Protein AF-M5G1T1-F1 (afdb_monomer)

Organism: Dacryopinax primogenitus (strain DJM 731) (NCBI:txid1858805)

Structure (mmCIF, N/CA/C/O backbone):
data_AF-M5G1T1-F1
#
_entry.id   AF-M5G1T1-F1
#
loop_
_atom_site.group_PDB
_atom_site.id
_atom_site.type_symbol
_atom_site.label_atom_id
_atom_site.label_alt_id
_atom_site.label_comp_id
_atom_site.label_asym_id
_atom_site.label_entity_id
_atom_site.label_seq_id
_atom_site.pdbx_PDB_ins_code
_atom_site.Cartn_x
_atom_site.Cartn_y
_atom_site.Cartn_z
_atom_site.occupancy
_atom_site.B_iso_or_equiv
_atom_site.auth_seq_id
_atom_site.auth_comp_id
_atom_site.auth_asym_id
_atom_site.auth_atom_id
_atom_site.pdbx_PDB_model_num
ATOM 1 N N . MET A 1 1 ? 8.664 -25.573 -25.341 1.00 31.83 1 MET A N 1
ATOM 2 C CA . MET A 1 1 ? 9.716 -26.405 -24.710 1.00 31.83 1 MET A CA 1
ATOM 3 C C . MET A 1 1 ? 9.486 -26.416 -23.204 1.00 31.83 1 MET A C 1
ATOM 5 O O . MET A 1 1 ? 9.071 -25.377 -22.699 1.00 31.83 1 MET A O 1
ATOM 9 N N . PRO A 1 2 ? 9.650 -27.550 -22.498 1.00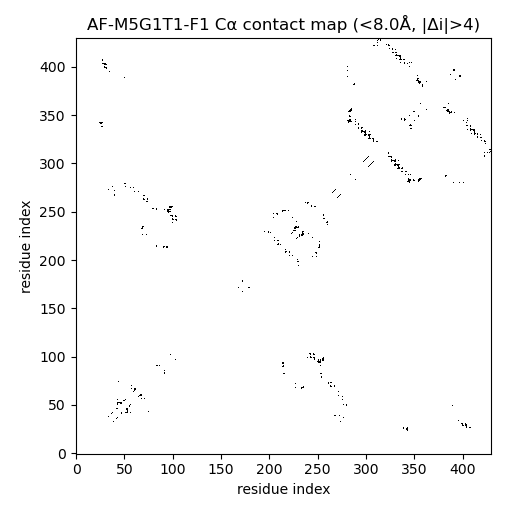 30.45 2 PRO A N 1
ATOM 10 C CA . PRO A 1 2 ? 9.296 -27.647 -21.088 1.00 30.45 2 PRO A CA 1
ATOM 11 C C . PRO A 1 2 ? 10.377 -27.027 -20.194 1.00 30.45 2 PRO A C 1
ATOM 13 O O . PRO A 1 2 ? 11.571 -27.108 -20.472 1.00 30.45 2 PRO A O 1
ATOM 16 N N . PHE A 1 3 ? 9.903 -26.388 -19.127 1.00 35.81 3 PHE A N 1
ATOM 17 C CA . PHE A 1 3 ? 10.653 -25.672 -18.104 1.00 35.81 3 PHE A CA 1
ATOM 18 C C . PHE A 1 3 ? 11.719 -26.549 -17.435 1.00 35.81 3 PHE A C 1
ATOM 20 O O . PHE A 1 3 ? 11.394 -27.501 -16.728 1.00 35.81 3 PHE A O 1
ATOM 27 N N . THR A 1 4 ? 12.992 -26.180 -17.574 1.00 29.00 4 THR A N 1
ATOM 28 C CA . THR A 1 4 ? 14.064 -26.682 -16.710 1.00 29.00 4 THR A CA 1
ATOM 29 C C . THR A 1 4 ? 14.366 -25.656 -15.627 1.00 29.00 4 THR A C 1
ATOM 31 O O . THR A 1 4 ? 14.846 -24.560 -15.901 1.00 29.00 4 THR A O 1
ATOM 34 N N . SER A 1 5 ? 14.056 -26.058 -14.396 1.00 34.31 5 SER A N 1
ATOM 35 C CA . SER A 1 5 ? 14.383 -25.440 -13.111 1.00 34.31 5 SER A CA 1
ATOM 36 C C . SER A 1 5 ? 15.788 -24.815 -13.075 1.00 34.31 5 SER A C 1
ATOM 38 O O . SER A 1 5 ? 16.770 -25.499 -12.776 1.00 34.31 5 SER A O 1
ATOM 40 N N . SER A 1 6 ? 15.890 -23.505 -13.313 1.00 29.16 6 SER A N 1
ATOM 41 C CA . SER A 1 6 ? 17.060 -22.718 -12.927 1.00 29.16 6 SER A CA 1
ATOM 42 C C . SER A 1 6 ? 16.851 -22.186 -11.509 1.00 29.16 6 SER A C 1
ATOM 44 O O . SER A 1 6 ? 15.766 -21.751 -11.123 1.00 29.16 6 SER A O 1
ATOM 46 N N . LYS A 1 7 ? 17.898 -22.320 -10.693 1.00 30.02 7 LYS A N 1
ATOM 47 C CA . LYS A 1 7 ? 17.956 -21.924 -9.285 1.00 30.02 7 LYS A CA 1
ATOM 48 C C . LYS A 1 7 ? 17.360 -20.528 -9.091 1.00 30.02 7 LYS A C 1
ATOM 50 O O . LYS A 1 7 ? 17.976 -19.538 -9.474 1.00 30.02 7 LYS A O 1
ATOM 55 N N . VAL A 1 8 ? 16.211 -20.464 -8.419 1.00 31.55 8 VAL A N 1
ATOM 56 C CA . VAL A 1 8 ? 15.689 -19.237 -7.814 1.00 31.55 8 VAL A CA 1
ATOM 57 C C . VAL A 1 8 ? 16.758 -18.741 -6.840 1.00 31.55 8 VAL A C 1
ATOM 59 O O . VAL A 1 8 ? 16.869 -19.234 -5.715 1.00 31.55 8 VAL A O 1
ATOM 62 N N . ARG A 1 9 ? 17.606 -17.799 -7.276 1.00 28.80 9 ARG A N 1
ATOM 63 C CA . ARG A 1 9 ? 18.356 -16.955 -6.343 1.00 28.80 9 ARG A CA 1
ATOM 64 C C . ARG A 1 9 ? 17.288 -16.328 -5.459 1.00 28.80 9 ARG A C 1
ATOM 66 O O . ARG A 1 9 ? 16.408 -15.640 -5.970 1.00 28.80 9 ARG A O 1
ATOM 73 N N . ARG A 1 10 ? 17.322 -16.626 -4.156 1.00 27.66 10 ARG A N 1
ATOM 74 C CA . ARG A 1 10 ? 16.487 -15.922 -3.183 1.00 27.66 10 ARG A CA 1
ATOM 75 C C . ARG A 1 10 ? 16.799 -14.446 -3.371 1.00 27.66 10 ARG A C 1
ATOM 77 O O . ARG A 1 10 ? 17.904 -14.016 -3.047 1.00 27.66 10 ARG A O 1
ATOM 84 N N . VAL A 1 11 ? 15.855 -13.713 -3.955 1.00 35.66 11 VAL A N 1
ATOM 85 C CA . VAL A 1 11 ? 15.841 -12.256 -3.887 1.00 35.66 11 VAL A CA 1
ATOM 86 C C . VAL A 1 11 ? 16.004 -11.949 -2.399 1.00 35.66 11 VAL A C 1
ATOM 88 O O . VAL A 1 11 ? 15.260 -12.533 -1.601 1.00 35.66 11 VAL A O 1
ATOM 91 N N . PRO A 1 12 ? 17.013 -11.162 -1.986 1.00 29.52 12 PRO A N 1
ATOM 92 C CA . PRO A 1 12 ? 17.106 -10.746 -0.601 1.00 29.52 12 PRO A CA 1
ATOM 93 C C . PRO A 1 12 ? 15.759 -10.113 -0.277 1.00 29.52 12 PRO A C 1
ATOM 95 O O . PRO A 1 12 ? 15.382 -9.127 -0.908 1.00 29.52 12 PRO A O 1
ATOM 98 N N . HIS A 1 13 ? 14.991 -10.726 0.627 1.00 35.62 13 HIS A N 1
ATOM 99 C CA . HIS A 1 13 ? 13.795 -10.084 1.146 1.00 35.62 13 HIS A CA 1
ATOM 100 C C . HIS A 1 13 ? 14.229 -8.684 1.587 1.00 35.62 13 HIS A C 1
ATOM 102 O O . HIS A 1 13 ? 15.136 -8.602 2.424 1.00 35.62 13 HIS A O 1
ATOM 108 N N . PRO A 1 14 ? 13.656 -7.592 1.049 1.00 39.03 14 PRO A N 1
ATOM 109 C CA . PRO A 1 14 ? 13.874 -6.295 1.653 1.00 39.03 14 PRO A CA 1
ATOM 110 C C . PRO A 1 14 ? 13.436 -6.438 3.108 1.00 39.03 14 PRO A C 1
ATOM 112 O O . PRO A 1 14 ? 12.311 -6.861 3.386 1.00 39.03 14 PRO A O 1
ATOM 115 N N . ASN A 1 15 ? 14.409 -6.225 3.993 1.00 32.91 15 ASN A N 1
ATOM 116 C CA . ASN A 1 15 ? 14.370 -6.483 5.423 1.00 32.91 15 ASN A CA 1
ATOM 117 C C . ASN A 1 15 ? 12.955 -6.252 5.996 1.00 32.91 15 ASN A C 1
ATOM 119 O O . ASN A 1 15 ? 12.460 -5.124 5.910 1.00 32.91 15 ASN A O 1
ATOM 123 N N . PRO A 1 16 ? 12.293 -7.265 6.590 1.00 41.59 16 PRO A N 1
ATOM 124 C CA . PRO A 1 16 ? 10.974 -7.088 7.200 1.00 41.59 16 PRO A CA 1
ATOM 125 C C . PRO A 1 16 ? 10.979 -6.068 8.355 1.00 41.59 16 PRO A C 1
ATOM 127 O O . PRO A 1 16 ? 9.912 -5.664 8.807 1.00 41.59 16 PRO A O 1
ATOM 130 N N . ALA A 1 17 ? 12.161 -5.637 8.813 1.00 34.34 17 ALA A N 1
ATOM 131 C CA . ALA A 1 17 ? 12.355 -4.600 9.818 1.00 34.34 17 ALA A CA 1
ATOM 132 C C . ALA A 1 17 ? 12.601 -3.183 9.248 1.00 34.34 17 ALA A C 1
ATOM 134 O O . ALA A 1 17 ? 12.974 -2.301 10.019 1.00 34.34 17 ALA A O 1
ATOM 135 N N . SER A 1 18 ? 12.428 -2.922 7.939 1.00 31.66 18 SER A N 1
ATOM 136 C CA . SER A 1 18 ? 12.607 -1.555 7.422 1.00 31.66 18 SER A CA 1
ATOM 137 C C . SER A 1 18 ? 11.489 -0.617 7.937 1.00 31.66 18 SER A C 1
ATOM 139 O O . SER A 1 18 ? 10.300 -0.904 7.759 1.00 31.66 18 SER A O 1
ATOM 141 N N . PRO A 1 19 ? 11.831 0.513 8.590 1.00 35.25 19 PRO A N 1
ATOM 142 C CA . PRO A 1 19 ? 10.848 1.414 9.204 1.00 35.25 19 PRO A CA 1
ATOM 143 C C . PRO A 1 19 ? 9.950 2.125 8.176 1.00 35.25 19 PRO A C 1
ATOM 145 O O . PRO A 1 19 ? 8.867 2.588 8.521 1.00 35.25 19 PRO A O 1
ATOM 148 N N . ALA A 1 20 ? 10.342 2.142 6.897 1.00 35.72 20 ALA A N 1
ATOM 149 C CA . ALA A 1 20 ? 9.590 2.761 5.803 1.00 35.72 20 ALA A CA 1
ATOM 150 C C . ALA A 1 20 ? 8.307 1.999 5.398 1.00 35.72 20 ALA A C 1
ATOM 152 O O . ALA A 1 20 ? 7.484 2.539 4.665 1.00 35.72 20 ALA A O 1
ATOM 153 N N . ARG A 1 21 ? 8.101 0.765 5.886 1.00 42.53 21 ARG A N 1
ATOM 154 C CA . ARG A 1 21 ? 6.866 -0.021 5.671 1.00 42.53 21 ARG A CA 1
ATOM 155 C C . ARG A 1 21 ? 5.841 0.093 6.803 1.00 42.53 21 ARG A C 1
ATOM 157 O O . ARG A 1 21 ? 4.801 -0.564 6.766 1.00 42.53 21 ARG A O 1
ATOM 164 N N . GLN A 1 22 ? 6.103 0.918 7.813 1.00 40.38 22 GLN A N 1
ATOM 165 C CA . GLN A 1 22 ? 5.152 1.173 8.889 1.00 40.38 22 GLN A CA 1
ATOM 166 C C . GLN A 1 22 ? 4.323 2.418 8.571 1.00 40.38 22 GLN A C 1
ATOM 168 O O . GLN A 1 22 ? 4.719 3.534 8.889 1.00 40.38 22 GLN A O 1
ATOM 173 N N . LEU A 1 23 ? 3.127 2.232 8.011 1.00 43.84 23 LEU A N 1
ATOM 174 C CA . LEU A 1 23 ? 2.069 3.222 8.193 1.00 43.84 23 LEU A CA 1
ATOM 175 C C . LEU A 1 23 ? 1.075 2.733 9.252 1.00 43.84 23 LEU A C 1
ATOM 177 O O . LEU A 1 23 ? 0.345 1.759 9.080 1.00 43.84 23 LEU A O 1
ATOM 181 N N . THR A 1 24 ? 1.174 3.427 10.388 1.00 40.56 24 THR A N 1
ATOM 182 C CA . THR A 1 24 ? 0.111 3.835 11.313 1.00 40.56 24 THR A CA 1
ATOM 183 C C . THR A 1 24 ? -0.939 2.787 11.707 1.00 40.56 24 THR A C 1
ATOM 185 O O . THR A 1 24 ? -2.069 2.757 11.237 1.00 40.56 24 THR A O 1
ATOM 188 N N . LEU A 1 25 ? -0.586 2.039 12.758 1.00 41.81 25 LEU A N 1
ATOM 189 C CA . LEU A 1 25 ? -1.475 1.766 13.894 1.00 41.81 25 LEU A CA 1
ATOM 190 C C . LEU A 1 25 ? -2.764 0.956 13.626 1.00 41.81 25 LEU A C 1
ATOM 192 O O . LEU A 1 25 ? -3.755 1.179 14.309 1.00 41.81 25 LEU A O 1
ATOM 196 N N . THR A 1 26 ? -2.786 -0.065 12.767 1.00 49.97 26 THR A N 1
ATOM 197 C CA . THR A 1 26 ? -3.779 -1.151 12.957 1.00 49.97 26 THR A CA 1
ATOM 198 C C . THR A 1 26 ? -3.255 -2.134 13.998 1.00 49.97 26 THR A C 1
ATOM 200 O O . THR A 1 26 ? -2.537 -3.073 13.660 1.00 49.97 26 THR A O 1
ATOM 203 N N . PHE A 1 27 ? -3.587 -1.900 15.273 1.00 50.81 27 PHE A N 1
ATOM 204 C CA . PHE A 1 27 ? -3.224 -2.792 16.386 1.00 50.81 27 PHE A CA 1
ATOM 205 C C . PHE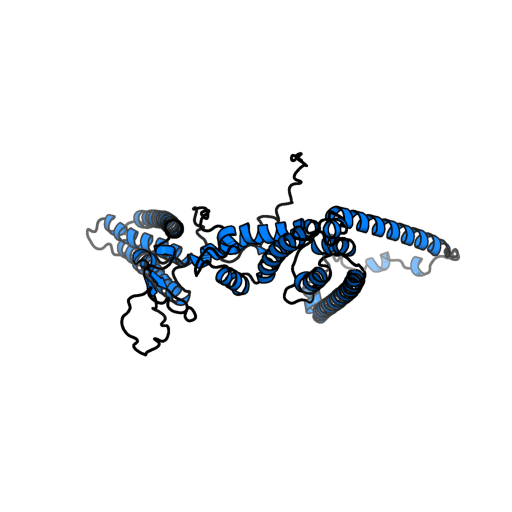 A 1 27 ? -3.789 -4.211 16.189 1.00 50.81 27 PHE A C 1
ATOM 207 O O . PHE A 1 27 ? -3.186 -5.185 16.629 1.00 50.81 27 PHE A O 1
ATOM 214 N N . LEU A 1 28 ? -4.922 -4.343 15.483 1.00 58.72 28 LEU A N 1
ATOM 215 C CA . LEU A 1 28 ? -5.540 -5.630 15.168 1.00 58.72 28 LEU A CA 1
ATOM 216 C C . LEU A 1 28 ? -5.565 -5.833 13.655 1.00 58.72 28 LEU A C 1
ATOM 218 O O . LEU A 1 28 ? -6.407 -5.293 12.941 1.00 58.72 28 LEU A O 1
ATOM 222 N N . ARG A 1 29 ? -4.641 -6.655 13.157 1.00 61.25 29 ARG A N 1
ATOM 223 C CA . ARG A 1 29 ? -4.730 -7.186 11.796 1.00 61.25 29 ARG A CA 1
ATOM 224 C C . ARG A 1 29 ? -5.861 -8.218 11.773 1.00 61.25 29 ARG A C 1
ATOM 226 O O . ARG A 1 29 ? -5.899 -9.087 12.643 1.00 61.25 29 ARG A O 1
ATOM 233 N N . SER A 1 30 ? -6.765 -8.145 10.791 1.00 59.00 30 SER A N 1
ATOM 234 C CA . SER A 1 30 ? -7.669 -9.272 10.534 1.00 59.00 30 SER A CA 1
ATOM 235 C C . SER A 1 30 ? -6.815 -10.518 10.294 1.00 59.00 30 SER A C 1
ATOM 237 O O . SER A 1 30 ? -5.906 -10.490 9.462 1.00 59.00 30 SER A O 1
ATOM 239 N N . SER A 1 31 ? -7.055 -11.580 11.065 1.00 61.53 31 SER A N 1
ATOM 240 C CA . SER A 1 31 ? -6.379 -12.871 10.890 1.00 61.53 31 SER A CA 1
ATOM 241 C C . SER A 1 31 ? -6.872 -13.618 9.651 1.00 61.53 31 SER A C 1
ATOM 243 O O . SER A 1 31 ? -6.304 -14.647 9.296 1.00 61.53 31 SER A O 1
ATOM 245 N N . VAL A 1 32 ? -7.943 -13.124 9.025 1.00 74.88 32 VAL A N 1
ATOM 246 C CA . VAL A 1 32 ? -8.531 -13.697 7.819 1.00 74.88 32 VAL A CA 1
ATOM 247 C C . VAL A 1 32 ? -7.690 -13.248 6.619 1.00 74.88 32 VAL A C 1
ATOM 249 O O . VAL A 1 32 ? -7.477 -12.041 6.447 1.00 74.88 32 VAL A O 1
ATOM 252 N N . PRO A 1 33 ? -7.161 -14.186 5.810 1.00 81.00 33 PRO A N 1
ATOM 253 C CA . PRO A 1 33 ? -6.472 -13.838 4.576 1.00 81.00 33 PRO A CA 1
ATOM 254 C C . PRO A 1 33 ? -7.446 -13.159 3.611 1.00 81.00 33 PRO A C 1
ATOM 256 O O . PRO A 1 33 ? -8.648 -13.407 3.649 1.00 81.00 33 PRO A O 1
ATOM 259 N N . ILE A 1 34 ? -6.926 -12.301 2.736 1.00 84.56 34 ILE A N 1
ATOM 260 C CA . ILE A 1 34 ? -7.762 -11.671 1.712 1.00 8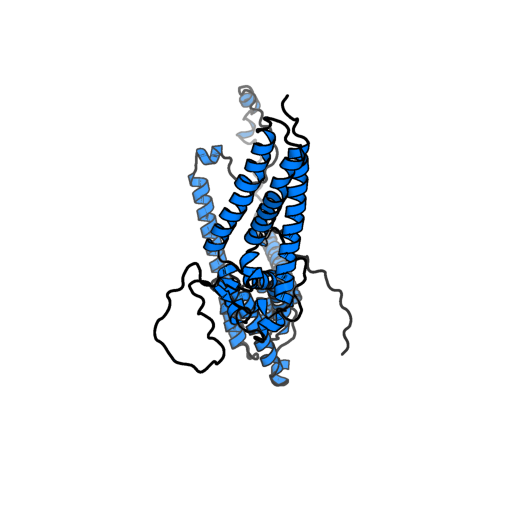4.56 34 ILE A CA 1
ATOM 261 C C . ILE A 1 34 ? -8.240 -12.776 0.758 1.00 84.56 34 ILE A C 1
ATOM 263 O O . ILE A 1 34 ? -7.402 -13.539 0.267 1.00 84.56 34 ILE A O 1
ATOM 267 N N . PRO A 1 35 ? -9.554 -12.899 0.522 1.00 85.19 35 PRO A N 1
ATOM 268 C CA . PRO A 1 35 ? -10.102 -13.932 -0.345 1.00 85.19 35 PRO A CA 1
ATOM 269 C C . PRO A 1 35 ? -9.730 -13.690 -1.811 1.00 85.19 35 PRO A C 1
ATOM 271 O O . PRO A 1 35 ? -9.421 -12.571 -2.222 1.00 85.19 35 PRO A O 1
ATOM 274 N N . LEU A 1 36 ? -9.803 -14.745 -2.626 1.00 85.75 36 LEU A N 1
ATOM 275 C CA . LEU A 1 36 ? -9.467 -14.677 -4.053 1.00 85.75 36 LEU A CA 1
ATOM 276 C C . LEU A 1 36 ? -10.407 -13.762 -4.853 1.00 85.75 36 LEU A C 1
ATOM 278 O O . LEU A 1 36 ? -9.973 -13.192 -5.849 1.00 85.75 36 LEU A O 1
ATOM 282 N N . SER A 1 37 ? -11.656 -13.600 -4.414 1.00 85.38 37 SER A N 1
ATOM 283 C CA . SER A 1 37 ? -12.646 -12.681 -5.003 1.00 85.38 37 SER A CA 1
ATOM 284 C C . SER A 1 37 ? -12.226 -11.205 -4.892 1.00 85.38 37 SER A C 1
ATOM 286 O O . SER A 1 37 ? -12.553 -10.395 -5.751 1.00 85.38 37 SER A O 1
ATOM 288 N N . LEU A 1 38 ? -11.463 -10.870 -3.846 1.00 85.88 38 LEU A N 1
ATOM 289 C CA . LEU A 1 38 ? -10.923 -9.546 -3.555 1.00 85.88 38 LEU A CA 1
ATOM 290 C C . LEU A 1 38 ? -9.424 -9.511 -3.865 1.00 85.88 38 LEU A C 1
ATOM 292 O O . LEU A 1 38 ? -8.669 -8.845 -3.166 1.00 85.88 38 LEU A O 1
ATOM 296 N N . SER A 1 39 ? -8.960 -10.298 -4.839 1.00 90.44 39 SER A N 1
ATOM 297 C CA . SER A 1 39 ? -7.553 -10.306 -5.229 1.00 90.44 39 SER A CA 1
ATOM 298 C C . SER A 1 39 ? -7.197 -9.070 -6.056 1.00 90.44 39 SER A C 1
ATOM 300 O O . SER A 1 39 ? -8.037 -8.490 -6.747 1.00 90.44 39 SER A O 1
ATOM 302 N N . LEU A 1 40 ? -5.905 -8.722 -6.072 1.00 91.56 40 LEU A N 1
ATOM 303 C CA . LEU A 1 40 ? -5.411 -7.631 -6.913 1.00 91.56 40 LEU A CA 1
ATOM 304 C C . LEU A 1 40 ? -5.734 -7.869 -8.396 1.00 91.56 40 LEU A C 1
ATOM 306 O O . LEU A 1 40 ? -5.944 -6.918 -9.136 1.00 91.56 40 LEU A O 1
ATOM 310 N N . GLU A 1 41 ? -5.795 -9.120 -8.850 1.00 92.12 41 GLU A N 1
ATOM 311 C CA . GLU A 1 41 ? -6.130 -9.435 -10.240 1.00 92.12 41 GLU A CA 1
ATOM 312 C C . GLU A 1 41 ? -7.545 -8.976 -10.619 1.00 92.12 41 GLU A C 1
ATOM 314 O O . GLU A 1 41 ? -7.734 -8.412 -11.698 1.00 92.12 41 GLU A O 1
ATOM 319 N N . HIS A 1 42 ? -8.515 -9.137 -9.717 1.00 90.12 42 HIS A N 1
ATOM 320 C CA . HIS A 1 42 ? -9.882 -8.658 -9.921 1.00 90.12 42 HIS A CA 1
ATOM 321 C C . HIS A 1 42 ? -9.957 -7.125 -9.945 1.00 90.12 42 HIS A C 1
ATOM 323 O O . HIS A 1 42 ? -10.692 -6.565 -10.760 1.00 90.12 42 HIS A O 1
ATOM 329 N N . VAL A 1 43 ? -9.146 -6.449 -9.121 1.00 92.19 43 VAL A N 1
ATOM 330 C CA . VAL A 1 43 ? -9.003 -4.981 -9.131 1.00 92.19 43 VAL A CA 1
ATOM 331 C C . VAL A 1 43 ? -8.361 -4.503 -10.440 1.00 92.19 43 VAL A C 1
ATOM 333 O O . VAL A 1 43 ? -8.868 -3.592 -11.082 1.00 92.19 43 VAL A O 1
ATOM 336 N N . LEU A 1 44 ? -7.265 -5.134 -10.878 1.00 93.00 44 LEU A N 1
ATOM 337 C CA . LEU A 1 44 ? -6.540 -4.760 -12.102 1.00 93.00 44 LEU A CA 1
ATOM 338 C C . LEU A 1 44 ? -7.320 -5.053 -13.389 1.00 93.00 44 LEU A C 1
ATOM 340 O O . LEU A 1 44 ? -7.051 -4.426 -14.408 1.00 93.00 44 LEU A O 1
ATOM 344 N N . SER A 1 45 ? -8.239 -6.018 -13.358 1.00 89.81 45 SER A N 1
ATOM 345 C CA . SER A 1 45 ? -9.156 -6.315 -14.467 1.00 89.81 45 SER A CA 1
ATOM 346 C C . SER A 1 45 ? -10.425 -5.458 -14.449 1.00 89.81 45 SER A C 1
ATOM 348 O O . SER A 1 45 ? -11.276 -5.641 -15.314 1.00 89.81 45 SER A O 1
ATOM 350 N N . ASP A 1 46 ? -10.553 -4.544 -13.479 1.00 88.88 46 ASP A N 1
ATOM 351 C CA . ASP A 1 46 ? -11.727 -3.687 -13.266 1.00 88.88 46 ASP A CA 1
ATOM 352 C C . ASP A 1 46 ? -13.049 -4.478 -13.175 1.00 88.88 46 ASP A C 1
ATOM 354 O O . ASP A 1 46 ? -14.119 -4.023 -13.567 1.00 88.88 46 ASP A O 1
ATOM 358 N N . SER A 1 47 ? -12.970 -5.710 -12.659 1.00 87.38 47 SER A N 1
ATOM 359 C CA . SER A 1 47 ? -14.129 -6.601 -12.487 1.00 87.38 47 SER A CA 1
ATOM 360 C C . SER A 1 47 ? -14.964 -6.270 -11.245 1.00 87.38 47 SER A C 1
ATOM 362 O O . SER A 1 47 ? -16.113 -6.699 -11.127 1.00 87.38 47 SER A O 1
ATOM 364 N N . LEU A 1 48 ? -14.386 -5.511 -10.311 1.00 86.50 48 LEU A N 1
ATOM 365 C CA . LEU A 1 48 ? -15.017 -5.099 -9.063 1.00 86.50 48 LEU A CA 1
ATOM 366 C C . LEU A 1 48 ? -15.646 -3.713 -9.216 1.00 86.50 48 LEU A C 1
ATOM 368 O O . LEU A 1 48 ? -15.075 -2.811 -9.824 1.00 86.50 48 LEU A O 1
ATOM 372 N N . CYS A 1 49 ? -16.824 -3.526 -8.627 1.00 81.44 49 CYS A N 1
ATOM 373 C CA . CYS A 1 49 ? -17.485 -2.228 -8.592 1.00 81.44 49 CYS A CA 1
ATOM 374 C C . CYS A 1 49 ? -16.972 -1.357 -7.433 1.00 81.44 49 CYS A C 1
ATOM 376 O O . CYS A 1 49 ? -16.302 -1.829 -6.509 1.00 81.44 49 CYS A O 1
ATOM 378 N N . HIS A 1 50 ? -17.306 -0.064 -7.474 1.00 79.06 50 HIS A N 1
ATOM 379 C CA . HIS A 1 50 ? -16.985 0.873 -6.398 1.00 79.06 50 HIS A CA 1
ATOM 380 C C . HIS A 1 50 ? -17.440 0.329 -5.030 1.00 79.06 50 HIS A C 1
ATOM 382 O O . HIS A 1 50 ? -18.585 -0.121 -4.915 1.00 79.06 50 HIS A O 1
ATOM 388 N N . PRO A 1 51 ? -16.603 0.399 -3.974 1.00 81.31 51 PRO A N 1
ATOM 389 C CA . PRO A 1 51 ? -15.351 1.163 -3.831 1.00 81.31 51 PRO A CA 1
ATOM 390 C C . PRO A 1 51 ? -14.065 0.356 -4.095 1.00 81.31 51 PRO A C 1
ATOM 392 O O . PRO A 1 51 ? -13.000 0.709 -3.591 1.00 81.31 51 PRO A O 1
ATOM 395 N N . LEU A 1 52 ? -14.161 -0.772 -4.800 1.00 86.69 52 LEU A N 1
ATOM 396 C CA . LEU A 1 52 ? -13.040 -1.678 -5.067 1.00 86.69 52 LEU A CA 1
ATOM 397 C C . LEU A 1 52 ? -12.605 -1.680 -6.540 1.00 86.69 52 LEU A C 1
ATOM 399 O O . LEU A 1 52 ? -11.887 -2.584 -6.965 1.00 86.69 52 LEU A O 1
ATOM 403 N N . SER A 1 53 ? -13.040 -0.684 -7.316 1.00 89.19 53 SER A N 1
ATOM 404 C CA . SER A 1 53 ? -12.701 -0.576 -8.737 1.00 89.19 53 SER A CA 1
ATOM 405 C C . SER A 1 53 ? -11.227 -0.223 -8.954 1.00 89.19 53 SER A C 1
ATOM 407 O O . SER A 1 53 ? -10.529 0.231 -8.037 1.00 89.19 53 SER A O 1
ATOM 409 N N . LEU A 1 54 ? -10.750 -0.351 -10.195 1.00 91.19 54 LEU A N 1
ATOM 410 C CA . LEU A 1 54 ? -9.408 0.101 -10.567 1.00 91.19 54 LEU A CA 1
ATOM 411 C C . LEU A 1 54 ? -9.232 1.607 -10.324 1.00 91.19 54 LEU A C 1
ATOM 413 O O . LEU A 1 54 ? -8.168 2.060 -9.893 1.00 91.19 54 LEU A O 1
ATOM 417 N N . SER A 1 55 ? -10.290 2.385 -10.576 1.00 90.38 55 SER A N 1
ATOM 418 C CA . SER A 1 55 ? -10.304 3.830 -10.340 1.00 90.38 55 SER A CA 1
ATOM 419 C C . SER A 1 55 ? -10.131 4.161 -8.857 1.00 90.38 55 SER A C 1
ATOM 421 O O . SER A 1 55 ? -9.335 5.037 -8.510 1.00 90.38 55 SER A O 1
ATOM 423 N N . ASP A 1 56 ? -10.805 3.412 -7.982 1.00 88.69 56 ASP A N 1
ATOM 424 C CA . ASP A 1 56 ? -10.698 3.583 -6.532 1.00 88.69 56 ASP A CA 1
ATOM 425 C C . ASP A 1 56 ? -9.310 3.200 -6.024 1.00 88.69 56 ASP A C 1
ATOM 427 O O . ASP A 1 56 ? -8.738 3.906 -5.192 1.00 88.69 56 ASP A O 1
ATOM 431 N N . PHE A 1 57 ? -8.729 2.126 -6.565 1.00 91.75 57 PHE A N 1
ATOM 432 C CA . PHE A 1 57 ? -7.371 1.722 -6.217 1.00 91.75 57 PHE A CA 1
ATOM 433 C C . PHE A 1 57 ? -6.337 2.769 -6.644 1.00 91.75 57 PHE A C 1
ATOM 435 O O . PHE A 1 57 ? -5.463 3.132 -5.857 1.00 91.75 57 PHE A O 1
ATOM 442 N N . ASN A 1 58 ? -6.472 3.332 -7.847 1.00 91.62 58 ASN A N 1
ATOM 443 C CA . ASN A 1 58 ? -5.622 4.435 -8.291 1.00 91.62 58 ASN A CA 1
ATOM 444 C C . ASN A 1 58 ? -5.784 5.679 -7.398 1.00 91.62 58 ASN A C 1
ATOM 446 O O . ASN A 1 58 ? -4.799 6.294 -6.989 1.00 91.62 58 ASN A O 1
ATOM 450 N N . ALA A 1 59 ? -7.021 6.032 -7.036 1.00 87.38 59 ALA A N 1
ATOM 451 C CA . ALA A 1 59 ? -7.290 7.152 -6.137 1.00 87.38 59 ALA A CA 1
ATOM 452 C C . ALA A 1 59 ? -6.700 6.932 -4.732 1.00 87.38 59 ALA A C 1
ATOM 454 O O . ALA A 1 59 ? -6.192 7.878 -4.124 1.00 87.38 59 ALA A O 1
ATOM 455 N N . PHE A 1 60 ? -6.739 5.696 -4.229 1.00 87.62 60 PHE A N 1
ATOM 456 C CA . PHE A 1 60 ? -6.098 5.299 -2.977 1.00 87.62 60 PHE A CA 1
ATOM 457 C C . PHE A 1 60 ? -4.577 5.474 -3.047 1.00 87.62 60 PHE A C 1
ATOM 459 O O . PHE A 1 60 ? -4.001 6.149 -2.191 1.00 87.62 60 PHE A O 1
ATOM 466 N N . LEU A 1 61 ? -3.931 4.958 -4.097 1.00 87.69 61 LEU A N 1
ATOM 467 C CA . LEU A 1 61 ? -2.487 5.106 -4.296 1.00 87.69 61 LEU A CA 1
ATOM 468 C C . LEU A 1 61 ? -2.067 6.572 -4.406 1.00 87.69 61 LEU A C 1
ATOM 470 O O . LEU A 1 61 ? -1.058 6.959 -3.826 1.00 87.69 61 LEU A O 1
ATOM 474 N N . ALA A 1 62 ? -2.847 7.405 -5.096 1.00 84.44 62 ALA A N 1
ATOM 475 C CA . ALA A 1 62 ? -2.546 8.825 -5.247 1.00 84.44 62 ALA A CA 1
ATOM 476 C C . ALA A 1 62 ? -2.637 9.604 -3.921 1.00 84.44 62 ALA A C 1
ATOM 478 O O . ALA A 1 62 ? -1.852 10.522 -3.685 1.00 84.44 62 ALA A O 1
ATOM 479 N N . ARG A 1 63 ? -3.596 9.261 -3.049 1.00 78.69 63 ARG A N 1
ATOM 480 C CA . ARG A 1 63 ? -3.875 10.019 -1.815 1.00 78.69 63 ARG A CA 1
ATOM 481 C C . ARG A 1 63 ? -3.120 9.506 -0.594 1.00 78.69 63 ARG A C 1
ATOM 483 O O . ARG A 1 63 ? -2.639 10.319 0.191 1.00 78.69 63 ARG A O 1
ATOM 490 N N . GLU A 1 64 ? -3.062 8.190 -0.408 1.00 74.69 64 GLU A N 1
ATOM 491 C CA . GLU A 1 64 ? -2.565 7.579 0.829 1.00 74.69 64 GLU A CA 1
ATOM 492 C C . GLU A 1 64 ? -1.124 7.080 0.715 1.00 74.69 64 GLU A C 1
ATOM 494 O O . GLU A 1 64 ? -0.348 7.257 1.653 1.00 74.69 64 GLU A O 1
ATOM 499 N N . GLU A 1 65 ? -0.749 6.475 -0.415 1.00 73.31 65 GLU A N 1
ATOM 500 C CA . GLU A 1 65 ? 0.573 5.846 -0.572 1.00 73.31 65 GLU A CA 1
ATOM 501 C C . GLU A 1 65 ? 1.558 6.657 -1.416 1.00 73.31 65 GLU A C 1
ATOM 503 O O . GLU A 1 65 ? 2.759 6.433 -1.308 1.00 73.31 65 GLU A O 1
ATOM 508 N N . ARG A 1 66 ? 1.064 7.623 -2.201 1.00 79.00 66 ARG A N 1
ATOM 509 C CA . ARG A 1 66 ? 1.839 8.416 -3.171 1.00 79.00 66 ARG A CA 1
ATOM 510 C C . ARG A 1 66 ? 2.663 7.537 -4.124 1.00 79.00 66 ARG A C 1
ATOM 512 O O . ARG A 1 66 ? 3.819 7.842 -4.370 1.00 79.00 66 ARG A O 1
ATOM 519 N N . ALA A 1 67 ? 2.053 6.457 -4.618 1.00 84.81 67 ALA A N 1
ATOM 520 C CA . ALA A 1 67 ? 2.697 5.441 -5.461 1.00 84.81 67 ALA A CA 1
ATOM 521 C C . ALA A 1 67 ? 1.867 5.106 -6.721 1.00 84.81 67 ALA A C 1
ATOM 523 O O . ALA A 1 67 ? 1.776 3.954 -7.153 1.00 84.81 67 ALA A O 1
ATOM 524 N N . GLN A 1 68 ? 1.186 6.108 -7.286 1.00 88.69 68 GLN A N 1
ATOM 525 C CA . GLN A 1 68 ? 0.300 5.951 -8.453 1.00 88.69 68 GLN A CA 1
ATOM 526 C C . GLN A 1 68 ? 1.069 5.545 -9.723 1.00 88.69 68 GLN A C 1
ATOM 528 O O . GLN A 1 68 ? 0.556 4.817 -10.573 1.00 88.69 68 GLN A O 1
ATOM 533 N N . GLU A 1 69 ? 2.325 5.969 -9.823 1.00 89.25 69 GLU A N 1
ATOM 534 C CA . GLU A 1 69 ? 3.258 5.656 -10.896 1.00 89.25 69 GLU A CA 1
ATOM 535 C C . GLU A 1 69 ? 3.535 4.150 -11.001 1.00 89.25 69 GLU A C 1
ATOM 537 O O . GLU A 1 69 ? 3.609 3.620 -12.109 1.00 89.25 69 GLU A O 1
ATOM 542 N N . ASN A 1 70 ? 3.567 3.432 -9.870 1.00 92.25 70 ASN A N 1
ATOM 543 C CA . ASN A 1 70 ? 3.762 1.981 -9.844 1.00 92.25 70 ASN A CA 1
ATOM 544 C C . ASN A 1 70 ? 2.602 1.255 -10.537 1.00 92.25 70 ASN A C 1
ATOM 546 O O . ASN A 1 70 ? 2.820 0.340 -11.333 1.00 92.25 70 ASN A O 1
ATOM 550 N N . LEU A 1 71 ? 1.361 1.676 -10.261 1.00 94.06 71 LEU A N 1
ATOM 551 C CA . LEU A 1 71 ? 0.171 1.124 -10.911 1.00 94.06 71 LEU A CA 1
ATOM 552 C C . LEU A 1 71 ? 0.135 1.488 -12.395 1.00 94.06 71 LEU A C 1
ATOM 554 O O . LEU A 1 71 ? -0.096 0.612 -13.229 1.00 94.06 71 LEU A O 1
ATOM 558 N N . ALA A 1 72 ? 0.395 2.753 -12.728 1.00 94.00 72 ALA A N 1
ATOM 559 C CA . ALA A 1 72 ? 0.404 3.218 -14.109 1.00 94.00 72 ALA A CA 1
ATOM 560 C C . ALA A 1 72 ? 1.420 2.440 -14.962 1.00 94.00 72 ALA A C 1
ATOM 562 O O . ALA A 1 72 ? 1.080 1.984 -16.055 1.00 94.00 72 ALA A O 1
ATOM 563 N N . PHE A 1 73 ? 2.626 2.203 -14.437 1.00 95.06 73 PHE A N 1
ATOM 564 C CA . PHE A 1 73 ? 3.645 1.401 -15.109 1.00 95.06 73 PHE A CA 1
ATOM 565 C C . PHE A 1 73 ? 3.221 -0.064 -15.278 1.00 95.06 73 PHE A C 1
ATOM 567 O O . PHE A 1 73 ? 3.392 -0.630 -16.355 1.00 95.06 73 PHE A O 1
ATOM 574 N N . VAL A 1 74 ? 2.643 -0.689 -14.246 1.00 95.44 74 VAL A N 1
ATOM 575 C CA . VAL A 1 74 ? 2.159 -2.080 -14.313 1.00 95.44 74 VAL A CA 1
ATOM 576 C C . VAL A 1 74 ? 1.068 -2.241 -15.373 1.00 95.44 74 VAL A C 1
ATOM 578 O O . VAL A 1 74 ? 1.118 -3.189 -16.157 1.00 95.44 74 VAL A O 1
ATOM 581 N N . LEU A 1 75 ? 0.105 -1.317 -15.434 1.00 95.25 75 LEU A N 1
ATOM 582 C CA . LEU A 1 75 ? -0.953 -1.329 -16.448 1.00 95.25 75 LEU A CA 1
ATOM 583 C C . LEU A 1 75 ? -0.386 -1.113 -17.853 1.00 95.25 75 LEU A C 1
ATOM 585 O O . LEU A 1 75 ? -0.717 -1.862 -18.772 1.00 95.25 75 LEU A O 1
ATOM 589 N N . TRP A 1 76 ? 0.508 -0.133 -18.001 1.00 95.56 76 TRP A N 1
ATOM 590 C CA . TRP A 1 76 ? 1.204 0.125 -19.255 1.00 95.56 76 TRP A CA 1
ATOM 591 C C . TRP A 1 76 ? 1.974 -1.110 -19.739 1.00 95.56 76 TRP A C 1
ATOM 593 O O . TRP A 1 76 ? 1.816 -1.508 -20.890 1.00 95.56 76 TRP A O 1
ATOM 603 N N . PHE A 1 77 ? 2.753 -1.756 -18.866 1.00 96.06 77 PHE A N 1
ATOM 604 C CA . PHE A 1 77 ? 3.590 -2.893 -19.242 1.00 96.06 77 PHE A CA 1
ATOM 605 C C . PHE A 1 77 ? 2.767 -4.095 -19.720 1.00 96.06 77 PHE A C 1
ATOM 607 O O . PHE A 1 77 ? 3.139 -4.729 -20.705 1.00 96.06 77 PHE A O 1
ATOM 614 N N . ARG A 1 78 ? 1.626 -4.390 -19.079 1.00 94.81 78 ARG A N 1
ATOM 615 C CA . ARG A 1 78 ? 0.726 -5.475 -19.521 1.00 94.81 78 ARG A CA 1
ATOM 616 C C . ARG A 1 78 ? 0.223 -5.238 -20.945 1.00 94.81 78 ARG A C 1
ATOM 618 O O . ARG A 1 78 ? 0.204 -6.155 -21.762 1.00 94.81 78 ARG A O 1
ATOM 625 N N . GLU A 1 79 ? -0.145 -4.000 -21.253 1.00 95.00 79 GLU A N 1
ATOM 626 C CA . GLU A 1 79 ? -0.619 -3.619 -22.583 1.00 95.00 79 GLU A CA 1
ATOM 627 C C . GLU A 1 79 ? 0.523 -3.516 -23.608 1.00 95.00 79 GLU A C 1
ATOM 629 O O . GLU A 1 79 ? 0.337 -3.811 -24.789 1.00 95.00 79 GLU A O 1
ATOM 634 N N . TYR A 1 80 ? 1.717 -3.121 -23.169 1.00 95.62 80 TYR A N 1
ATOM 635 C CA . TYR A 1 80 ? 2.933 -3.131 -23.977 1.00 95.62 80 TYR A CA 1
ATOM 636 C C . TYR A 1 80 ? 3.319 -4.554 -24.394 1.00 95.62 80 TYR A C 1
ATOM 638 O O . TYR A 1 80 ? 3.540 -4.810 -25.575 1.00 95.62 80 TYR A O 1
ATOM 646 N N . GLU A 1 81 ? 3.347 -5.495 -23.447 1.00 95.31 81 GLU A N 1
ATOM 647 C CA . GLU A 1 81 ? 3.642 -6.904 -23.715 1.00 95.31 81 GLU A CA 1
ATOM 648 C C . GLU A 1 81 ? 2.627 -7.498 -24.697 1.00 95.31 81 GLU A C 1
ATOM 650 O O . GLU A 1 81 ? 3.022 -8.134 -25.674 1.00 95.31 81 GLU A O 1
ATOM 655 N N . ARG A 1 82 ? 1.333 -7.213 -24.503 1.00 95.31 82 ARG A N 1
ATOM 656 C CA . ARG A 1 82 ? 0.268 -7.623 -25.427 1.00 95.31 82 ARG A CA 1
ATOM 657 C C . ARG A 1 82 ? 0.515 -7.095 -26.843 1.00 95.31 82 ARG A C 1
ATOM 659 O O . ARG A 1 82 ? 0.562 -7.876 -27.788 1.00 95.31 82 ARG A O 1
ATOM 666 N N . ARG A 1 83 ? 0.745 -5.786 -26.991 1.00 95.62 83 ARG A N 1
ATOM 667 C CA . ARG A 1 83 ? 1.003 -5.163 -28.300 1.00 95.62 83 ARG A CA 1
ATOM 668 C C . ARG A 1 83 ? 2.291 -5.649 -28.949 1.00 95.62 83 ARG A C 1
ATOM 670 O O . ARG A 1 83 ? 2.323 -5.791 -30.164 1.00 95.62 83 ARG A O 1
ATOM 677 N N . PHE A 1 84 ? 3.333 -5.930 -28.170 1.00 94.56 84 PHE A N 1
ATOM 678 C CA . PHE A 1 84 ? 4.570 -6.509 -28.686 1.00 94.56 84 PHE A CA 1
ATOM 679 C C . PHE A 1 84 ? 4.350 -7.939 -29.198 1.00 94.56 84 PHE A C 1
ATOM 681 O O . PHE A 1 84 ? 4.878 -8.308 -30.246 1.00 94.56 84 PHE A O 1
ATOM 688 N N . LEU A 1 85 ? 3.564 -8.750 -28.482 1.00 93.94 85 LEU A N 1
ATOM 689 C CA . LEU A 1 85 ? 3.233 -10.113 -28.899 1.00 93.94 85 LEU A CA 1
ATOM 690 C C . LEU A 1 85 ? 2.353 -10.146 -30.153 1.00 93.94 85 LEU A C 1
ATOM 692 O O . LEU A 1 85 ? 2.534 -11.056 -30.960 1.00 93.94 85 LEU A O 1
ATOM 696 N N . ASP A 1 86 ? 1.483 -9.151 -30.338 1.00 95.69 86 ASP A N 1
ATOM 697 C CA . ASP A 1 86 ? 0.635 -8.989 -31.527 1.00 95.69 86 ASP A CA 1
ATOM 698 C C . ASP A 1 86 ? 1.421 -8.582 -32.794 1.00 95.69 86 ASP A C 1
ATOM 700 O O . ASP A 1 86 ? 0.881 -8.636 -33.902 1.00 95.69 86 ASP A O 1
ATOM 704 N N . LEU A 1 87 ? 2.691 -8.173 -32.672 1.00 94.31 87 LEU A N 1
ATOM 705 C CA . LEU A 1 87 ? 3.517 -7.810 -33.827 1.00 94.31 87 LEU A CA 1
ATOM 706 C C . LEU A 1 87 ? 3.856 -9.027 -34.709 1.00 94.31 87 LEU A C 1
ATOM 708 O O . LEU A 1 87 ? 4.037 -10.138 -34.198 1.00 94.31 87 LEU A O 1
ATOM 712 N N . PRO A 1 88 ? 4.062 -8.820 -36.026 1.00 94.38 88 PRO A N 1
ATOM 713 C CA . PRO A 1 88 ? 4.553 -9.874 -36.909 1.00 94.38 88 PRO A CA 1
ATOM 714 C C . PRO A 1 88 ? 5.909 -10.427 -36.445 1.00 94.38 88 PRO A C 1
ATOM 716 O O . PRO A 1 88 ? 6.749 -9.693 -35.917 1.00 94.38 88 PRO A O 1
ATOM 719 N N . GLU A 1 89 ? 6.157 -11.717 -36.690 1.00 91.25 89 GLU A N 1
ATOM 720 C CA . GLU A 1 89 ? 7.393 -12.406 -36.282 1.00 91.25 89 GLU A CA 1
ATOM 721 C C . GLU A 1 89 ? 8.670 -11.731 -36.780 1.00 91.25 89 GLU A C 1
ATOM 723 O O . GLU A 1 89 ? 9.642 -11.653 -36.032 1.00 91.25 89 GLU A O 1
ATOM 728 N N . GLU A 1 90 ? 8.645 -11.166 -37.986 1.00 90.19 90 GLU A N 1
ATOM 729 C CA . GLU A 1 90 ? 9.766 -10.418 -38.564 1.00 90.19 90 GLU A CA 1
ATOM 730 C C . GLU A 1 90 ? 10.179 -9.224 -37.697 1.00 90.19 90 GLU A C 1
ATOM 732 O O . GLU A 1 90 ? 11.365 -8.965 -37.499 1.00 90.19 90 GLU A O 1
ATOM 737 N N . TRP A 1 91 ? 9.199 -8.504 -37.146 1.00 87.81 91 TRP A N 1
ATOM 738 C CA . TRP A 1 91 ? 9.447 -7.358 -36.277 1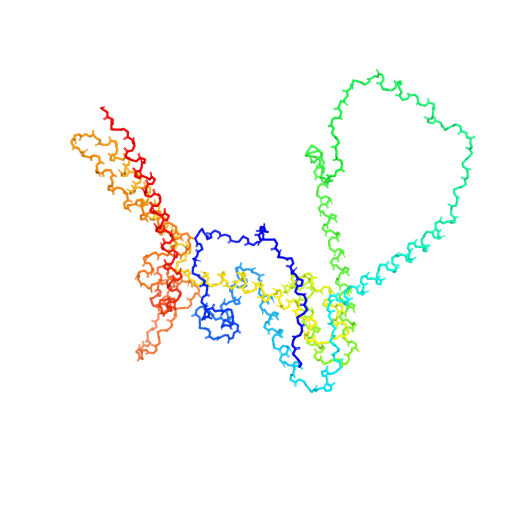.00 87.81 91 TRP A CA 1
ATOM 739 C C . TRP A 1 91 ? 9.880 -7.802 -34.885 1.00 87.81 91 TRP A C 1
ATOM 741 O O . TRP A 1 91 ? 10.816 -7.226 -34.335 1.00 87.81 91 TRP A O 1
ATOM 751 N N . ARG A 1 92 ? 9.271 -8.864 -34.342 1.00 88.94 92 ARG A N 1
ATOM 752 C CA . ARG A 1 92 ? 9.673 -9.434 -33.045 1.00 88.94 92 ARG A CA 1
ATOM 753 C C . ARG A 1 92 ? 11.109 -9.959 -33.077 1.00 88.94 92 ARG A C 1
ATOM 755 O O . ARG A 1 92 ? 11.848 -9.734 -32.127 1.00 88.94 92 ARG A O 1
ATOM 762 N N . GLY A 1 93 ? 11.525 -10.579 -34.183 1.00 87.44 93 GLY A N 1
ATOM 763 C CA . GLY A 1 93 ? 12.877 -11.111 -34.368 1.00 87.44 93 GLY A CA 1
ATOM 764 C C . GLY A 1 93 ? 13.983 -10.050 -34.373 1.00 87.44 93 GLY A C 1
ATOM 765 O O . GLY A 1 93 ? 15.127 -10.375 -34.067 1.00 87.44 93 GLY A O 1
ATOM 766 N N . LYS A 1 94 ? 13.658 -8.780 -34.660 1.00 88.19 94 LYS A N 1
ATOM 767 C CA . LYS A 1 94 ? 14.618 -7.664 -34.556 1.00 88.19 94 LYS A CA 1
ATOM 768 C C . LYS A 1 94 ? 14.962 -7.315 -33.107 1.00 88.19 94 LYS A C 1
ATOM 770 O O . LYS A 1 94 ? 16.038 -6.786 -32.847 1.00 88.19 94 LYS A O 1
ATOM 775 N N . ALA A 1 95 ? 14.053 -7.574 -32.169 1.00 89.69 95 ALA A N 1
ATOM 776 C CA . ALA A 1 95 ? 14.259 -7.286 -30.759 1.00 89.69 95 ALA A CA 1
ATOM 777 C C . ALA A 1 95 ? 14.883 -8.504 -30.063 1.00 89.69 95 ALA A C 1
ATOM 779 O O . ALA A 1 95 ? 14.193 -9.454 -29.696 1.00 89.69 95 ALA A O 1
ATOM 780 N N . GLU A 1 96 ? 16.202 -8.463 -29.871 1.00 88.81 96 GLU A N 1
ATOM 781 C CA . GLU A 1 96 ? 16.935 -9.508 -29.152 1.00 88.81 96 GLU A CA 1
ATOM 782 C C . GLU A 1 96 ? 16.449 -9.621 -27.695 1.00 88.81 96 GLU A C 1
ATOM 784 O O . GLU A 1 96 ? 16.148 -8.625 -27.031 1.00 88.81 96 GLU A O 1
ATOM 789 N N . MET A 1 97 ? 16.373 -10.846 -27.175 1.00 91.25 97 MET A N 1
ATOM 790 C CA . MET A 1 97 ? 16.093 -11.078 -25.761 1.00 91.25 97 MET A CA 1
ATOM 791 C C . MET A 1 97 ? 17.394 -10.940 -24.965 1.00 91.25 97 MET A C 1
ATOM 793 O O . MET A 1 97 ? 18.240 -11.829 -24.999 1.00 91.25 97 MET A O 1
ATOM 797 N N . ILE A 1 98 ? 17.538 -9.835 -24.231 1.00 89.25 98 ILE A N 1
ATOM 798 C CA . ILE A 1 98 ? 18.701 -9.562 -23.376 1.00 89.25 98 ILE A CA 1
ATOM 799 C C . ILE A 1 98 ? 18.253 -9.441 -21.918 1.00 89.25 98 ILE A C 1
ATOM 801 O O . ILE A 1 98 ? 17.280 -8.745 -21.616 1.00 89.25 98 ILE A O 1
ATOM 805 N N . GLU A 1 99 ? 18.983 -10.088 -21.008 1.00 90.38 99 GLU A N 1
ATOM 806 C CA . GLU A 1 99 ? 18.749 -9.963 -19.570 1.00 90.38 99 GLU A CA 1
ATOM 807 C C . GLU A 1 99 ? 19.446 -8.703 -19.000 1.00 90.38 99 GLU A C 1
ATOM 809 O O . GLU A 1 99 ? 20.657 -8.539 -19.185 1.00 90.38 99 GLU A O 1
ATOM 814 N N . PRO A 1 100 ? 18.730 -7.812 -18.279 1.00 89.44 100 PRO A N 1
ATOM 815 C CA . PRO A 1 100 ? 19.311 -6.571 -17.749 1.00 89.44 100 PRO A CA 1
ATOM 816 C C . PRO A 1 100 ? 20.459 -6.736 -16.765 1.00 89.44 100 PRO A C 1
ATOM 818 O O . PRO A 1 100 ? 21.420 -5.969 -16.804 1.00 89.44 100 PRO A O 1
ATOM 821 N N . SER A 1 101 ? 20.381 -7.742 -15.901 1.00 86.19 101 SER A N 1
ATOM 822 C CA . SER A 1 101 ? 21.433 -8.080 -14.938 1.00 86.19 101 SER A CA 1
ATOM 823 C C . SER A 1 101 ? 22.755 -8.393 -15.643 1.00 86.19 101 SER A C 1
ATOM 825 O O . SER A 1 101 ? 23.796 -7.854 -15.272 1.00 86.19 101 SER A O 1
ATOM 827 N N . GLU A 1 102 ? 22.719 -9.210 -16.696 1.00 88.44 102 GLU A N 1
ATOM 828 C CA . GLU A 1 102 ? 23.916 -9.578 -17.451 1.00 88.44 102 GLU A CA 1
ATOM 829 C C . GLU A 1 102 ? 24.520 -8.394 -18.210 1.00 88.44 102 GLU A C 1
ATOM 831 O O . GLU A 1 102 ? 25.744 -8.247 -18.259 1.00 88.44 102 GLU A O 1
ATOM 836 N N . GLU A 1 103 ? 23.679 -7.554 -18.820 1.00 87.25 103 GLU A N 1
ATOM 837 C CA . GLU A 1 103 ? 24.128 -6.354 -19.536 1.00 87.25 103 GLU A CA 1
ATOM 838 C C . GLU A 1 103 ? 24.816 -5.386 -18.568 1.00 87.25 103 GLU A C 1
ATOM 840 O O . GLU A 1 103 ? 25.945 -4.954 -18.811 1.00 87.25 103 GLU A O 1
ATOM 845 N N . TRP A 1 104 ? 24.212 -5.173 -17.396 1.00 84.31 104 TRP A N 1
ATOM 846 C CA . TRP A 1 104 ? 24.802 -4.380 -16.325 1.00 84.31 104 TRP A CA 1
ATOM 847 C C . TRP A 1 104 ? 26.157 -4.930 -15.864 1.00 84.31 104 TRP A C 1
ATOM 849 O O . TRP A 1 104 ? 27.127 -4.180 -15.749 1.00 84.31 104 TRP A O 1
ATOM 859 N N . GLU A 1 105 ? 26.280 -6.243 -15.662 1.00 88.75 105 GLU A N 1
ATOM 860 C CA . GLU A 1 105 ? 27.557 -6.872 -15.303 1.00 88.75 105 GLU A CA 1
ATOM 861 C C . GLU A 1 105 ? 28.622 -6.717 -16.400 1.00 88.75 105 GLU A C 1
ATOM 863 O O . GLU A 1 105 ? 29.808 -6.537 -16.104 1.00 88.75 105 GLU A O 1
ATOM 868 N N . ARG A 1 106 ? 28.240 -6.788 -17.682 1.00 88.06 106 ARG A N 1
ATOM 869 C CA . ARG A 1 106 ? 29.158 -6.520 -18.805 1.00 88.06 106 ARG A CA 1
ATOM 870 C C . ARG A 1 106 ? 29.600 -5.059 -18.815 1.00 88.06 106 ARG A C 1
ATOM 872 O O . ARG A 1 106 ? 30.792 -4.798 -18.970 1.00 88.06 106 ARG A O 1
ATOM 879 N N . HIS A 1 107 ? 28.678 -4.122 -18.605 1.00 84.69 107 HIS A N 1
ATOM 880 C CA . HIS A 1 107 ? 28.990 -2.698 -18.513 1.00 84.69 107 HIS A CA 1
ATOM 881 C C . HIS A 1 107 ? 29.947 -2.397 -17.353 1.00 84.69 107 HIS A C 1
ATOM 883 O O . HIS A 1 107 ? 30.966 -1.731 -17.540 1.00 84.69 107 HIS A O 1
ATOM 889 N N . MET A 1 108 ? 29.668 -2.941 -16.168 1.00 84.62 108 MET A N 1
ATOM 890 C CA . MET A 1 108 ? 30.502 -2.745 -14.983 1.00 84.62 108 MET A CA 1
ATOM 891 C C . MET A 1 108 ? 31.904 -3.337 -15.149 1.00 84.62 108 MET A C 1
ATOM 893 O O . MET A 1 108 ? 32.868 -2.717 -14.701 1.00 84.62 108 MET A O 1
ATOM 897 N N . ARG A 1 109 ? 32.038 -4.489 -15.824 1.00 89.62 109 ARG A N 1
ATOM 898 C CA . ARG A 1 109 ? 33.347 -5.068 -16.172 1.00 89.62 109 ARG A CA 1
ATOM 899 C C . ARG A 1 109 ? 34.155 -4.149 -17.084 1.00 89.62 109 ARG A C 1
ATOM 901 O O . ARG A 1 109 ? 35.271 -3.803 -16.716 1.00 89.62 109 ARG A O 1
ATOM 908 N N . ARG A 1 110 ? 33.562 -3.671 -18.184 1.00 88.88 110 ARG A N 1
ATOM 909 C CA . ARG A 1 110 ? 34.219 -2.720 -19.103 1.00 88.88 110 ARG A CA 1
ATOM 910 C C . ARG A 1 110 ? 34.686 -1.460 -18.372 1.00 88.88 110 ARG A C 1
ATOM 912 O O . ARG A 1 110 ? 35.848 -1.096 -18.431 1.00 88.88 110 ARG A O 1
ATOM 919 N N . LYS A 1 111 ? 33.815 -0.864 -17.553 1.00 86.06 111 LYS A N 1
ATOM 920 C CA . LYS A 1 111 ? 34.150 0.333 -16.762 1.00 86.06 111 LYS A CA 1
ATOM 921 C C . LYS A 1 111 ? 35.245 0.087 -15.710 1.00 86.06 111 LYS A C 1
ATOM 923 O O . LYS A 1 111 ? 35.906 1.030 -15.271 1.00 86.06 111 LYS A O 1
ATOM 928 N N . ALA A 1 112 ? 35.391 -1.143 -15.220 1.00 87.69 112 ALA A N 1
ATOM 929 C CA . ALA A 1 112 ? 36.467 -1.514 -14.304 1.00 87.69 112 ALA A CA 1
ATOM 930 C C . ALA A 1 112 ? 37.801 -1.691 -15.044 1.00 87.69 112 ALA A C 1
ATOM 932 O O . ALA A 1 112 ? 38.827 -1.251 -14.531 1.00 87.69 112 ALA A O 1
ATOM 933 N N . GLU A 1 113 ? 37.780 -2.282 -16.239 1.00 92.06 113 GLU A N 1
ATOM 934 C CA . GLU A 1 113 ? 38.941 -2.393 -17.129 1.00 92.06 113 GLU A CA 1
ATOM 935 C C . GLU A 1 113 ? 39.448 -1.006 -17.543 1.00 92.06 113 GLU A C 1
ATOM 937 O O . GLU A 1 113 ? 40.607 -0.699 -17.276 1.00 92.06 113 GLU A O 1
ATOM 942 N N . ASP A 1 114 ? 38.565 -0.118 -18.015 1.00 89.31 114 ASP A N 1
ATOM 943 C CA . ASP A 1 114 ? 38.916 1.264 -18.380 1.00 89.31 114 ASP A CA 1
ATOM 944 C C . ASP A 1 114 ? 39.541 2.039 -17.206 1.00 89.31 114 ASP A C 1
ATOM 946 O O . ASP A 1 114 ? 40.412 2.891 -17.385 1.00 89.31 114 ASP A O 1
ATOM 950 N N . ARG A 1 115 ? 39.080 1.780 -15.972 1.00 88.25 115 ARG A N 1
ATOM 951 C CA . ARG A 1 115 ? 39.658 2.395 -14.766 1.00 88.25 115 ARG A CA 1
ATOM 952 C C . ARG A 1 115 ? 41.069 1.891 -14.499 1.00 88.25 115 ARG A C 1
ATOM 954 O O . ARG A 1 115 ? 41.938 2.704 -14.208 1.00 88.25 115 ARG A O 1
ATOM 961 N N . ARG A 1 116 ? 41.292 0.582 -14.626 1.00 87.31 116 ARG A N 1
ATOM 962 C CA . ARG A 1 116 ? 42.619 -0.026 -14.464 1.00 87.31 116 ARG A CA 1
ATOM 963 C C . ARG A 1 116 ? 43.591 0.475 -15.525 1.00 87.31 116 ARG A C 1
ATOM 965 O O . ARG A 1 116 ? 44.733 0.766 -15.194 1.00 87.31 116 ARG A O 1
ATOM 972 N N . GLU A 1 117 ? 43.135 0.617 -16.767 1.00 87.56 117 GLU A N 1
ATOM 973 C CA . GLU A 1 117 ? 43.947 1.158 -17.858 1.00 87.56 117 GLU A CA 1
ATOM 974 C C . GLU A 1 117 ? 44.340 2.612 -17.567 1.00 87.56 117 GLU A C 1
ATOM 976 O O . GLU A 1 117 ? 45.528 2.921 -17.518 1.00 87.56 117 GLU A O 1
ATOM 981 N N . LYS A 1 118 ? 43.386 3.472 -17.191 1.00 87.06 118 LYS A N 1
ATOM 982 C CA . LYS A 1 118 ? 43.672 4.863 -16.788 1.00 87.06 118 LYS A CA 1
ATOM 983 C C . LYS A 1 118 ? 44.589 4.974 -15.569 1.00 87.06 118 LYS A C 1
ATOM 985 O O . LYS A 1 118 ? 45.413 5.881 -15.499 1.00 87.06 118 LYS A O 1
ATOM 990 N N . GLU A 1 119 ? 44.460 4.085 -14.586 1.00 84.25 119 GLU A N 1
ATOM 991 C CA . GLU A 1 119 ? 45.367 4.019 -13.430 1.00 84.25 119 GLU A CA 1
ATOM 992 C C . GLU A 1 119 ? 46.775 3.565 -13.838 1.00 84.25 119 GLU A C 1
ATOM 994 O O . GLU A 1 119 ? 47.766 4.108 -13.342 1.00 84.25 119 GLU A O 1
ATOM 999 N N . SER A 1 120 ? 46.883 2.625 -14.781 1.00 79.69 120 SER A N 1
ATOM 1000 C CA . SER A 1 120 ? 48.164 2.211 -15.358 1.00 79.69 120 SER A CA 1
ATOM 1001 C C . SER A 1 120 ? 48.820 3.346 -16.158 1.00 79.69 120 SER A C 1
ATOM 1003 O O . SER A 1 120 ? 49.994 3.638 -15.957 1.00 79.69 120 SER A O 1
ATOM 1005 N N . GLU A 1 121 ? 48.054 4.092 -16.958 1.00 80.19 121 GLU A N 1
ATOM 1006 C CA . GLU A 1 121 ? 48.533 5.269 -17.693 1.00 80.19 121 GLU A CA 1
ATOM 1007 C C . GLU A 1 121 ? 48.950 6.396 -16.741 1.00 80.19 121 GLU A C 1
ATOM 1009 O O . GLU A 1 121 ? 49.993 7.027 -16.919 1.00 80.19 121 GLU A O 1
ATOM 1014 N N . ARG A 1 122 ? 48.173 6.628 -15.675 1.00 75.81 122 ARG A N 1
ATOM 1015 C CA . ARG A 1 122 ? 48.489 7.637 -14.661 1.00 75.81 122 ARG A CA 1
ATOM 1016 C C . ARG A 1 122 ? 49.740 7.262 -13.869 1.00 75.81 122 ARG A C 1
ATOM 1018 O O . ARG A 1 122 ? 50.575 8.133 -13.642 1.00 75.81 122 ARG A O 1
ATOM 1025 N N . SER A 1 123 ? 49.912 5.996 -13.491 1.00 67.00 123 SER A N 1
ATOM 1026 C CA . SER A 1 123 ? 51.131 5.526 -12.812 1.00 67.00 123 SER A CA 1
ATOM 1027 C C . SER A 1 123 ? 52.361 5.583 -13.726 1.00 67.00 123 SER A C 1
ATOM 1029 O O . SER A 1 123 ? 53.423 6.007 -13.273 1.00 67.00 123 SER A O 1
ATOM 1031 N N . LEU A 1 124 ? 52.207 5.302 -15.024 1.00 65.69 124 LEU A N 1
ATOM 1032 C CA . LEU A 1 124 ? 53.242 5.531 -16.040 1.00 65.69 124 LEU A CA 1
ATOM 1033 C C . LEU A 1 124 ? 53.582 7.027 -16.206 1.00 65.69 124 LEU A C 1
ATOM 1035 O O . LEU A 1 124 ? 54.754 7.367 -16.345 1.00 65.69 124 LEU A O 1
ATOM 1039 N N . SER A 1 125 ? 52.600 7.934 -16.122 1.00 60.47 125 SER A N 1
ATOM 1040 C CA . SER A 1 125 ? 52.838 9.389 -16.204 1.00 60.47 125 SER A CA 1
ATOM 1041 C C . SER A 1 125 ? 53.469 9.999 -14.941 1.00 60.47 125 SER A C 1
ATOM 1043 O O . SER A 1 125 ? 54.217 10.970 -15.034 1.00 60.47 125 SER A O 1
ATOM 1045 N N . VAL A 1 126 ? 53.217 9.423 -13.758 1.00 55.38 126 VAL A N 1
ATOM 1046 C CA . VAL A 1 126 ? 53.787 9.888 -12.477 1.00 55.38 126 VAL A CA 1
ATOM 1047 C C . VAL A 1 126 ? 55.264 9.489 -12.339 1.00 55.38 126 VAL A C 1
ATOM 1049 O O . VAL A 1 126 ? 56.007 10.136 -11.606 1.00 55.38 126 VAL A O 1
ATOM 1052 N N . SER A 1 127 ? 55.743 8.516 -13.123 1.00 50.66 127 SER A N 1
ATOM 1053 C CA . SER A 1 127 ? 57.159 8.118 -13.167 1.00 50.66 127 SER A CA 1
ATOM 1054 C C . SER A 1 127 ? 58.113 9.188 -13.742 1.00 50.66 127 SER A C 1
ATOM 1056 O O . SER A 1 127 ? 59.323 8.964 -13.759 1.00 50.66 127 SER A O 1
ATOM 1058 N N . VAL A 1 128 ? 57.613 10.336 -14.221 1.00 51.81 128 VAL A N 1
ATOM 1059 C CA . VAL A 1 128 ? 58.424 11.402 -14.852 1.00 51.81 128 VAL A CA 1
ATOM 1060 C C . VAL A 1 128 ? 58.944 12.449 -13.849 1.00 51.81 128 VAL A C 1
ATOM 1062 O O . VAL A 1 128 ? 59.844 13.214 -14.179 1.00 51.81 128 VAL A O 1
ATOM 1065 N N . TYR A 1 129 ? 58.479 12.441 -12.597 1.00 51.84 129 TYR A N 1
ATOM 1066 C CA . TYR A 1 129 ? 59.093 13.209 -11.505 1.00 51.84 129 TYR A CA 1
ATOM 1067 C C . TYR A 1 129 ? 59.696 12.248 -10.476 1.00 51.84 129 TYR A C 1
ATOM 1069 O O . TYR A 1 129 ? 59.120 11.983 -9.423 1.00 51.84 129 TYR A O 1
ATOM 1077 N N . ALA A 1 130 ? 60.885 11.723 -10.777 1.00 50.03 130 ALA A N 1
ATOM 1078 C CA . ALA A 1 130 ? 61.767 11.275 -9.707 1.00 50.03 130 ALA A CA 1
ATOM 1079 C C . ALA A 1 130 ? 62.108 12.519 -8.862 1.00 50.03 130 ALA A C 1
ATOM 1081 O O . ALA A 1 130 ? 62.563 13.512 -9.440 1.00 50.03 130 ALA A O 1
ATOM 1082 N N . PRO A 1 131 ? 61.866 12.529 -7.538 1.00 53.12 131 PRO A N 1
ATOM 1083 C CA . PRO A 1 131 ? 62.277 13.647 -6.701 1.00 53.12 131 PRO A CA 1
ATOM 1084 C C . PRO A 1 131 ? 63.785 13.833 -6.867 1.00 53.12 131 PRO A C 1
ATOM 1086 O O . PRO A 1 131 ? 64.547 12.886 -6.670 1.00 53.12 131 PRO A O 1
ATOM 1089 N N . THR A 1 132 ? 64.227 15.031 -7.254 1.00 56.41 132 THR A N 1
ATOM 1090 C CA . THR A 1 132 ? 65.638 15.409 -7.118 1.00 56.41 132 THR A CA 1
ATOM 1091 C C . THR A 1 132 ? 66.054 15.114 -5.677 1.00 56.41 132 THR A C 1
ATOM 1093 O O . THR A 1 132 ? 65.347 15.575 -4.776 1.00 56.41 132 THR A O 1
ATOM 1096 N N . PRO A 1 133 ? 67.140 14.354 -5.432 1.00 60.34 133 PRO A N 1
ATOM 1097 C CA . PRO A 1 133 ? 67.633 14.141 -4.079 1.00 60.34 133 PRO A CA 1
ATOM 1098 C C . PRO A 1 133 ? 67.838 15.508 -3.426 1.00 60.34 133 PRO A C 1
ATOM 1100 O O . PRO A 1 133 ? 68.556 16.353 -3.967 1.00 60.34 133 PRO A O 1
ATOM 1103 N N . LEU A 1 134 ? 67.133 15.757 -2.323 1.00 63.28 134 LEU A N 1
ATOM 1104 C CA . LEU A 1 134 ? 67.320 16.970 -1.536 1.00 63.28 134 LEU A CA 1
ATOM 1105 C C . LEU A 1 134 ? 68.759 16.965 -0.993 1.00 63.28 134 LEU A C 1
ATOM 1107 O O . LEU A 1 134 ? 69.249 15.897 -0.624 1.00 63.28 134 LEU A O 1
ATOM 1111 N N . PRO A 1 135 ? 69.455 18.114 -0.972 1.00 64.12 135 PRO A N 1
ATOM 1112 C CA . PRO A 1 135 ? 70.798 18.181 -0.412 1.00 64.12 135 PRO A CA 1
ATOM 1113 C C . PRO A 1 135 ? 70.760 17.763 1.062 1.00 64.12 135 PRO A C 1
ATOM 1115 O O . PRO A 1 135 ? 69.961 18.290 1.833 1.00 64.12 135 PRO A O 1
ATOM 1118 N N . GLU A 1 136 ? 71.612 16.805 1.429 1.00 61.97 136 GLU A N 1
ATOM 1119 C CA . GLU A 1 136 ? 71.784 16.330 2.803 1.00 61.97 136 GLU A CA 1
ATOM 1120 C C . GLU A 1 136 ? 72.384 17.457 3.656 1.00 61.97 136 GLU A C 1
ATOM 1122 O O . GLU A 1 136 ? 73.591 17.697 3.664 1.00 61.97 136 GLU A O 1
ATOM 1127 N N . GLY A 1 137 ? 71.511 18.187 4.340 1.00 66.12 137 GLY A N 1
ATOM 1128 C CA . GLY A 1 137 ? 71.835 19.072 5.449 1.00 66.12 137 GLY A CA 1
ATOM 1129 C C . GLY A 1 137 ? 70.781 18.876 6.530 1.00 66.12 137 GLY A C 1
ATOM 1130 O O . GLY A 1 137 ? 69.617 18.638 6.201 1.00 66.12 137 GLY A O 1
ATOM 1131 N N . GLU A 1 138 ? 71.195 18.935 7.796 1.00 61.41 138 GLU A N 1
ATOM 1132 C CA . GLU A 1 138 ? 70.288 18.838 8.946 1.00 61.41 138 GLU A CA 1
ATOM 1133 C C . GLU A 1 138 ? 69.173 19.871 8.797 1.00 61.41 138 GLU A C 1
ATOM 1135 O O . GLU A 1 138 ? 69.408 21.050 8.494 1.00 61.41 138 GLU A O 1
ATOM 1140 N N . ALA A 1 139 ? 67.935 19.402 8.909 1.00 61.81 139 ALA A N 1
ATOM 1141 C CA . ALA A 1 139 ? 66.802 20.258 8.652 1.00 61.81 139 ALA A CA 1
ATOM 1142 C C . ALA A 1 139 ? 66.616 21.216 9.841 1.00 61.81 139 ALA A C 1
ATOM 1144 O O . ALA A 1 139 ? 66.668 20.769 10.983 1.00 61.81 139 ALA A O 1
ATOM 1145 N N . PRO A 1 140 ? 66.330 22.515 9.632 1.00 58.66 140 PRO A N 1
ATOM 1146 C CA . PRO A 1 140 ? 66.301 23.505 10.720 1.00 58.66 140 PRO A CA 1
ATOM 1147 C C . PRO A 1 140 ? 65.312 23.204 11.860 1.00 58.66 140 PRO A C 1
ATOM 1149 O O . PRO A 1 140 ? 65.387 23.805 12.926 1.00 58.66 140 PRO A O 1
ATOM 1152 N N . TRP A 1 141 ? 64.346 22.309 11.635 1.00 61.62 141 TRP A N 1
ATOM 1153 C CA . TRP A 1 141 ? 63.378 21.863 12.637 1.00 61.62 141 TRP A CA 1
ATOM 1154 C C . TRP A 1 141 ? 63.877 20.710 13.522 1.00 61.62 141 TRP A C 1
ATOM 1156 O O . TRP A 1 141 ? 63.221 20.405 14.512 1.00 61.62 141 TRP A O 1
ATOM 1166 N N . GLU A 1 142 ? 65.018 20.087 13.209 1.00 60.56 142 GLU A N 1
ATOM 1167 C CA . GLU A 1 142 ? 65.663 19.069 14.057 1.00 60.56 142 GLU A CA 1
ATOM 1168 C C . GLU A 1 142 ? 66.343 19.685 15.297 1.00 60.56 142 GLU A C 1
ATOM 1170 O O . GLU A 1 142 ? 66.523 18.992 16.294 1.00 60.56 142 GLU A O 1
ATOM 1175 N N . GLU A 1 143 ? 66.634 20.995 15.292 1.00 59.72 143 GLU A N 1
ATOM 1176 C CA . GLU A 1 143 ? 67.109 21.749 16.471 1.00 59.72 143 GLU A CA 1
ATOM 1177 C C . GLU A 1 143 ? 65.988 22.110 17.468 1.00 59.72 143 GLU A C 1
ATOM 1179 O O . GLU A 1 143 ? 66.259 22.604 18.566 1.00 59.72 143 GLU A O 1
ATOM 1184 N N . ILE A 1 144 ? 64.718 21.892 17.113 1.00 65.94 144 ILE A N 1
ATOM 1185 C CA . ILE A 1 144 ? 63.585 22.231 17.979 1.00 65.94 144 ILE A CA 1
ATOM 1186 C C . ILE A 1 144 ? 63.388 21.103 19.000 1.00 65.94 144 ILE A C 1
ATOM 1188 O O . ILE A 1 144 ? 62.764 20.085 18.706 1.00 65.94 144 ILE A O 1
ATOM 1192 N N . ASP A 1 145 ? 63.889 21.297 20.224 1.00 65.38 145 ASP A N 1
ATOM 1193 C CA . ASP A 1 145 ? 63.650 20.378 21.343 1.00 65.38 145 ASP A CA 1
ATOM 1194 C C . ASP A 1 145 ? 62.191 20.468 21.825 1.00 65.38 145 ASP A C 1
ATOM 1196 O O . ASP A 1 145 ? 61.804 21.337 22.615 1.00 65.38 145 ASP A O 1
ATOM 1200 N N . LEU A 1 146 ? 61.365 19.548 21.328 1.00 59.94 146 LEU A N 1
ATOM 1201 C CA . LEU A 1 146 ? 59.959 19.408 21.709 1.00 59.94 146 LEU A CA 1
ATOM 1202 C C . LEU A 1 146 ? 59.789 19.080 23.206 1.00 59.94 146 LEU A C 1
ATOM 1204 O O . LEU A 1 146 ? 58.779 19.462 23.795 1.00 59.94 146 LEU A O 1
ATOM 1208 N N . GLY A 1 147 ? 60.787 18.462 23.850 1.00 60.53 147 GLY A N 1
ATOM 1209 C CA . GLY A 1 147 ? 60.743 18.118 25.274 1.00 60.53 147 GLY A CA 1
ATOM 1210 C C . GLY A 1 147 ? 60.806 19.344 26.189 1.00 60.53 147 GLY A C 1
ATOM 1211 O O . GLY A 1 147 ? 60.154 19.381 27.235 1.00 60.53 147 GLY A O 1
ATOM 1212 N N . ALA A 1 148 ? 61.513 20.398 25.769 1.00 59.22 148 ALA A N 1
ATOM 1213 C CA . ALA A 1 148 ? 61.545 21.676 26.482 1.00 59.22 148 ALA A CA 1
ATOM 1214 C C . ALA A 1 148 ? 60.195 22.422 26.426 1.00 59.22 148 ALA A C 1
ATOM 1216 O O . ALA A 1 148 ? 59.864 23.179 27.340 1.00 59.22 148 ALA A O 1
ATOM 1217 N N . LEU A 1 149 ? 59.399 22.192 25.375 1.00 54.34 149 LEU A N 1
ATOM 1218 C CA . LEU A 1 149 ? 58.049 22.745 25.206 1.00 54.34 149 LEU A CA 1
ATOM 1219 C C . LEU A 1 149 ? 56.982 21.963 25.994 1.00 54.34 149 LEU A C 1
ATOM 1221 O O . LEU A 1 149 ? 55.975 22.547 26.400 1.00 54.34 149 LEU A O 1
ATOM 1225 N N . GLU A 1 150 ? 57.203 20.671 26.242 1.00 53.09 150 GLU A N 1
ATOM 1226 C CA . GLU A 1 150 ? 56.293 19.802 27.003 1.00 53.09 150 GLU A CA 1
ATOM 1227 C C . GLU A 1 150 ? 56.437 19.952 28.527 1.00 53.09 150 GLU A C 1
ATOM 1229 O O . GLU A 1 150 ? 55.445 19.833 29.244 1.00 53.09 150 GLU A O 1
ATOM 1234 N N . ALA A 1 151 ? 57.618 20.323 29.037 1.00 52.56 151 ALA A N 1
ATOM 1235 C CA . ALA A 1 151 ? 57.873 20.484 30.477 1.00 52.56 151 ALA A CA 1
ATOM 1236 C C . ALA A 1 151 ? 57.042 21.593 31.169 1.00 52.56 151 ALA A C 1
ATOM 1238 O O . ALA A 1 151 ? 57.015 21.673 32.397 1.00 52.56 151 ALA A O 1
ATOM 1239 N N . GLY A 1 152 ? 56.371 22.456 30.396 1.00 54.12 152 GLY A N 1
ATOM 1240 C CA . GLY A 1 152 ? 55.508 23.528 30.898 1.00 54.12 152 GLY A CA 1
ATOM 1241 C C . GLY A 1 152 ? 54.002 23.271 30.779 1.00 54.12 152 GLY A C 1
ATOM 1242 O O . GLY A 1 152 ? 53.226 24.160 31.130 1.00 54.12 152 GLY A O 1
ATOM 1243 N N . ARG A 1 153 ? 53.559 22.116 30.264 1.00 45.25 153 ARG A N 1
ATOM 1244 C CA . ARG A 1 153 ? 52.127 21.820 30.097 1.00 45.25 153 ARG A CA 1
ATOM 1245 C C . ARG A 1 153 ? 51.654 20.804 31.127 1.00 45.25 153 ARG A C 1
ATOM 1247 O O . ARG A 1 153 ? 52.070 19.652 31.105 1.00 45.25 153 ARG A O 1
ATOM 1254 N N . GLU A 1 154 ? 50.742 21.237 31.998 1.00 46.44 154 GLU A N 1
ATOM 1255 C CA . GLU A 1 154 ? 49.893 20.313 32.750 1.00 46.44 154 GLU A CA 1
ATOM 1256 C C . GLU A 1 154 ? 49.183 19.359 31.779 1.00 46.44 154 GLU A C 1
ATOM 1258 O O . GLU A 1 154 ? 48.718 19.746 30.703 1.00 46.44 154 GLU A O 1
ATOM 1263 N N . GLU A 1 155 ? 49.162 18.092 32.171 1.00 40.25 155 GLU A N 1
ATOM 1264 C CA . GLU A 1 155 ? 48.764 16.933 31.386 1.00 40.25 155 GLU A CA 1
ATOM 1265 C C . GLU A 1 155 ? 47.270 17.005 31.021 1.00 40.25 155 GLU A C 1
ATOM 1267 O O . GLU A 1 155 ? 46.390 16.643 31.803 1.00 40.25 155 GLU A O 1
ATOM 1272 N N . VAL A 1 156 ? 46.952 17.489 29.816 1.00 44.50 156 VAL A N 1
ATOM 1273 C CA . VAL A 1 156 ? 45.597 17.363 29.263 1.00 44.50 156 VAL A CA 1
ATOM 1274 C C . VAL A 1 156 ? 45.456 15.947 28.719 1.00 44.50 156 VAL A C 1
ATOM 1276 O O . VAL A 1 156 ? 45.843 15.648 27.590 1.00 44.50 156 VAL A O 1
ATOM 1279 N N . VAL A 1 157 ? 44.914 15.059 29.548 1.00 39.03 157 VAL A N 1
ATOM 1280 C CA . VAL A 1 157 ? 44.588 13.682 29.171 1.00 39.03 157 VAL A CA 1
ATOM 1281 C C . VAL A 1 157 ? 43.467 13.699 28.126 1.00 39.03 157 VAL A C 1
ATOM 1283 O O . VAL A 1 157 ? 42.287 13.796 28.461 1.00 39.03 157 VAL A O 1
ATOM 1286 N N . PHE A 1 158 ? 43.826 13.583 26.847 1.00 34.66 158 PHE A N 1
ATOM 1287 C CA . PHE A 1 158 ? 42.872 13.262 25.786 1.00 34.66 158 PHE A CA 1
ATOM 1288 C C . PHE A 1 158 ? 42.646 11.747 25.757 1.00 34.66 158 PHE A C 1
ATOM 1290 O O . PHE A 1 158 ? 43.400 10.984 25.156 1.00 34.66 158 PHE A O 1
ATOM 1297 N N . LEU A 1 159 ? 41.591 11.306 26.440 1.00 37.16 159 LEU A N 1
ATOM 1298 C CA . LEU A 1 159 ? 41.035 9.965 26.287 1.00 37.16 159 LEU A CA 1
ATOM 1299 C C . LEU A 1 159 ? 40.089 9.948 25.083 1.00 37.16 159 LEU A C 1
ATOM 1301 O O . LEU A 1 159 ? 39.026 10.560 25.140 1.00 37.16 159 LEU A O 1
ATOM 1305 N N . GLY A 1 160 ? 40.424 9.181 24.043 1.00 34.09 160 GLY A N 1
ATOM 1306 C CA . GLY A 1 160 ? 39.403 8.686 23.118 1.00 34.09 160 GLY A CA 1
ATOM 1307 C C . GLY A 1 160 ? 39.840 8.486 21.674 1.00 34.09 160 GLY A C 1
ATOM 1308 O O . GLY A 1 160 ? 39.673 9.362 20.834 1.00 34.09 160 GLY A O 1
ATOM 1309 N N . GLU A 1 161 ? 40.295 7.273 21.366 1.00 38.91 161 GLU A N 1
ATOM 1310 C CA . GLU A 1 161 ? 40.250 6.691 20.024 1.00 38.91 161 GLU A CA 1
ATOM 1311 C C . GLU A 1 161 ? 38.812 6.639 19.473 1.00 38.91 161 GLU A C 1
ATOM 1313 O O . GLU A 1 161 ? 37.949 5.989 20.062 1.00 38.91 161 GLU A O 1
ATOM 1318 N N . ARG A 1 162 ? 38.590 7.236 18.294 1.00 33.41 162 ARG A N 1
ATOM 1319 C CA . ARG A 1 162 ? 37.971 6.637 17.085 1.00 33.41 162 ARG A CA 1
ATOM 1320 C C . ARG A 1 162 ? 37.517 7.745 16.136 1.00 33.41 162 ARG A C 1
ATOM 1322 O O . ARG A 1 162 ? 36.396 8.233 16.206 1.00 33.41 162 ARG A O 1
ATOM 1329 N N . ALA A 1 163 ? 38.380 8.086 15.186 1.00 35.78 163 ALA A N 1
ATOM 1330 C CA . ALA A 1 163 ? 37.998 8.875 14.025 1.00 35.78 163 ALA A CA 1
ATOM 1331 C C . ALA A 1 163 ? 37.241 7.990 13.020 1.00 35.78 163 ALA A C 1
ATOM 1333 O O . ALA A 1 163 ? 37.835 7.425 12.107 1.00 35.78 163 ALA A O 1
ATOM 1334 N N . MET A 1 164 ? 35.932 7.854 13.217 1.00 38.59 164 MET A N 1
ATOM 1335 C CA . MET A 1 164 ? 34.944 7.626 12.160 1.00 38.59 164 MET A CA 1
ATOM 1336 C C . MET A 1 164 ? 33.614 8.197 12.653 1.00 38.59 164 MET A C 1
ATOM 1338 O O . MET A 1 164 ? 32.863 7.498 13.320 1.00 38.59 164 MET A O 1
ATOM 1342 N N . ASP A 1 165 ? 33.409 9.489 12.397 1.00 36.19 165 ASP A N 1
ATOM 1343 C CA . ASP A 1 165 ? 32.145 10.118 11.987 1.00 36.19 165 ASP A CA 1
ATOM 1344 C C . ASP A 1 165 ? 32.378 11.635 11.971 1.00 36.19 165 ASP A C 1
ATOM 1346 O O . ASP A 1 165 ? 32.512 12.276 13.008 1.00 36.19 165 ASP A O 1
ATOM 1350 N N . ASN A 1 166 ? 32.493 12.217 10.774 1.00 48.81 166 ASN A N 1
ATOM 1351 C CA . ASN A 1 166 ? 32.647 13.662 10.587 1.00 48.81 166 ASN A CA 1
ATOM 1352 C C . ASN A 1 166 ? 31.305 14.370 10.836 1.00 48.81 166 ASN A C 1
ATOM 1354 O O . ASN A 1 166 ? 30.679 14.866 9.901 1.00 48.81 166 ASN A O 1
ATOM 1358 N N . MET A 1 167 ? 30.864 14.412 12.089 1.00 46.09 167 MET A N 1
ATOM 1359 C CA . MET A 1 167 ? 29.909 15.404 12.568 1.00 46.09 167 MET A CA 1
ATOM 1360 C C . MET A 1 167 ? 30.663 16.268 13.586 1.00 46.09 167 MET A C 1
ATOM 1362 O O . MET A 1 167 ? 31.151 15.709 14.565 1.00 46.09 167 MET A O 1
ATOM 1366 N N . PRO A 1 168 ? 30.819 17.585 13.368 1.00 57.78 168 PRO A N 1
ATOM 1367 C CA . PRO A 1 168 ? 31.478 18.443 14.346 1.00 57.78 168 PRO A CA 1
ATOM 1368 C C . PRO A 1 168 ? 30.719 18.417 15.677 1.00 57.78 168 PRO A C 1
ATOM 1370 O O . PRO A 1 168 ? 29.487 18.464 15.707 1.00 57.78 168 PRO A O 1
ATOM 1373 N N . ASP A 1 169 ? 31.472 18.327 16.769 1.00 64.12 169 ASP A N 1
ATOM 1374 C CA . ASP A 1 169 ? 30.964 18.201 18.131 1.00 64.12 169 ASP A CA 1
ATOM 1375 C C . ASP A 1 169 ? 30.015 19.366 18.478 1.00 64.12 169 ASP A C 1
ATOM 1377 O O . ASP A 1 169 ? 30.164 20.488 17.984 1.00 64.12 169 ASP A O 1
ATOM 1381 N N . ALA A 1 170 ? 29.032 19.132 19.356 1.00 58.94 170 ALA A N 1
ATOM 1382 C CA . ALA A 1 170 ? 27.999 20.124 19.688 1.00 58.94 170 ALA A CA 1
ATOM 1383 C C . ALA A 1 170 ? 28.570 21.460 20.217 1.00 58.94 170 ALA A C 1
ATOM 1385 O O . ALA A 1 170 ? 27.976 22.515 19.997 1.00 58.94 170 ALA A O 1
ATOM 1386 N N . GLU A 1 171 ? 29.738 21.434 20.863 1.00 56.25 171 GLU A N 1
ATOM 1387 C CA . GLU A 1 171 ? 30.454 22.637 21.303 1.00 56.25 171 GLU A CA 1
ATOM 1388 C C . GLU A 1 171 ? 31.088 23.403 20.128 1.00 56.25 171 GLU A C 1
ATOM 1390 O O . GLU A 1 171 ? 31.046 24.631 20.097 1.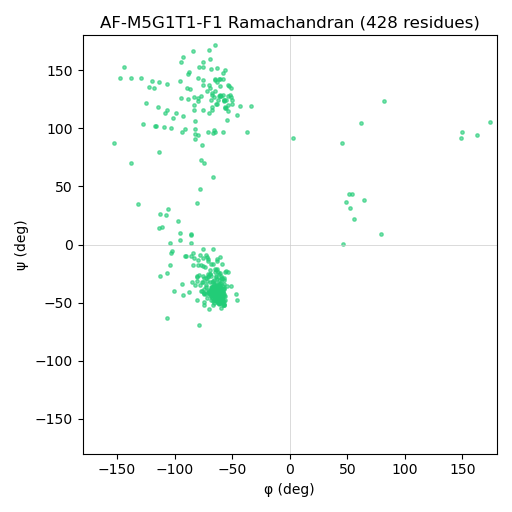00 56.25 171 GLU A O 1
ATOM 1395 N N . THR A 1 172 ? 31.597 22.704 19.107 1.00 57.84 172 THR A N 1
ATOM 1396 C CA . THR A 1 172 ? 32.124 23.312 17.872 1.00 57.84 172 THR A CA 1
ATOM 1397 C C . THR A 1 172 ? 31.009 23.970 17.054 1.00 57.84 172 THR A C 1
ATOM 1399 O O . THR A 1 172 ? 31.185 25.072 16.534 1.00 57.84 172 THR A O 1
ATOM 1402 N N . LEU A 1 173 ? 29.832 23.340 17.003 1.00 55.34 173 LEU A N 1
ATOM 1403 C CA . LEU A 1 173 ? 28.638 23.889 16.353 1.00 55.34 173 LEU A CA 1
ATOM 1404 C C . LEU A 1 173 ? 28.023 25.076 17.111 1.00 55.34 173 LEU A C 1
ATOM 1406 O O . LEU A 1 173 ? 27.419 25.946 16.487 1.00 55.34 173 LEU A O 1
ATOM 1410 N N . ALA A 1 174 ? 28.205 25.156 18.432 1.00 63.25 174 ALA A N 1
ATOM 1411 C CA . ALA A 1 174 ? 27.784 26.311 19.227 1.00 63.25 174 ALA A CA 1
ATOM 1412 C C . ALA A 1 174 ? 28.671 27.548 18.990 1.00 63.25 174 ALA A C 1
ATOM 1414 O O . ALA A 1 174 ? 28.189 28.678 19.065 1.00 63.25 174 ALA A O 1
ATOM 1415 N N . ILE A 1 175 ? 29.957 27.338 18.691 1.00 64.31 175 ILE A N 1
ATOM 1416 C 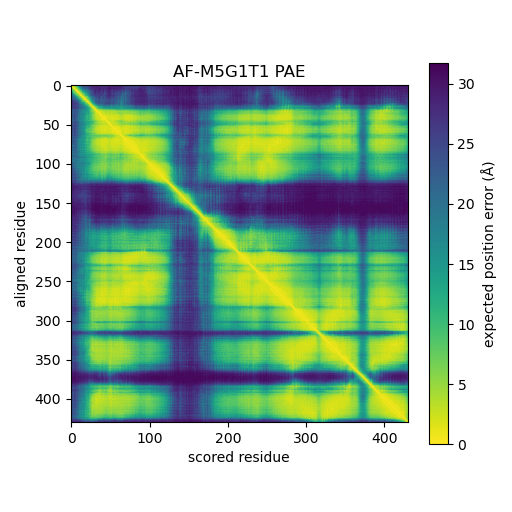CA . ILE A 1 175 ? 30.931 28.403 18.404 1.00 64.31 175 ILE A CA 1
ATOM 1417 C C . ILE A 1 175 ? 30.825 28.878 16.946 1.00 64.31 175 ILE A C 1
ATOM 1419 O O . ILE A 1 175 ? 30.999 30.067 16.677 1.00 64.31 175 ILE A O 1
ATOM 1423 N N . ALA A 1 176 ? 30.525 27.968 16.012 1.00 48.91 176 ALA A N 1
ATOM 1424 C CA . ALA A 1 176 ? 30.486 28.243 14.576 1.00 48.91 176 ALA A CA 1
ATOM 1425 C C . ALA A 1 176 ? 29.275 27.590 13.872 1.00 48.91 176 ALA A C 1
ATOM 1427 O O . ALA A 1 176 ? 29.441 26.660 13.077 1.00 48.91 176 ALA A O 1
ATOM 1428 N N . PRO A 1 177 ? 28.046 28.081 14.119 1.00 56.66 177 PRO A N 1
ATOM 1429 C CA . PRO A 1 177 ? 26.822 27.510 13.544 1.00 56.66 177 PRO A CA 1
ATOM 1430 C C . PRO A 1 177 ? 26.760 27.571 12.005 1.00 56.66 177 PRO A C 1
ATOM 1432 O O . PRO A 1 177 ? 26.118 26.726 11.385 1.00 56.66 177 PRO A O 1
ATOM 1435 N N . TRP A 1 178 ? 27.488 28.497 11.369 1.00 53.81 178 TRP A N 1
ATOM 1436 C CA . TRP A 1 178 ? 27.576 28.616 9.904 1.00 53.81 178 TRP A CA 1
ATOM 1437 C C . TRP A 1 178 ? 28.252 27.415 9.223 1.00 53.81 178 TRP A C 1
ATOM 1439 O O . TRP A 1 178 ? 28.019 27.187 8.043 1.00 53.81 178 TRP A O 1
ATOM 1449 N N . ILE A 1 179 ? 29.053 26.613 9.937 1.00 54.31 179 ILE A N 1
ATOM 1450 C CA . ILE A 1 179 ? 29.714 25.422 9.370 1.00 54.31 179 ILE A CA 1
ATOM 1451 C C . ILE A 1 179 ? 28.689 24.330 9.033 1.00 54.31 179 ILE A C 1
ATOM 1453 O O . ILE A 1 179 ? 28.832 23.642 8.021 1.00 54.31 179 ILE A O 1
ATOM 1457 N N . ALA A 1 180 ? 27.640 24.185 9.850 1.00 59.62 180 ALA A N 1
ATOM 1458 C CA . ALA A 1 180 ? 26.535 23.277 9.552 1.00 59.62 180 ALA A CA 1
ATOM 1459 C C . ALA A 1 180 ? 25.732 23.768 8.339 1.00 59.62 180 ALA A C 1
ATOM 1461 O O . ALA A 1 180 ? 25.465 22.991 7.426 1.00 59.62 180 ALA A O 1
ATOM 1462 N N . GLU A 1 181 ? 25.422 25.066 8.285 1.00 61.62 181 GLU A N 1
ATOM 1463 C CA . GLU A 1 181 ? 24.676 25.672 7.174 1.00 61.62 181 GLU A CA 1
ATOM 1464 C C . GLU A 1 181 ? 25.455 25.621 5.843 1.00 61.62 181 GLU A C 1
ATOM 1466 O O . GLU A 1 181 ? 24.881 25.303 4.801 1.00 61.62 181 GLU A O 1
ATOM 1471 N N . GLU A 1 182 ? 26.770 25.867 5.861 1.00 61.19 182 GLU A N 1
ATOM 1472 C CA . GLU A 1 182 ? 27.647 25.740 4.688 1.00 61.19 182 GLU A CA 1
ATOM 1473 C C . GLU A 1 182 ? 27.809 24.285 4.237 1.00 61.19 182 GLU A C 1
ATOM 1475 O O . GLU A 1 182 ? 27.848 24.016 3.034 1.00 61.19 182 GLU A O 1
ATOM 1480 N N . GLY A 1 183 ? 27.888 23.341 5.181 1.00 61.69 183 GLY A N 1
ATOM 1481 C CA . GLY A 1 183 ? 27.904 21.908 4.891 1.00 61.69 183 GLY A CA 1
ATOM 1482 C C . GLY A 1 183 ? 26.626 21.468 4.179 1.00 61.69 183 GLY A C 1
ATOM 1483 O O . GLY A 1 183 ? 26.691 20.885 3.096 1.00 61.69 183 GLY A O 1
ATOM 1484 N N . GLU A 1 184 ? 25.469 21.841 4.729 1.00 67.06 184 GLU A N 1
ATOM 1485 C CA . GLU A 1 184 ? 24.163 21.567 4.128 1.00 67.06 184 GLU A CA 1
ATOM 1486 C C . GLU A 1 184 ? 24.009 22.216 2.745 1.00 67.06 184 GLU A C 1
ATOM 1488 O O . GLU A 1 184 ? 23.521 21.573 1.813 1.00 67.06 184 GLU A O 1
ATOM 1493 N N . GLU A 1 185 ? 24.440 23.468 2.560 1.00 73.56 185 GLU A N 1
ATOM 1494 C CA . GLU A 1 185 ? 24.340 24.146 1.264 1.00 73.56 185 GLU A CA 1
ATOM 1495 C C . GLU A 1 185 ? 25.265 23.528 0.213 1.00 73.56 185 GLU A C 1
ATOM 1497 O O . GLU A 1 185 ? 24.846 23.296 -0.925 1.00 73.56 185 GLU A O 1
ATOM 1502 N N . LYS A 1 186 ? 26.497 23.187 0.599 1.00 74.19 186 LYS A N 1
ATOM 1503 C CA . LYS A 1 186 ? 27.461 22.510 -0.271 1.00 74.19 186 LYS A CA 1
ATOM 1504 C C . LYS A 1 186 ? 26.976 21.122 -0.673 1.00 74.19 186 LYS A C 1
ATOM 1506 O O . LYS A 1 186 ? 27.140 20.733 -1.830 1.00 74.19 186 LYS A O 1
ATOM 1511 N N . ASP A 1 187 ? 26.339 20.394 0.236 1.00 68.50 187 ASP A N 1
ATOM 1512 C CA . ASP A 1 187 ? 25.744 19.093 -0.061 1.00 68.50 187 ASP A CA 1
ATOM 1513 C C . ASP A 1 187 ? 24.501 19.229 -0.952 1.00 68.50 187 ASP A C 1
ATOM 1515 O O . ASP A 1 187 ? 24.361 18.482 -1.925 1.00 68.50 187 ASP A O 1
ATOM 1519 N N . ARG A 1 188 ? 23.653 20.245 -0.730 1.00 75.50 188 ARG A N 1
ATOM 1520 C CA . ARG A 1 188 ? 22.548 20.593 -1.645 1.00 75.50 188 ARG A CA 1
ATOM 1521 C C . ARG A 1 188 ? 23.047 20.973 -3.036 1.00 75.50 188 ARG A C 1
ATOM 1523 O O . ARG A 1 188 ? 22.385 20.664 -4.027 1.00 75.50 188 ARG A O 1
ATOM 1530 N N . GLN A 1 189 ? 24.169 21.678 -3.136 1.00 80.88 189 GLN A N 1
ATOM 1531 C CA . GLN A 1 189 ? 24.760 22.069 -4.414 1.00 80.88 189 GLN A CA 1
ATOM 1532 C C . GLN A 1 189 ? 25.369 20.865 -5.141 1.00 80.88 189 GLN A C 1
ATOM 1534 O O . GLN A 1 189 ? 25.051 20.640 -6.306 1.00 80.88 189 GLN A O 1
ATOM 1539 N N . ARG A 1 190 ? 26.137 20.023 -4.442 1.00 74.62 190 ARG A N 1
ATOM 1540 C CA . ARG A 1 190 ? 26.654 18.757 -4.988 1.00 74.62 190 ARG A CA 1
ATOM 1541 C C . ARG A 1 190 ? 25.537 17.845 -5.476 1.00 74.62 190 ARG A C 1
ATOM 1543 O O . ARG A 1 190 ? 25.649 17.256 -6.545 1.00 74.62 190 ARG A O 1
ATOM 1550 N N . MET A 1 191 ? 24.448 17.741 -4.717 1.00 66.56 191 MET A N 1
ATOM 1551 C CA . MET A 1 191 ? 23.288 16.950 -5.123 1.00 66.56 191 MET A CA 1
ATOM 1552 C C . MET A 1 191 ? 22.665 17.495 -6.414 1.00 66.56 191 MET A C 1
ATOM 1554 O O . MET A 1 191 ? 22.356 16.718 -7.313 1.00 66.56 191 MET A O 1
ATOM 1558 N N . ARG A 1 192 ? 22.536 18.824 -6.547 1.00 77.19 192 ARG A N 1
ATOM 1559 C CA . ARG A 1 192 ? 22.060 19.471 -7.782 1.00 77.19 192 ARG A CA 1
ATOM 1560 C C . ARG A 1 192 ? 22.963 19.165 -8.977 1.00 77.19 192 ARG A C 1
ATOM 1562 O O . ARG A 1 192 ? 22.450 18.803 -10.029 1.00 77.19 192 ARG A O 1
ATOM 1569 N N . GLU A 1 193 ? 24.280 19.247 -8.808 1.00 79.31 193 GLU A N 1
ATOM 1570 C CA . GLU A 1 193 ? 25.255 18.921 -9.860 1.00 79.31 193 GLU A CA 1
ATOM 1571 C C . GLU A 1 193 ? 25.183 17.443 -10.276 1.00 79.31 193 GLU A C 1
ATOM 1573 O O . GLU A 1 193 ? 25.229 17.129 -11.464 1.00 79.31 193 GLU A O 1
ATOM 1578 N N . ILE A 1 194 ? 25.006 16.524 -9.319 1.00 73.06 194 ILE A N 1
ATOM 1579 C CA . ILE A 1 194 ? 24.822 15.091 -9.599 1.00 73.06 194 ILE A CA 1
ATOM 1580 C C . ILE A 1 194 ? 23.536 14.850 -10.394 1.00 73.06 194 ILE A C 1
ATOM 1582 O O . ILE A 1 194 ? 23.553 14.078 -11.351 1.00 73.06 194 ILE A O 1
ATOM 1586 N N . ILE A 1 195 ? 22.433 15.501 -10.012 1.00 68.94 195 ILE A N 1
ATOM 1587 C CA . ILE A 1 195 ? 21.149 15.386 -10.715 1.00 68.94 195 ILE A CA 1
ATOM 1588 C C . ILE A 1 195 ? 21.286 15.912 -12.146 1.00 68.94 195 ILE A C 1
ATOM 1590 O O . ILE A 1 195 ? 20.936 15.195 -13.078 1.00 68.94 195 ILE A O 1
ATOM 1594 N N . GLN A 1 196 ? 21.876 17.096 -12.332 1.00 74.88 196 GLN A N 1
ATOM 1595 C CA . GLN A 1 196 ? 22.116 17.674 -13.658 1.00 74.88 196 GLN A CA 1
ATOM 1596 C C . GLN A 1 196 ? 23.003 16.774 -14.527 1.00 74.88 196 GLN A C 1
ATOM 1598 O O . GLN A 1 196 ? 22.661 16.481 -15.669 1.00 74.88 196 GLN A O 1
ATOM 1603 N N . GLY A 1 197 ? 24.105 16.255 -13.979 1.00 75.19 197 GLY A N 1
ATOM 1604 C CA . GLY A 1 197 ? 24.972 15.328 -14.709 1.00 75.19 197 GLY A CA 1
ATOM 1605 C C . GLY A 1 197 ? 24.271 14.014 -15.077 1.00 75.19 197 GLY A C 1
ATOM 1606 O O . GLY A 1 197 ? 24.484 13.475 -16.164 1.00 75.19 197 GLY A O 1
ATOM 1607 N N . ALA A 1 198 ? 23.405 13.498 -14.200 1.00 69.12 198 ALA A N 1
ATOM 1608 C CA . ALA A 1 198 ? 22.596 12.317 -14.487 1.00 69.12 198 ALA A CA 1
ATOM 1609 C C . ALA A 1 198 ? 21.543 12.585 -15.577 1.00 69.12 198 ALA A C 1
ATOM 1611 O O . ALA A 1 198 ? 21.306 11.715 -16.416 1.00 69.12 198 ALA A O 1
ATOM 1612 N N . GLU A 1 199 ? 20.943 13.776 -15.591 1.00 68.12 199 GLU A N 1
ATOM 1613 C CA . GLU A 1 199 ? 20.003 14.217 -16.626 1.00 68.12 199 GLU A CA 1
ATOM 1614 C C . GLU A 1 199 ? 20.677 14.349 -17.992 1.00 68.12 199 GLU A C 1
ATOM 1616 O O . GLU A 1 199 ? 20.160 13.817 -18.970 1.00 68.12 199 GLU A O 1
ATOM 1621 N N . GLU A 1 200 ? 21.865 14.950 -18.072 1.00 75.50 200 GLU A N 1
ATOM 1622 C CA . GLU A 1 200 ? 22.619 15.037 -19.330 1.00 75.50 200 GLU A CA 1
ATOM 1623 C C . GLU A 1 200 ? 22.979 13.649 -19.888 1.00 75.50 200 GLU A C 1
ATOM 1625 O O . GLU A 1 200 ? 22.866 13.389 -21.088 1.00 75.50 200 GLU A O 1
ATOM 1630 N N . GLU A 1 201 ? 23.403 12.717 -19.030 1.00 74.38 201 GLU A N 1
ATOM 1631 C CA . GLU A 1 201 ? 23.686 11.332 -19.431 1.00 74.38 201 GLU A CA 1
ATOM 1632 C C . GLU A 1 201 ? 22.424 10.587 -19.888 1.00 74.38 201 GLU A C 1
ATOM 1634 O O . GLU A 1 201 ? 22.454 9.767 -20.817 1.00 74.38 201 GLU A O 1
ATOM 1639 N N . LEU A 1 202 ? 21.288 10.884 -19.265 1.00 71.69 202 LEU A N 1
ATOM 1640 C CA . LEU A 1 202 ? 19.993 10.350 -19.647 1.00 71.69 202 LEU A CA 1
ATOM 1641 C C . LEU A 1 202 ? 19.512 10.931 -20.980 1.00 71.69 202 LEU A C 1
ATOM 1643 O O . LEU A 1 202 ? 19.055 10.168 -21.826 1.00 71.69 202 LEU A O 1
ATOM 1647 N N . GLU A 1 203 ? 19.677 12.228 -21.228 1.00 73.94 203 GLU A N 1
ATOM 1648 C CA . GLU A 1 203 ? 19.378 12.846 -22.523 1.00 73.94 203 GLU A CA 1
ATOM 1649 C C . GLU A 1 203 ? 20.220 12.233 -23.640 1.00 73.94 203 GLU A C 1
ATOM 1651 O O . GLU A 1 203 ? 19.679 11.836 -24.674 1.00 73.94 203 GLU A O 1
ATOM 1656 N N . LYS A 1 204 ? 21.528 12.046 -23.416 1.00 78.06 204 LYS A N 1
ATOM 1657 C CA . LYS A 1 204 ? 22.395 11.307 -24.350 1.00 78.06 204 LYS A CA 1
ATOM 1658 C C . LYS A 1 204 ? 21.872 9.890 -24.576 1.00 78.06 204 LYS A C 1
ATOM 1660 O O . LYS A 1 204 ? 21.852 9.408 -25.707 1.00 78.06 204 LYS A O 1
ATOM 1665 N N . THR A 1 205 ? 21.408 9.220 -23.520 1.00 74.75 205 THR A N 1
ATOM 1666 C CA . THR A 1 205 ? 20.798 7.887 -23.622 1.00 74.75 205 THR A CA 1
ATOM 1667 C C . THR A 1 205 ? 19.538 7.911 -24.480 1.00 74.75 205 THR A C 1
ATOM 1669 O O . THR A 1 205 ? 19.391 7.064 -25.353 1.00 74.75 205 THR A O 1
ATOM 1672 N N . VAL A 1 206 ? 18.654 8.887 -24.285 1.00 76.25 206 VAL A N 1
ATOM 1673 C CA . VAL A 1 206 ? 17.416 9.047 -25.058 1.00 76.25 206 VAL A CA 1
ATOM 1674 C C . VAL A 1 206 ? 17.708 9.376 -26.522 1.00 76.25 206 VAL A C 1
ATOM 1676 O O . VAL A 1 206 ? 17.081 8.810 -27.416 1.00 76.25 206 VAL A O 1
ATOM 1679 N N . GLN A 1 207 ? 18.707 10.211 -26.798 1.00 78.38 207 GLN A N 1
ATOM 1680 C CA . GLN A 1 207 ? 19.156 10.481 -28.166 1.00 78.38 207 GLN A CA 1
ATOM 1681 C C . GLN A 1 207 ? 19.704 9.223 -28.848 1.00 78.38 207 GLN A C 1
ATOM 1683 O O . GLN A 1 207 ? 19.414 8.983 -30.018 1.00 78.38 207 GLN A O 1
ATOM 1688 N N . LEU A 1 208 ? 20.458 8.391 -28.120 1.00 77.44 208 LEU A N 1
ATOM 1689 C CA . LEU A 1 208 ? 20.891 7.082 -28.616 1.00 77.44 208 LEU A CA 1
ATOM 1690 C C . LEU A 1 208 ? 19.701 6.143 -28.829 1.00 77.44 208 LEU A C 1
ATOM 1692 O O . LEU A 1 208 ? 19.688 5.396 -29.804 1.00 77.44 208 LEU A O 1
ATOM 1696 N N . LEU A 1 209 ? 18.675 6.218 -27.974 1.00 79.31 209 LEU A N 1
ATOM 1697 C CA . LEU A 1 209 ? 17.459 5.434 -28.148 1.00 79.31 209 LEU A CA 1
ATOM 1698 C C . LEU A 1 209 ? 16.743 5.783 -29.466 1.00 79.31 209 LEU A C 1
ATOM 1700 O O . LEU A 1 209 ? 16.209 4.899 -30.123 1.00 79.31 209 LEU A O 1
ATOM 1704 N N . LEU A 1 210 ? 16.757 7.032 -29.913 1.00 76.38 210 LEU A N 1
ATOM 1705 C CA . LEU A 1 210 ? 16.041 7.444 -31.126 1.00 76.38 210 LEU A CA 1
ATOM 1706 C C . LEU A 1 210 ? 16.710 7.021 -32.450 1.00 76.38 210 LEU A C 1
ATOM 1708 O O . LEU A 1 210 ? 16.138 7.267 -33.507 1.00 76.38 210 LEU A O 1
ATOM 1712 N N . ARG A 1 211 ? 17.899 6.398 -32.426 1.00 71.88 211 ARG A N 1
ATOM 1713 C CA . ARG A 1 211 ? 18.659 6.057 -33.646 1.00 71.88 211 ARG A CA 1
ATOM 1714 C C . ARG A 1 211 ? 18.273 4.741 -34.333 1.00 71.88 211 ARG A C 1
ATOM 1716 O O . ARG A 1 211 ? 18.645 4.572 -35.489 1.00 71.88 211 ARG A O 1
ATOM 1723 N N . ASP A 1 212 ? 17.571 3.832 -33.656 1.00 77.19 212 ASP A N 1
ATOM 1724 C CA . ASP A 1 212 ? 17.363 2.459 -34.147 1.00 77.19 212 ASP A CA 1
ATOM 1725 C C . ASP A 1 212 ? 15.930 2.209 -34.653 1.00 77.19 212 ASP A C 1
ATOM 1727 O O . ASP A 1 212 ? 14.961 2.541 -33.967 1.00 77.19 212 ASP A O 1
ATOM 1731 N N . ASP A 1 213 ? 15.793 1.498 -35.781 1.00 82.25 213 ASP A N 1
ATOM 1732 C CA . ASP A 1 213 ? 14.512 1.076 -36.387 1.00 82.25 213 ASP A CA 1
ATOM 1733 C C . ASP A 1 213 ? 13.881 -0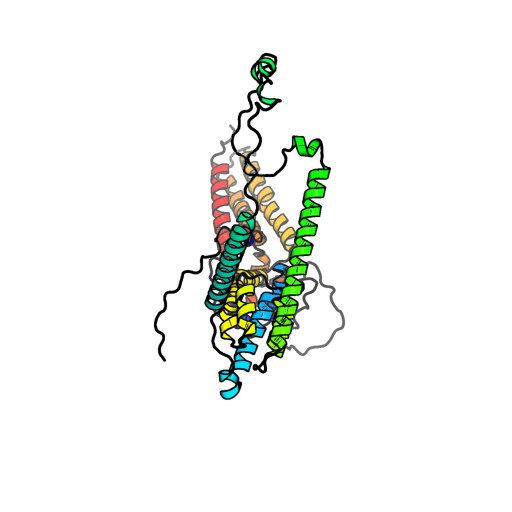.150 -35.680 1.00 82.25 213 ASP A C 1
ATOM 1735 O O . ASP A 1 213 ? 13.490 -1.148 -36.305 1.00 82.25 213 ASP A O 1
ATOM 1739 N N . LEU A 1 214 ? 13.820 -0.113 -34.347 1.00 88.81 214 LEU A N 1
ATOM 1740 C CA . LEU A 1 214 ? 13.258 -1.182 -33.516 1.00 88.81 214 LEU A CA 1
ATOM 1741 C C . LEU A 1 214 ? 11.738 -1.015 -33.318 1.00 88.81 214 LEU A C 1
ATOM 1743 O O . LEU A 1 214 ? 11.231 0.108 -33.254 1.00 88.81 214 LEU A O 1
ATOM 1747 N N . PRO A 1 215 ? 10.973 -2.118 -33.184 1.00 90.44 215 PRO A N 1
ATOM 1748 C CA . PRO A 1 215 ? 9.528 -2.034 -32.997 1.00 90.44 215 PRO A CA 1
ATOM 1749 C C . PRO A 1 215 ? 9.169 -1.353 -31.671 1.00 90.44 215 PRO A C 1
ATOM 1751 O O . PRO A 1 215 ? 9.829 -1.582 -30.655 1.00 90.44 215 PRO A O 1
ATOM 1754 N N . LEU A 1 216 ? 8.099 -0.545 -31.688 1.00 90.31 216 LEU A N 1
ATOM 1755 C CA . LEU A 1 216 ? 7.548 0.181 -30.529 1.00 90.31 216 LEU A CA 1
ATOM 1756 C C . LEU A 1 216 ? 8.563 1.092 -29.803 1.00 90.31 216 LEU A C 1
ATOM 1758 O O . LEU A 1 216 ? 8.369 1.461 -28.644 1.00 90.31 216 LEU A O 1
ATOM 1762 N N . ARG A 1 217 ? 9.641 1.500 -30.486 1.00 90.94 217 ARG A N 1
ATOM 1763 C CA . ARG A 1 217 ? 10.720 2.299 -29.890 1.00 90.94 217 ARG A CA 1
ATOM 1764 C C . ARG A 1 217 ? 10.254 3.668 -29.401 1.00 90.94 217 ARG A C 1
ATOM 1766 O O . ARG A 1 217 ? 10.651 4.083 -28.315 1.00 90.94 217 ARG A O 1
ATOM 1773 N N . GLU A 1 218 ? 9.383 4.341 -30.151 1.00 89.50 218 GLU A N 1
ATOM 1774 C CA . GLU A 1 218 ? 8.817 5.634 -29.740 1.00 89.50 218 GLU A CA 1
ATOM 1775 C C . GLU A 1 218 ? 8.099 5.554 -28.394 1.00 89.50 218 GLU A C 1
ATOM 1777 O O . GLU A 1 218 ? 8.175 6.468 -27.576 1.00 89.50 218 GLU A O 1
ATOM 1782 N N . GLU A 1 219 ? 7.390 4.455 -28.157 1.00 92.12 219 GLU A N 1
ATOM 1783 C CA . GLU A 1 219 ? 6.669 4.251 -26.915 1.00 92.12 219 GLU A CA 1
ATOM 1784 C C . GLU A 1 219 ? 7.625 4.034 -25.742 1.00 92.12 219 GLU A C 1
ATOM 1786 O O . GLU A 1 219 ? 7.449 4.654 -24.694 1.00 92.12 219 GLU A O 1
ATOM 1791 N N . ILE A 1 220 ? 8.675 3.228 -25.936 1.00 91.88 220 ILE A N 1
ATOM 1792 C CA . ILE A 1 220 ? 9.732 3.053 -24.934 1.00 91.88 220 ILE A CA 1
ATOM 1793 C C . ILE A 1 220 ? 10.374 4.392 -24.593 1.00 91.88 220 ILE A C 1
ATOM 1795 O O . ILE A 1 220 ? 10.574 4.675 -23.417 1.00 91.88 220 ILE A O 1
ATOM 1799 N N . VAL A 1 221 ? 10.665 5.233 -25.588 1.00 90.81 221 VAL A N 1
ATOM 1800 C CA . VAL A 1 221 ? 11.230 6.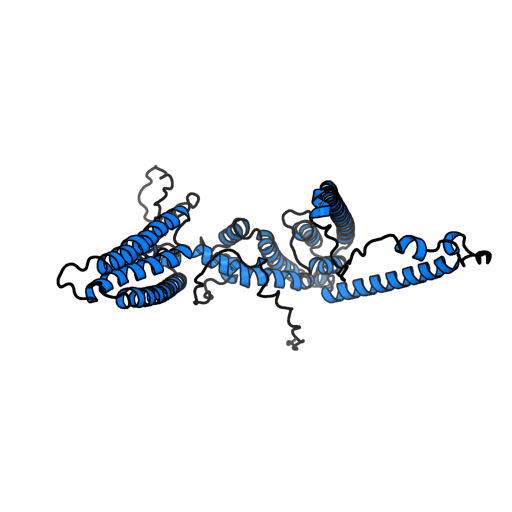567 -25.345 1.00 90.81 221 VAL A CA 1
ATOM 1801 C C . VAL A 1 221 ? 10.295 7.403 -24.468 1.00 90.81 221 VAL A C 1
ATOM 1803 O O . VAL A 1 221 ? 10.752 7.991 -23.491 1.00 90.81 221 VAL A O 1
ATOM 1806 N N . ARG A 1 222 ? 8.982 7.410 -24.742 1.00 90.81 222 ARG A N 1
ATOM 1807 C CA . ARG A 1 222 ? 8.000 8.127 -23.905 1.00 90.81 222 ARG A CA 1
ATOM 1808 C C . ARG A 1 222 ? 7.957 7.589 -22.476 1.00 90.81 222 ARG A C 1
ATOM 1810 O O . ARG A 1 222 ? 7.882 8.370 -21.535 1.00 90.81 222 ARG A O 1
ATOM 1817 N N . VAL A 1 223 ? 8.026 6.274 -22.305 1.00 92.12 223 VAL A N 1
ATOM 1818 C CA . VAL A 1 223 ? 7.985 5.610 -20.992 1.00 92.12 223 VAL A CA 1
ATOM 1819 C C . VAL A 1 223 ? 9.259 5.867 -20.206 1.00 92.12 223 VAL A C 1
ATOM 1821 O O . VAL A 1 223 ? 9.184 6.160 -19.017 1.00 92.12 223 VAL A O 1
ATOM 1824 N N . VAL A 1 224 ? 10.419 5.817 -20.864 1.00 89.69 224 VAL A N 1
ATOM 1825 C CA . VAL A 1 224 ? 11.699 6.200 -20.265 1.00 89.69 224 VAL A CA 1
ATOM 1826 C C . VAL A 1 224 ? 11.602 7.632 -19.762 1.00 89.69 224 VAL A C 1
ATOM 1828 O O . VAL A 1 224 ? 11.857 7.851 -18.585 1.00 89.69 224 VAL A O 1
ATOM 1831 N N . LEU A 1 225 ? 11.146 8.561 -20.612 1.00 88.12 225 LEU A N 1
ATOM 1832 C CA . LEU A 1 225 ? 10.971 9.973 -20.270 1.00 88.12 225 LEU A CA 1
ATOM 1833 C C . LEU A 1 225 ? 9.977 10.208 -19.123 1.00 88.12 225 LEU A C 1
ATOM 1835 O O . LEU A 1 225 ? 10.187 11.114 -18.324 1.00 88.12 225 LEU A O 1
ATOM 1839 N N . HIS A 1 226 ? 8.914 9.409 -19.032 1.00 89.19 226 HIS A N 1
ATOM 1840 C CA . HIS A 1 226 ? 7.854 9.603 -18.044 1.00 89.19 226 HIS A CA 1
ATOM 1841 C C . HIS A 1 226 ? 8.121 8.917 -16.698 1.00 89.19 226 HIS A C 1
ATOM 1843 O O . HIS A 1 226 ? 7.829 9.503 -15.662 1.00 89.19 226 HIS A O 1
ATOM 1849 N N . PHE A 1 227 ? 8.657 7.695 -16.696 1.00 88.94 227 PHE A N 1
ATOM 1850 C CA . PHE A 1 227 ? 8.783 6.865 -15.492 1.00 88.94 227 PHE A CA 1
ATOM 1851 C C . PHE A 1 227 ? 10.224 6.636 -15.037 1.00 88.94 227 PHE A C 1
ATOM 1853 O O . PHE A 1 227 ? 10.445 6.363 -13.863 1.00 88.94 227 PHE A O 1
ATOM 1860 N N . LEU A 1 228 ? 11.210 6.684 -15.936 1.00 83.69 228 LEU A N 1
ATOM 1861 C CA . LEU A 1 228 ? 12.600 6.332 -15.605 1.00 83.69 228 LEU A CA 1
ATOM 1862 C C . LEU A 1 228 ? 13.503 7.558 -15.419 1.00 83.69 228 LEU A C 1
ATOM 1864 O O . LEU A 1 228 ? 14.657 7.408 -15.020 1.00 83.69 228 LEU A O 1
ATOM 1868 N N . THR A 1 229 ? 13.002 8.760 -15.708 1.00 80.69 229 THR A N 1
ATOM 1869 C CA . THR A 1 229 ? 13.729 10.014 -15.491 1.00 80.69 229 THR A CA 1
ATOM 1870 C C . THR A 1 229 ? 13.516 10.521 -14.076 1.00 80.69 229 THR A C 1
ATOM 1872 O O . THR A 1 229 ? 12.392 10.556 -13.587 1.00 80.69 229 THR A O 1
ATOM 1875 N N . LEU A 1 230 ? 14.599 10.933 -13.412 1.00 70.62 230 LEU A N 1
ATOM 1876 C CA . LEU A 1 230 ? 14.540 11.392 -12.022 1.00 70.62 230 LEU A CA 1
ATOM 1877 C C . LEU A 1 230 ? 13.811 12.737 -11.868 1.00 70.62 230 LEU A C 1
ATOM 1879 O O . LEU A 1 230 ? 13.273 13.014 -10.801 1.00 70.62 230 LEU A O 1
ATOM 1883 N N . SER A 1 231 ? 13.780 13.560 -12.918 1.00 70.25 231 SER A N 1
ATOM 1884 C CA . SER A 1 231 ? 13.072 14.845 -12.939 1.00 70.25 231 SER A CA 1
ATOM 1885 C C . SER A 1 231 ? 11.572 14.724 -13.175 1.00 70.25 231 SER A C 1
ATOM 1887 O O . SER A 1 231 ? 10.841 15.697 -12.968 1.00 70.25 231 SER A O 1
ATOM 1889 N N . SER A 1 232 ? 11.086 13.557 -13.606 1.00 79.56 232 SER A N 1
ATOM 1890 C CA . SER A 1 232 ? 9.656 13.368 -13.802 1.00 79.56 232 SER A CA 1
ATOM 1891 C C . SER A 1 232 ? 8.927 13.341 -12.454 1.00 79.56 232 SER A C 1
ATOM 1893 O O . SER A 1 232 ? 9.352 12.643 -11.532 1.00 79.56 232 SER A O 1
ATOM 1895 N N . PRO A 1 233 ? 7.764 14.008 -12.329 1.00 80.44 233 PRO A N 1
ATOM 1896 C CA . PRO A 1 233 ? 6.919 13.883 -11.140 1.00 80.44 233 PRO A CA 1
ATOM 1897 C C . PRO A 1 233 ? 6.382 12.456 -10.928 1.00 80.44 233 PRO A C 1
ATOM 1899 O O . PRO A 1 233 ? 5.866 12.154 -9.856 1.00 80.44 233 PRO A O 1
ATOM 1902 N N . HIS A 1 234 ? 6.487 11.593 -11.942 1.00 82.31 234 HIS A N 1
ATOM 1903 C CA . HIS A 1 234 ? 6.073 10.189 -11.915 1.00 82.31 234 HIS A CA 1
ATOM 1904 C C . HIS A 1 234 ? 7.269 9.228 -12.003 1.00 82.31 234 HIS A C 1
ATOM 1906 O O . HIS A 1 234 ? 7.133 8.105 -12.490 1.00 82.31 234 HIS A O 1
ATOM 1912 N N . ALA A 1 235 ? 8.446 9.677 -11.557 1.00 82.19 235 ALA A N 1
ATOM 1913 C CA . ALA A 1 235 ? 9.654 8.868 -11.517 1.00 82.19 235 ALA A CA 1
ATOM 1914 C C . ALA A 1 235 ? 9.484 7.643 -10.607 1.00 82.19 235 ALA A C 1
ATOM 1916 O O . ALA A 1 235 ? 9.139 7.759 -9.431 1.00 82.19 235 ALA A O 1
ATOM 1917 N N . LEU A 1 236 ? 9.787 6.463 -11.143 1.00 84.44 236 LEU A N 1
ATOM 1918 C CA . LEU A 1 236 ? 9.853 5.225 -10.382 1.00 84.44 236 LEU A CA 1
ATOM 1919 C C . LEU A 1 236 ? 11.140 5.187 -9.558 1.00 84.44 236 LEU A C 1
ATOM 1921 O O . LEU A 1 236 ? 12.219 5.545 -10.030 1.00 84.44 236 LEU A O 1
ATOM 1925 N N . SER A 1 237 ? 11.039 4.660 -8.342 1.00 79.56 237 SER A N 1
ATOM 1926 C CA . SER A 1 237 ? 12.194 4.369 -7.496 1.00 79.56 237 SER A CA 1
ATOM 1927 C C . SER A 1 237 ? 12.468 2.868 -7.523 1.00 79.56 237 SER A C 1
ATOM 1929 O O . SER A 1 237 ? 11.772 2.092 -6.873 1.00 79.56 237 SER A O 1
ATOM 1931 N N . SER A 1 238 ? 13.453 2.439 -8.316 1.00 79.81 238 SER A N 1
ATOM 1932 C CA . SER A 1 238 ? 13.904 1.043 -8.352 1.00 79.81 238 SER A CA 1
ATOM 1933 C C . SER A 1 238 ? 15.397 0.950 -8.650 1.00 79.81 238 SER A C 1
ATOM 1935 O O . SER A 1 238 ? 15.947 1.683 -9.476 1.00 79.81 238 SER A O 1
ATOM 1937 N N . ALA A 1 239 ? 16.055 -0.017 -8.010 1.00 79.50 239 ALA A N 1
ATOM 1938 C CA . ALA A 1 239 ? 17.461 -0.328 -8.247 1.00 79.50 239 ALA A CA 1
ATOM 1939 C C . ALA A 1 239 ? 17.718 -0.939 -9.639 1.00 79.50 239 ALA A C 1
ATOM 1941 O O . ALA A 1 239 ? 18.858 -0.949 -10.102 1.00 79.50 239 ALA A O 1
ATOM 1942 N N . HIS A 1 240 ? 16.682 -1.440 -10.321 1.00 82.81 240 HIS A N 1
ATOM 1943 C CA . HIS A 1 240 ? 16.804 -2.078 -11.635 1.00 82.81 240 HIS A CA 1
ATOM 1944 C C . HIS A 1 240 ? 16.838 -1.078 -12.802 1.00 82.81 240 HIS A C 1
ATOM 1946 O O . HIS A 1 240 ? 17.188 -1.460 -13.920 1.00 82.81 240 HIS A O 1
ATOM 1952 N N . ILE A 1 241 ? 16.518 0.199 -12.560 1.00 84.00 241 ILE A N 1
ATOM 1953 C CA . ILE A 1 241 ? 16.408 1.233 -13.601 1.00 84.00 241 ILE A CA 1
ATOM 1954 C C . ILE A 1 241 ? 17.715 1.423 -14.391 1.00 84.00 241 ILE A C 1
ATOM 1956 O O . ILE A 1 241 ? 17.649 1.414 -15.620 1.00 84.00 241 ILE A O 1
ATOM 1960 N N . PRO A 1 242 ? 18.910 1.522 -13.773 1.00 82.69 242 PRO A N 1
ATOM 1961 C CA . PRO A 1 242 ? 20.149 1.714 -14.531 1.00 82.69 242 PRO A CA 1
ATOM 1962 C C . PRO A 1 242 ? 20.455 0.552 -15.486 1.00 82.69 242 PRO A C 1
ATOM 1964 O O . PRO A 1 242 ? 20.818 0.771 -16.641 1.00 82.69 242 PRO A O 1
ATOM 1967 N N . ALA A 1 243 ? 20.253 -0.685 -15.026 1.00 84.88 243 ALA A N 1
ATOM 1968 C CA . ALA A 1 243 ? 20.418 -1.891 -15.835 1.00 84.88 243 ALA A CA 1
ATOM 1969 C C . ALA A 1 243 ? 19.412 -1.940 -16.992 1.00 84.88 243 ALA A C 1
ATOM 1971 O O . ALA A 1 243 ? 19.774 -2.233 -18.133 1.00 84.88 243 ALA A O 1
ATOM 1972 N N . LEU A 1 244 ? 18.159 -1.583 -16.709 1.00 89.75 244 LEU A N 1
ATOM 1973 C CA . LEU A 1 244 ? 17.105 -1.487 -17.707 1.00 89.75 244 LEU A CA 1
ATOM 1974 C C . LEU A 1 244 ? 17.453 -0.453 -18.788 1.00 89.75 244 LEU A C 1
ATOM 1976 O O . LEU A 1 244 ? 17.428 -0.786 -19.971 1.00 89.75 244 LEU A O 1
ATOM 1980 N N . LEU A 1 245 ? 17.849 0.765 -18.411 1.00 87.56 245 LEU A N 1
ATOM 1981 C CA . LEU A 1 245 ? 18.207 1.823 -19.363 1.00 87.56 245 LEU A CA 1
ATOM 1982 C C . LEU A 1 245 ? 19.337 1.401 -20.307 1.00 87.56 245 LEU A C 1
ATOM 1984 O O . LEU A 1 245 ? 19.273 1.705 -21.498 1.00 87.56 245 LEU A O 1
ATOM 1988 N N . LEU A 1 246 ? 20.336 0.663 -19.813 1.00 86.62 246 LEU A N 1
ATOM 1989 C CA . LEU A 1 246 ? 21.389 0.108 -20.665 1.00 86.62 246 LEU A CA 1
ATOM 1990 C C . LEU A 1 246 ? 20.843 -0.919 -21.662 1.00 86.62 246 LEU A C 1
ATOM 1992 O O . LEU A 1 246 ? 21.147 -0.826 -22.850 1.00 86.62 246 LEU A O 1
ATOM 1996 N N . THR A 1 247 ? 19.989 -1.851 -21.225 1.00 89.06 247 THR A N 1
ATOM 1997 C CA . THR A 1 247 ? 19.391 -2.838 -22.145 1.00 89.06 247 THR A CA 1
ATOM 1998 C C . THR A 1 247 ? 18.484 -2.230 -23.200 1.00 89.06 247 THR A C 1
ATOM 2000 O O . THR A 1 247 ? 18.497 -2.674 -24.353 1.00 89.06 247 THR A O 1
ATOM 2003 N N . LEU A 1 248 ? 17.726 -1.193 -22.834 1.00 90.19 248 LEU A N 1
ATOM 2004 C CA . LEU A 1 248 ? 16.798 -0.532 -23.744 1.00 90.19 248 LEU A CA 1
ATOM 2005 C C . LEU A 1 248 ? 17.522 0.163 -24.895 1.00 90.19 248 LEU A C 1
ATOM 2007 O O . LEU A 1 248 ? 16.939 0.302 -25.967 1.00 90.19 248 LEU A O 1
ATOM 2011 N N . ARG A 1 249 ? 18.807 0.523 -24.728 1.00 87.25 249 ARG A N 1
ATOM 2012 C CA . ARG A 1 249 ? 19.640 1.042 -25.828 1.00 87.25 249 ARG A CA 1
ATOM 2013 C C . ARG A 1 249 ? 19.705 0.069 -26.998 1.00 87.25 249 ARG A C 1
ATOM 2015 O O . ARG A 1 249 ? 19.759 0.507 -28.135 1.00 87.25 249 ARG A O 1
ATOM 2022 N N . ARG A 1 250 ? 19.682 -1.238 -26.732 1.00 87.00 250 ARG A N 1
ATOM 2023 C CA . ARG A 1 250 ? 19.918 -2.276 -27.745 1.00 87.00 250 ARG A CA 1
ATOM 2024 C C . ARG A 1 250 ? 18.661 -3.023 -28.161 1.00 87.00 250 ARG A C 1
ATOM 2026 O O . ARG A 1 250 ? 18.635 -3.596 -29.242 1.00 87.00 250 ARG A O 1
ATOM 2033 N N . THR A 1 251 ? 17.645 -3.067 -27.302 1.00 91.25 251 THR A N 1
ATOM 2034 C CA . THR A 1 251 ? 16.483 -3.942 -27.500 1.00 91.25 251 THR A CA 1
ATOM 2035 C C . THR A 1 251 ? 15.197 -3.283 -27.037 1.00 91.25 251 THR A C 1
ATOM 2037 O O . THR A 1 251 ? 15.200 -2.437 -26.147 1.00 91.25 251 THR A O 1
ATOM 2040 N N . THR A 1 252 ? 14.083 -3.688 -27.643 1.00 92.56 252 THR A N 1
ATOM 2041 C CA . THR A 1 252 ? 12.727 -3.303 -27.224 1.00 92.56 252 THR A CA 1
ATOM 2042 C C . THR A 1 252 ? 11.935 -4.503 -26.703 1.00 92.56 252 THR A C 1
ATOM 2044 O O . THR A 1 252 ? 10.719 -4.456 -26.550 1.00 92.56 252 THR A O 1
ATOM 2047 N N . HIS A 1 253 ? 12.605 -5.617 -26.413 1.00 93.69 253 HIS A N 1
ATOM 2048 C CA . HIS A 1 253 ? 11.935 -6.845 -26.015 1.00 93.69 253 HIS A CA 1
ATOM 2049 C C . HIS A 1 253 ? 11.301 -6.702 -24.606 1.00 93.69 253 HIS A C 1
ATOM 2051 O O . HIS A 1 253 ? 11.971 -6.240 -23.680 1.00 93.69 253 HIS A O 1
ATOM 2057 N N . PRO A 1 254 ? 10.042 -7.138 -24.374 1.00 95.12 254 PRO A N 1
ATOM 2058 C CA . PRO A 1 254 ? 9.341 -6.958 -23.092 1.00 95.12 254 PRO A CA 1
ATOM 2059 C C . PRO A 1 254 ? 10.043 -7.638 -21.908 1.00 95.12 254 PRO A C 1
ATOM 2061 O O . PRO A 1 254 ? 9.928 -7.188 -20.770 1.00 95.12 254 PRO A O 1
ATOM 2064 N N . HIS A 1 255 ? 10.837 -8.680 -22.174 1.00 94.00 255 HIS A N 1
ATOM 2065 C CA . HIS A 1 255 ? 11.672 -9.349 -21.168 1.00 94.00 255 HIS A CA 1
ATOM 2066 C C . HIS A 1 255 ? 12.553 -8.381 -20.362 1.00 94.00 255 HIS A C 1
ATOM 2068 O O . HIS A 1 255 ? 12.723 -8.596 -19.163 1.00 94.00 255 HIS A O 1
ATOM 2074 N N . SER A 1 256 ? 13.072 -7.311 -20.973 1.00 92.75 256 SER A N 1
ATOM 2075 C CA . SER A 1 256 ? 13.953 -6.357 -20.288 1.00 92.75 256 SER A CA 1
ATOM 2076 C C . SER A 1 256 ? 13.264 -5.685 -19.095 1.00 92.75 256 SER A C 1
ATOM 2078 O O . SER A 1 256 ? 13.887 -5.457 -18.064 1.00 92.75 256 SER A O 1
ATOM 2080 N N . PHE A 1 257 ? 11.953 -5.454 -19.167 1.00 94.31 257 PHE A N 1
ATOM 2081 C CA . PHE A 1 257 ? 11.181 -4.837 -18.084 1.00 94.31 257 PHE A CA 1
ATOM 2082 C C . PHE A 1 257 ? 10.728 -5.826 -17.003 1.00 94.31 257 PHE A C 1
ATOM 2084 O O . PHE A 1 257 ? 10.198 -5.404 -15.977 1.00 94.31 257 PHE A O 1
ATOM 2091 N N . ARG A 1 258 ? 10.929 -7.138 -17.186 1.00 93.00 258 ARG A N 1
ATOM 2092 C CA . ARG A 1 258 ? 10.337 -8.174 -16.324 1.00 93.00 258 ARG A CA 1
ATOM 2093 C C . ARG A 1 258 ? 10.761 -8.064 -14.859 1.00 93.00 258 ARG A C 1
ATOM 2095 O O . ARG A 1 258 ? 9.942 -8.324 -13.982 1.00 93.00 258 ARG A O 1
ATOM 2102 N N . GLN A 1 259 ? 12.014 -7.690 -14.592 1.00 91.81 259 GLN A N 1
ATOM 2103 C CA . GLN A 1 259 ? 12.519 -7.516 -13.223 1.00 91.81 259 GLN A CA 1
ATOM 2104 C C . GLN A 1 259 ? 11.825 -6.337 -12.527 1.00 91.81 259 GLN A C 1
ATOM 2106 O O . GLN A 1 259 ? 11.282 -6.507 -11.438 1.00 91.81 259 GLN A O 1
ATOM 2111 N N . LEU A 1 260 ? 11.761 -5.184 -13.202 1.00 92.25 260 LEU A N 1
ATOM 2112 C CA . LEU A 1 260 ? 11.070 -3.993 -12.706 1.00 92.25 260 LEU A CA 1
ATOM 2113 C C . LEU A 1 260 ? 9.569 -4.257 -12.518 1.00 92.25 260 LEU A C 1
ATOM 2115 O O . LEU A 1 260 ? 9.010 -3.967 -11.467 1.00 92.25 260 LEU A O 1
ATOM 2119 N N . TYR A 1 261 ? 8.920 -4.880 -13.502 1.00 94.94 261 TYR A N 1
ATOM 2120 C CA . TYR A 1 261 ? 7.511 -5.256 -13.408 1.00 94.94 261 TYR A CA 1
ATOM 2121 C C . TYR A 1 261 ? 7.237 -6.191 -12.224 1.00 94.94 261 TYR A C 1
ATOM 2123 O O . TYR A 1 261 ? 6.273 -5.979 -11.494 1.00 94.94 261 TYR A O 1
ATOM 2131 N N . ALA A 1 262 ? 8.075 -7.209 -12.008 1.00 93.25 262 ALA A N 1
ATOM 2132 C CA . ALA A 1 262 ? 7.909 -8.140 -10.896 1.00 93.25 262 ALA A CA 1
ATOM 2133 C C . ALA A 1 262 ? 8.066 -7.448 -9.534 1.00 93.25 262 ALA A C 1
ATOM 2135 O O . ALA A 1 262 ? 7.289 -7.731 -8.623 1.00 93.25 262 ALA A O 1
ATOM 2136 N N . GLU A 1 263 ? 9.023 -6.526 -9.402 1.00 92.06 263 GLU A N 1
ATOM 2137 C CA . GLU A 1 263 ? 9.194 -5.712 -8.196 1.00 92.06 263 GLU A CA 1
ATOM 2138 C C . GLU A 1 263 ? 7.938 -4.878 -7.917 1.00 92.06 263 GLU A C 1
ATOM 2140 O O . GLU A 1 263 ? 7.334 -5.009 -6.850 1.00 92.06 263 GLU A O 1
ATOM 2145 N N . LEU A 1 264 ? 7.488 -4.092 -8.896 1.00 92.38 264 LEU A N 1
ATOM 2146 C CA . LEU A 1 264 ? 6.331 -3.209 -8.744 1.00 92.38 264 LEU A CA 1
ATOM 2147 C C . LEU A 1 264 ? 5.039 -3.988 -8.502 1.00 92.38 264 LEU A C 1
ATOM 2149 O O . LEU A 1 264 ? 4.252 -3.633 -7.626 1.00 92.38 264 LEU A O 1
ATOM 2153 N N . LEU A 1 265 ? 4.832 -5.092 -9.220 1.00 93.81 265 LEU A N 1
ATOM 2154 C CA . LEU A 1 265 ? 3.683 -5.961 -9.001 1.00 93.81 265 LEU A CA 1
ATOM 2155 C C . LEU A 1 265 ? 3.724 -6.583 -7.601 1.00 93.81 265 LEU A C 1
ATOM 2157 O O . LEU A 1 265 ? 2.691 -6.648 -6.941 1.00 93.81 265 LEU A O 1
ATOM 2161 N N . SER A 1 266 ? 4.898 -7.004 -7.120 1.00 90.38 266 SER A N 1
ATOM 2162 C CA . SER A 1 266 ? 5.037 -7.553 -5.768 1.00 90.38 266 SER A CA 1
ATOM 2163 C C . SER A 1 266 ? 4.735 -6.511 -4.690 1.00 90.38 266 SER A C 1
ATOM 2165 O O . SER A 1 266 ? 4.048 -6.828 -3.720 1.00 90.38 266 SER A O 1
ATOM 2167 N N . TYR A 1 267 ? 5.158 -5.259 -4.889 1.00 89.50 267 TYR A N 1
ATOM 2168 C CA . TYR A 1 267 ? 4.792 -4.139 -4.027 1.00 89.50 267 TYR A CA 1
ATOM 2169 C C . TYR A 1 267 ? 3.274 -3.926 -4.018 1.00 89.50 267 TYR A C 1
ATOM 2171 O O . TYR A 1 267 ? 2.657 -3.903 -2.950 1.00 89.50 267 TYR A O 1
ATOM 2179 N N . LEU A 1 268 ? 2.647 -3.863 -5.198 1.00 90.62 268 LEU A N 1
ATOM 2180 C CA . LEU A 1 268 ? 1.200 -3.691 -5.297 1.00 90.62 268 LEU A CA 1
ATOM 2181 C C . LEU A 1 268 ? 0.443 -4.850 -4.636 1.00 90.62 268 LEU A C 1
ATOM 2183 O O . LEU A 1 268 ? -0.549 -4.610 -3.963 1.00 90.62 268 LEU A O 1
ATOM 2187 N N . GLN A 1 269 ? 0.904 -6.094 -4.786 1.00 89.19 269 GLN A N 1
ATOM 2188 C CA . GLN A 1 269 ? 0.242 -7.285 -4.237 1.00 89.19 269 GLN A CA 1
ATOM 2189 C C . GLN A 1 269 ? 0.408 -7.444 -2.725 1.00 89.19 269 GLN A C 1
ATOM 2191 O O . GLN A 1 269 ? -0.540 -7.848 -2.048 1.00 89.19 269 GLN A O 1
ATOM 2196 N N . LEU A 1 270 ? 1.609 -7.196 -2.202 1.00 85.62 270 LEU A N 1
ATOM 2197 C CA . LEU A 1 270 ? 1.959 -7.512 -0.816 1.00 85.62 270 LEU A CA 1
ATOM 2198 C C . LEU A 1 270 ? 1.750 -6.331 0.131 1.00 85.62 270 LEU A C 1
ATOM 2200 O O . LEU A 1 270 ? 1.366 -6.548 1.283 1.00 85.62 270 LEU A O 1
ATOM 2204 N N . ASP A 1 271 ? 1.971 -5.109 -0.353 1.00 83.69 271 ASP A N 1
ATOM 2205 C CA . ASP A 1 271 ? 1.929 -3.900 0.465 1.00 83.69 271 ASP A CA 1
ATOM 2206 C C . ASP A 1 271 ? 0.664 -3.083 0.169 1.00 83.69 271 ASP A C 1
ATOM 2208 O O . ASP A 1 271 ? -0.204 -2.963 1.040 1.00 83.69 271 ASP A O 1
ATOM 2212 N N . ALA A 1 272 ? 0.514 -2.583 -1.062 1.00 88.12 272 ALA A N 1
ATOM 2213 C CA . ALA A 1 272 ? -0.542 -1.625 -1.398 1.00 88.12 272 ALA A CA 1
ATOM 2214 C C . ALA A 1 272 ? -1.947 -2.236 -1.350 1.00 88.12 272 ALA A C 1
ATOM 2216 O O . ALA A 1 272 ? -2.865 -1.697 -0.733 1.00 88.12 272 ALA A O 1
ATOM 2217 N N . HIS A 1 273 ? -2.128 -3.400 -1.972 1.00 89.44 273 HIS A N 1
ATOM 2218 C CA . HIS A 1 273 ? -3.429 -4.044 -2.100 1.00 89.44 273 HIS A CA 1
ATOM 2219 C C . HIS A 1 273 ? -4.045 -4.422 -0.742 1.00 89.44 273 HIS A C 1
ATOM 2221 O O . HIS A 1 273 ? -5.191 -4.051 -0.485 1.00 89.44 273 HIS A O 1
ATOM 2227 N N . PRO A 1 274 ? -3.327 -5.065 0.201 1.00 88.25 274 PRO A N 1
ATOM 2228 C CA . PRO A 1 274 ? -3.884 -5.323 1.523 1.00 88.25 274 PRO A CA 1
ATOM 2229 C C . PRO A 1 274 ? -4.255 -4.061 2.296 1.00 88.25 274 PRO A C 1
ATOM 2231 O O . PRO A 1 274 ? -5.172 -4.102 3.119 1.00 88.25 274 PRO A O 1
ATOM 2234 N N . ARG A 1 275 ? -3.545 -2.952 2.067 1.00 85.19 275 ARG A N 1
ATOM 2235 C CA . ARG A 1 275 ? -3.862 -1.663 2.686 1.00 85.19 275 ARG A CA 1
ATOM 2236 C C . ARG A 1 275 ? -5.095 -1.035 2.053 1.00 85.19 275 ARG A C 1
ATOM 2238 O O . ARG A 1 275 ? -5.972 -0.611 2.799 1.00 85.19 275 ARG A O 1
ATOM 2245 N N . PHE A 1 276 ? -5.219 -1.099 0.731 1.00 88.38 276 PHE A N 1
ATOM 2246 C CA . PHE A 1 276 ? -6.412 -0.687 -0.003 1.00 88.38 276 PHE A CA 1
ATOM 2247 C C . PHE A 1 276 ? -7.664 -1.433 0.470 1.00 88.38 276 PHE A C 1
ATOM 2249 O O . PHE A 1 276 ? -8.636 -0.801 0.879 1.00 88.38 276 PHE A O 1
ATOM 2256 N N . ILE A 1 277 ? -7.621 -2.770 0.527 1.00 87.81 277 ILE A N 1
ATOM 2257 C CA . ILE A 1 277 ? -8.755 -3.574 1.007 1.00 87.81 277 ILE A CA 1
ATOM 2258 C C . ILE A 1 277 ? -9.121 -3.191 2.445 1.00 87.81 277 ILE A C 1
ATOM 2260 O O . ILE A 1 277 ? -10.296 -3.024 2.764 1.00 87.81 277 ILE A O 1
ATOM 2264 N N . ARG A 1 278 ? -8.139 -2.989 3.333 1.00 84.69 278 ARG A N 1
ATOM 2265 C CA . ARG A 1 278 ? -8.425 -2.546 4.708 1.00 84.69 278 ARG A CA 1
ATOM 2266 C C . ARG A 1 278 ? -9.041 -1.158 4.762 1.00 84.69 278 ARG A C 1
ATOM 2268 O O . ARG A 1 278 ? -9.972 -0.972 5.537 1.00 84.69 278 ARG A O 1
ATOM 2275 N N . ALA A 1 279 ? -8.547 -0.215 3.965 1.00 83.19 279 ALA A N 1
ATOM 2276 C CA . ALA A 1 279 ? -9.113 1.124 3.877 1.00 83.19 279 ALA A CA 1
ATOM 2277 C C . ALA A 1 279 ? -10.570 1.076 3.390 1.00 83.19 279 ALA A C 1
ATOM 2279 O O . ALA A 1 279 ? -11.424 1.753 3.958 1.00 83.19 279 ALA A O 1
ATOM 2280 N N . ALA A 1 280 ? -10.881 0.200 2.430 1.00 84.75 280 ALA A N 1
ATOM 2281 C CA . ALA A 1 280 ? -12.243 -0.021 1.950 1.00 84.75 280 ALA A CA 1
ATOM 2282 C C . ALA A 1 280 ? -13.164 -0.664 3.008 1.00 84.75 280 ALA A C 1
ATOM 2284 O O . ALA A 1 280 ? -14.363 -0.383 3.035 1.00 84.75 280 ALA A O 1
ATOM 2285 N N . LEU A 1 281 ? -12.625 -1.502 3.904 1.00 84.88 281 LEU A N 1
ATOM 2286 C CA . LEU A 1 281 ? -13.380 -2.144 4.991 1.00 84.88 281 LEU A CA 1
ATOM 2287 C C . LEU A 1 281 ? -13.715 -1.201 6.159 1.00 84.88 281 LEU A C 1
ATOM 2289 O O . LEU A 1 281 ? -14.511 -1.574 7.025 1.00 84.88 281 LEU A O 1
ATOM 2293 N N . VAL A 1 282 ? -13.126 -0.006 6.225 1.00 84.69 282 VAL A N 1
ATOM 2294 C CA . VAL A 1 282 ? -13.406 0.968 7.286 1.00 84.69 282 VAL A CA 1
ATOM 2295 C C . VAL A 1 282 ? -14.845 1.473 7.152 1.00 84.69 282 VAL A C 1
ATOM 2297 O O . VAL A 1 282 ? -15.217 2.105 6.165 1.00 84.69 282 VAL A O 1
ATOM 2300 N N . ASN A 1 283 ? -15.670 1.232 8.174 1.00 86.50 283 ASN A N 1
ATOM 2301 C CA . ASN A 1 283 ? -17.082 1.626 8.157 1.00 86.50 283 ASN A CA 1
ATOM 2302 C C . ASN A 1 283 ? -17.333 3.028 8.747 1.00 86.50 283 ASN A C 1
ATOM 2304 O O . ASN A 1 283 ? -18.444 3.548 8.632 1.00 86.50 283 ASN A O 1
ATOM 2308 N N . THR A 1 284 ? -16.324 3.643 9.377 1.00 84.31 284 THR A N 1
ATOM 2309 C CA . THR A 1 284 ? -16.435 4.951 10.045 1.00 84.31 284 THR A CA 1
ATOM 2310 C C . THR A 1 284 ? -15.347 5.930 9.631 1.00 84.31 284 THR A C 1
ATOM 2312 O O . THR A 1 284 ? -14.185 5.569 9.468 1.00 84.31 284 THR A O 1
ATOM 2315 N N . ARG A 1 285 ? -15.698 7.212 9.513 1.00 83.38 285 ARG A N 1
ATOM 2316 C CA . ARG A 1 285 ? -14.750 8.289 9.197 1.00 83.38 285 ARG A CA 1
ATOM 2317 C C . ARG A 1 285 ? -14.197 8.939 10.457 1.00 83.38 285 ARG A C 1
ATOM 2319 O O . ARG A 1 285 ? -14.788 8.855 11.530 1.00 83.38 285 ARG A O 1
ATOM 2326 N N . ALA A 1 286 ? -13.068 9.635 10.308 1.00 82.44 286 ALA A N 1
ATOM 2327 C CA . ALA A 1 286 ? -12.300 10.210 11.412 1.00 82.44 286 ALA A CA 1
ATOM 2328 C C . ALA A 1 286 ? -13.129 10.967 12.470 1.00 82.44 286 ALA A C 1
ATOM 2330 O O . ALA A 1 286 ? -12.947 10.659 13.648 1.00 82.44 286 ALA A O 1
ATOM 2331 N N . PRO A 1 287 ? -14.054 11.884 12.121 1.00 83.69 287 PRO A N 1
ATOM 2332 C CA . PRO A 1 287 ? -14.688 12.700 13.149 1.00 83.69 287 PRO A CA 1
ATOM 2333 C C . PRO A 1 287 ? -15.782 11.919 13.918 1.00 83.69 287 PRO A C 1
ATOM 2335 O O . PRO A 1 287 ? -15.908 12.066 15.130 1.00 83.69 287 PRO A O 1
ATOM 2338 N N . PHE A 1 288 ? -16.525 11.017 13.264 1.00 85.38 288 PHE A N 1
ATOM 2339 C CA . PHE A 1 288 ? -17.508 10.153 13.941 1.00 85.38 288 PHE A CA 1
ATOM 2340 C C . PHE A 1 288 ? -16.823 9.043 14.725 1.00 85.38 288 PHE A C 1
ATOM 2342 O O . PHE A 1 288 ? -17.210 8.743 15.850 1.00 85.38 288 PHE A O 1
ATOM 2349 N N . ARG A 1 289 ? -15.745 8.488 14.168 1.00 89.12 289 ARG A N 1
ATOM 2350 C CA . ARG A 1 289 ? -14.868 7.549 14.860 1.00 89.12 289 ARG A CA 1
ATOM 2351 C C . ARG A 1 289 ? -14.328 8.159 16.149 1.00 89.12 289 ARG A C 1
ATOM 2353 O O . ARG A 1 289 ? -14.385 7.492 17.172 1.00 89.12 289 ARG A O 1
ATOM 2360 N N . ALA A 1 290 ? -13.882 9.417 16.125 1.00 89.81 290 ALA A N 1
ATOM 2361 C CA . ALA A 1 290 ? -13.441 10.130 17.322 1.00 89.81 290 ALA A CA 1
ATOM 2362 C C . ALA A 1 290 ? -14.577 10.293 18.346 1.00 89.81 290 ALA A C 1
ATOM 2364 O O . ALA A 1 290 ? -14.384 9.976 19.515 1.00 89.81 290 ALA A O 1
ATOM 2365 N N . ALA A 1 291 ? -15.777 10.698 17.914 1.00 90.81 291 ALA A N 1
ATOM 2366 C CA . ALA A 1 291 ? -16.935 10.817 18.804 1.00 90.81 291 ALA A CA 1
ATOM 2367 C C . ALA A 1 291 ? -17.304 9.477 19.471 1.00 90.81 291 ALA A C 1
ATOM 2369 O O . ALA A 1 291 ? -17.442 9.401 20.691 1.00 90.81 291 ALA A O 1
ATOM 2370 N N . MET A 1 292 ? -17.392 8.399 18.688 1.00 91.56 292 MET A N 1
ATOM 2371 C CA . MET A 1 292 ? -17.650 7.054 19.208 1.00 91.56 292 MET A CA 1
ATOM 2372 C C . MET A 1 292 ? -16.522 6.562 20.116 1.00 91.56 292 MET A C 1
ATOM 2374 O O . MET A 1 292 ? -16.781 5.838 21.076 1.00 91.56 292 MET A O 1
ATOM 2378 N N . TRP A 1 293 ? -15.280 6.961 19.839 1.00 91.94 293 TRP A N 1
ATOM 2379 C CA . TRP A 1 293 ? -14.127 6.599 20.656 1.00 91.94 293 TRP A CA 1
ATOM 2380 C C . TRP A 1 293 ? -14.164 7.314 22.007 1.00 91.94 293 TRP A C 1
ATOM 2382 O O . TRP A 1 293 ? -13.957 6.669 23.029 1.00 91.94 293 TRP A O 1
ATOM 2392 N N . CYS A 1 294 ? -14.554 8.591 22.048 1.00 93.69 294 CYS A N 1
ATOM 2393 C CA . CYS A 1 294 ? -14.815 9.308 23.299 1.00 93.69 294 CYS A CA 1
ATOM 2394 C C . CYS A 1 294 ? -15.929 8.642 24.123 1.00 93.69 294 CYS A C 1
ATOM 2396 O O . CYS A 1 294 ? -15.795 8.520 25.338 1.00 93.69 294 CYS A O 1
ATOM 2398 N N . ILE A 1 295 ? -17.001 8.164 23.480 1.00 93.25 295 ILE A N 1
ATOM 2399 C CA . ILE A 1 295 ? -18.075 7.419 24.161 1.00 93.25 295 ILE A CA 1
ATOM 2400 C C . ILE A 1 295 ? -17.544 6.092 24.721 1.00 93.25 295 ILE A C 1
ATOM 2402 O O . ILE A 1 295 ? -17.802 5.769 25.879 1.00 93.25 295 ILE A O 1
ATOM 2406 N N . ALA A 1 296 ? -16.775 5.335 23.933 1.00 94.06 296 ALA A N 1
ATOM 2407 C CA . ALA A 1 296 ? -16.170 4.077 24.372 1.00 94.06 296 ALA A CA 1
ATOM 2408 C C . ALA A 1 296 ? -15.189 4.281 25.539 1.00 94.06 296 ALA A C 1
ATOM 2410 O O . ALA A 1 296 ? -15.203 3.517 26.507 1.00 94.06 296 ALA A O 1
ATOM 2411 N N . LEU A 1 297 ? -14.390 5.348 25.487 1.00 93.69 297 LEU A N 1
ATOM 2412 C CA . LEU A 1 297 ? -13.476 5.730 26.556 1.00 93.69 297 LEU A CA 1
ATOM 2413 C C . LEU A 1 297 ? -14.234 6.184 27.810 1.00 93.69 297 LEU A C 1
ATOM 2415 O O . LEU A 1 297 ? -13.853 5.814 28.916 1.00 93.69 297 LEU A O 1
ATOM 2419 N N . GLY A 1 298 ? -15.335 6.923 27.656 1.00 94.25 298 GLY A N 1
ATOM 2420 C CA . GLY A 1 298 ? -16.219 7.303 28.759 1.00 94.25 298 GLY A CA 1
ATOM 2421 C C . GLY A 1 298 ? -16.872 6.093 29.437 1.00 94.25 298 GLY A C 1
ATOM 2422 O O . GLY A 1 298 ? -16.899 6.017 30.665 1.00 94.25 298 GLY A O 1
ATOM 2423 N N . LEU A 1 299 ? -17.321 5.105 28.655 1.00 93.12 299 LEU A N 1
ATOM 2424 C CA . LEU A 1 299 ? -17.818 3.823 29.171 1.00 93.12 299 LEU A CA 1
ATOM 2425 C C . LEU A 1 299 ? -16.739 3.070 29.957 1.00 93.12 299 LEU A C 1
ATOM 2427 O O . LEU A 1 299 ? -17.039 2.509 31.007 1.00 93.12 299 LEU A O 1
ATOM 2431 N N . TYR A 1 300 ? -15.489 3.091 29.490 1.00 93.62 300 TYR A N 1
ATOM 2432 C CA . TYR A 1 300 ? -14.366 2.462 30.184 1.00 93.62 300 TYR A CA 1
ATOM 2433 C C . TYR A 1 300 ? -13.981 3.197 31.479 1.00 93.62 300 TYR A C 1
ATOM 2435 O O . TYR A 1 300 ? -13.971 2.590 32.548 1.00 93.62 300 TYR A O 1
ATOM 2443 N N . LEU A 1 301 ? -13.683 4.498 31.401 1.00 93.75 301 LEU A N 1
ATOM 2444 C CA . LEU A 1 301 ? -13.173 5.290 32.526 1.00 93.75 301 LEU A CA 1
ATOM 2445 C C . LEU A 1 301 ? -14.265 5.614 33.549 1.00 93.75 301 LEU A C 1
ATOM 2447 O O . LEU A 1 301 ? -14.094 5.363 34.740 1.00 93.75 301 LEU A O 1
ATOM 2451 N N . GLY A 1 302 ? -15.387 6.171 33.093 1.00 89.31 302 GLY A N 1
ATOM 2452 C CA . GLY A 1 302 ? -16.492 6.579 33.957 1.00 89.31 302 GLY A CA 1
ATOM 2453 C C . GLY A 1 302 ? -17.389 5.406 34.340 1.00 89.31 302 GLY A C 1
ATOM 2454 O O . GLY A 1 302 ? -17.698 5.219 35.510 1.00 89.31 302 GLY A O 1
ATOM 2455 N N . GLY A 1 303 ? -17.782 4.587 33.363 1.00 86.50 303 GLY A N 1
ATOM 2456 C CA . GLY A 1 303 ? -18.648 3.433 33.612 1.00 86.50 303 GLY A CA 1
ATOM 2457 C C . GLY A 1 303 ? -17.919 2.269 34.285 1.00 86.50 303 GLY A C 1
ATOM 2458 O O . GLY A 1 303 ? -18.391 1.727 35.274 1.00 86.50 303 GLY A O 1
ATOM 2459 N N . GLY A 1 304 ? -16.766 1.868 33.760 1.00 90.56 304 GLY A N 1
ATOM 2460 C CA . GLY A 1 304 ? -16.003 0.730 34.266 1.00 90.56 304 GLY A CA 1
ATOM 2461 C C . GLY A 1 304 ? -15.192 1.066 35.515 1.00 90.56 304 GLY A C 1
ATOM 2462 O O . GLY A 1 304 ? -15.497 0.586 36.609 1.00 90.56 304 GLY A O 1
ATOM 2463 N N . LEU A 1 305 ? -14.153 1.892 35.359 1.00 91.25 305 LEU A N 1
ATOM 2464 C CA . LEU A 1 305 ? -13.214 2.180 36.445 1.00 91.25 305 LEU A CA 1
ATOM 2465 C C . LEU A 1 305 ? -13.862 2.950 37.592 1.00 91.25 305 LEU A C 1
ATOM 2467 O O . LEU A 1 305 ? -13.741 2.520 38.736 1.00 91.25 305 LEU A O 1
ATOM 2471 N N . ALA A 1 306 ? -14.544 4.065 37.320 1.00 91.94 306 ALA A N 1
ATOM 2472 C CA . ALA A 1 306 ? -15.063 4.907 38.394 1.00 91.94 306 ALA A CA 1
ATOM 2473 C C . ALA A 1 306 ? -16.178 4.211 39.189 1.00 91.94 306 ALA A C 1
ATOM 2475 O O . ALA A 1 306 ? -16.132 4.248 40.415 1.00 91.94 306 ALA A O 1
ATOM 2476 N N . ILE A 1 307 ? -17.118 3.505 38.540 1.00 89.75 307 ILE A N 1
ATOM 2477 C CA . ILE A 1 307 ? -18.133 2.706 39.259 1.00 89.75 307 ILE A CA 1
ATOM 2478 C C . ILE A 1 307 ? -17.470 1.550 40.013 1.00 89.75 307 ILE A C 1
ATOM 2480 O O . ILE A 1 307 ? -17.789 1.319 41.176 1.00 89.75 307 ILE A O 1
ATOM 2484 N N . GLY A 1 308 ? -16.519 0.842 39.394 1.00 88.50 308 GLY A N 1
ATOM 2485 C CA . GLY A 1 308 ? -15.805 -0.254 40.051 1.00 88.50 308 GLY A CA 1
ATOM 2486 C C . GLY A 1 308 ? -15.063 0.203 41.311 1.00 88.50 308 GLY A C 1
ATOM 2487 O O . GLY A 1 308 ? -15.195 -0.426 42.357 1.00 88.50 308 GLY A O 1
ATOM 2488 N N . LEU A 1 309 ? -14.353 1.332 41.241 1.00 88.94 309 LEU A N 1
ATOM 2489 C CA . LEU A 1 309 ? -13.674 1.942 42.386 1.00 88.94 309 LEU A CA 1
ATOM 2490 C C . LEU A 1 309 ? -14.664 2.495 43.414 1.00 88.94 309 LEU A C 1
ATOM 2492 O O . LEU A 1 309 ? -14.486 2.262 44.605 1.00 88.94 309 LEU A O 1
ATOM 2496 N N . ALA A 1 310 ? -15.734 3.167 42.988 1.00 88.50 310 ALA A N 1
ATOM 2497 C CA . ALA A 1 310 ? -16.770 3.653 43.896 1.00 88.50 310 ALA A CA 1
ATOM 2498 C C . ALA A 1 310 ? -17.394 2.501 44.696 1.00 88.50 310 ALA A C 1
ATOM 2500 O O . ALA A 1 310 ? -17.552 2.619 45.903 1.00 88.50 310 ALA A O 1
ATOM 2501 N N . LEU A 1 311 ? -17.653 1.346 44.075 1.00 85.56 311 LEU A N 1
ATOM 2502 C CA . LEU A 1 311 ? -18.141 0.146 44.767 1.00 85.56 311 LEU A CA 1
ATOM 2503 C C . LEU A 1 311 ? -17.096 -0.497 45.695 1.00 85.56 311 LEU A C 1
ATOM 2505 O O . LEU A 1 311 ? -17.456 -1.238 46.612 1.00 85.56 311 LEU A O 1
ATOM 2509 N N . VAL A 1 312 ? -15.804 -0.239 45.476 1.00 85.12 312 VAL A N 1
ATOM 2510 C CA . VAL A 1 312 ? -14.746 -0.610 46.426 1.00 85.12 312 VAL A CA 1
ATOM 2511 C C . VAL A 1 312 ? -14.765 0.320 47.641 1.00 85.12 312 VAL A C 1
ATOM 2513 O O . VAL A 1 312 ? -14.634 -0.174 48.759 1.00 85.12 312 VAL A O 1
ATOM 2516 N N . PHE A 1 313 ? -14.963 1.627 47.439 1.00 82.12 313 PHE A N 1
ATOM 2517 C CA . PHE A 1 313 ? -14.911 2.642 48.498 1.00 82.12 313 PHE A CA 1
ATOM 2518 C C . PHE A 1 313 ? -16.227 2.824 49.280 1.00 82.12 313 PHE A C 1
ATOM 2520 O O . PHE A 1 313 ? -16.186 3.103 50.474 1.00 82.12 313 PHE A O 1
ATOM 2527 N N . CYS A 1 314 ? -17.397 2.634 48.663 1.00 76.38 314 CYS A N 1
ATOM 2528 C CA . CYS A 1 314 ? -18.723 2.835 49.270 1.00 76.38 314 CYS A CA 1
ATOM 2529 C C . CYS A 1 314 ? -19.191 1.660 50.149 1.00 76.38 314 CYS A C 1
ATOM 2531 O O . CYS A 1 314 ? -20.379 1.343 50.189 1.00 76.38 314 CYS A O 1
ATOM 2533 N N . GLN A 1 315 ? -18.286 1.000 50.874 1.00 65.69 315 GLN A N 1
ATOM 2534 C CA . GLN A 1 315 ? -18.659 -0.060 51.813 1.00 65.69 315 GLN A CA 1
ATOM 2535 C C . GLN A 1 315 ? -19.235 0.514 53.114 1.00 65.69 315 GLN A C 1
ATOM 2537 O O . GLN A 1 315 ? -18.609 0.470 54.166 1.00 65.69 315 GLN A O 1
ATOM 2542 N N . GLN A 1 316 ? -20.461 1.030 53.045 1.00 56.22 316 GLN A N 1
ATOM 2543 C CA . GLN A 1 316 ? -21.304 1.263 54.214 1.00 56.22 316 GLN A CA 1
ATOM 2544 C C . GLN A 1 316 ? -22.456 0.247 54.196 1.00 56.22 316 GLN A C 1
ATOM 2546 O O . GLN A 1 316 ? -23.414 0.412 53.452 1.00 56.22 316 GLN A O 1
ATOM 2551 N N . GLY A 1 317 ? -22.336 -0.812 55.010 1.00 55.12 317 GLY A N 1
ATOM 2552 C CA . GLY A 1 317 ? -23.401 -1.790 55.292 1.00 55.12 317 GLY A CA 1
ATOM 2553 C C . GLY A 1 317 ? -23.593 -2.902 54.247 1.00 55.12 317 GLY A C 1
ATOM 2554 O O . GLY A 1 317 ? -23.809 -2.627 53.076 1.00 55.12 317 GLY A O 1
ATOM 2555 N N . GLU A 1 318 ? -23.508 -4.163 54.696 1.00 62.53 318 GLU A N 1
ATOM 2556 C CA . GLU A 1 318 ? -24.007 -5.436 54.108 1.00 62.53 318 GLU A CA 1
ATOM 2557 C C . GLU A 1 318 ? -23.794 -5.774 52.609 1.00 62.53 318 GLU A C 1
ATOM 2559 O O . GLU A 1 318 ? -24.176 -6.857 52.161 1.00 62.53 318 GLU A O 1
ATOM 2564 N N . LEU A 1 319 ? -23.150 -4.930 51.803 1.00 65.31 319 LEU A N 1
ATOM 2565 C CA . LEU A 1 319 ? -22.971 -5.196 50.376 1.00 65.31 319 LEU A CA 1
ATOM 2566 C C . LEU A 1 319 ? -21.897 -6.268 50.128 1.00 65.31 319 LEU A C 1
ATOM 2568 O O . LEU A 1 319 ? -20.703 -6.078 50.378 1.00 65.31 319 LEU A O 1
ATOM 2572 N N . ASN A 1 320 ? -22.333 -7.397 49.563 1.00 74.50 320 ASN A N 1
ATOM 2573 C CA . ASN A 1 320 ? -21.463 -8.492 49.136 1.00 74.50 320 ASN A CA 1
ATOM 2574 C C . ASN A 1 320 ? -20.410 -8.025 48.117 1.00 74.50 320 ASN A C 1
ATOM 2576 O O . ASN A 1 320 ? -20.712 -7.283 47.181 1.00 74.50 320 ASN A O 1
ATOM 2580 N N . ARG A 1 321 ? -19.184 -8.564 48.219 1.00 78.38 321 ARG A N 1
ATOM 2581 C CA . ARG A 1 321 ? -18.061 -8.287 47.291 1.00 78.38 321 ARG A CA 1
ATOM 2582 C C . ARG A 1 321 ? -18.413 -8.518 45.814 1.00 78.38 321 ARG A C 1
ATOM 2584 O O . ARG A 1 321 ? -17.796 -7.916 44.943 1.00 78.38 321 ARG A O 1
ATOM 2591 N N . ALA A 1 322 ? -19.417 -9.351 45.539 1.00 83.00 322 ALA A N 1
ATOM 2592 C CA . ALA A 1 322 ? -19.921 -9.639 44.200 1.00 83.00 322 ALA A CA 1
ATOM 2593 C C . ALA A 1 322 ? -20.436 -8.395 43.452 1.00 83.00 322 ALA A C 1
ATOM 2595 O O . ALA A 1 322 ? -20.313 -8.342 42.232 1.00 83.00 322 ALA A O 1
ATOM 2596 N N . TRP A 1 323 ? -20.936 -7.365 44.151 1.00 84.00 323 TRP A N 1
ATOM 2597 C CA . TRP A 1 323 ? -21.406 -6.126 43.513 1.00 84.00 323 TRP A CA 1
ATOM 2598 C C . TRP A 1 323 ? -20.321 -5.428 42.705 1.00 84.00 323 TRP A C 1
ATOM 2600 O O . TRP A 1 323 ? -20.604 -4.829 41.672 1.00 84.00 323 TRP A O 1
ATOM 2610 N N . ARG A 1 324 ? -19.062 -5.586 43.109 1.00 85.50 324 ARG A N 1
ATOM 2611 C CA . ARG A 1 324 ? -17.913 -5.044 42.393 1.00 85.50 324 ARG A CA 1
ATOM 2612 C C . ARG A 1 324 ? -17.782 -5.565 40.948 1.00 85.50 324 ARG A C 1
ATOM 2614 O O . ARG A 1 324 ? -17.272 -4.859 40.076 1.00 85.50 324 ARG A O 1
ATOM 2621 N N . LEU A 1 325 ? -18.297 -6.769 40.676 1.00 88.88 325 LEU A N 1
ATOM 2622 C CA . LEU A 1 325 ? -18.278 -7.403 39.352 1.00 88.88 325 LEU A CA 1
ATOM 2623 C C . LEU A 1 325 ? -19.229 -6.734 38.348 1.00 88.88 325 LEU A C 1
ATOM 2625 O O . LEU A 1 325 ? -19.086 -6.944 37.147 1.00 88.88 325 LEU A O 1
ATOM 2629 N N . THR A 1 326 ? -20.160 -5.888 38.803 1.00 89.69 326 THR A N 1
ATOM 2630 C CA . THR A 1 326 ? -21.075 -5.144 37.916 1.00 89.69 326 THR A CA 1
ATOM 2631 C C . THR A 1 326 ? -20.353 -4.171 36.979 1.00 89.69 326 THR A C 1
ATOM 2633 O O . THR A 1 326 ? -20.884 -3.837 35.924 1.00 89.69 326 THR A O 1
ATOM 2636 N N . SER A 1 327 ? -19.120 -3.771 37.311 1.00 91.56 327 SER A N 1
ATOM 2637 C CA . SER A 1 327 ? -18.278 -2.923 36.455 1.00 91.56 327 SER A CA 1
ATOM 2638 C C . SER A 1 327 ? -17.620 -3.674 35.285 1.00 91.56 327 SER A C 1
ATOM 2640 O O . SER A 1 327 ? -17.191 -3.049 34.312 1.00 91.56 327 SER A O 1
ATOM 2642 N N . LEU A 1 328 ? -17.559 -5.012 35.332 1.00 93.88 328 LEU A N 1
ATOM 2643 C CA . LEU A 1 328 ? -16.838 -5.825 34.345 1.00 93.88 328 LEU A CA 1
ATOM 2644 C C . LEU A 1 328 ? -17.389 -5.715 32.916 1.00 93.88 328 LEU A C 1
ATOM 2646 O O . LEU A 1 328 ? -16.580 -5.522 32.004 1.00 93.88 328 LEU A O 1
ATOM 2650 N N . PRO A 1 329 ? -18.716 -5.769 32.675 1.00 94.81 329 PRO A N 1
ATOM 2651 C CA . PRO A 1 329 ? -19.255 -5.614 31.327 1.00 94.81 329 PRO A CA 1
ATOM 2652 C C . PRO A 1 329 ? -18.935 -4.245 30.717 1.00 94.81 329 PRO A C 1
ATOM 2654 O O . PRO A 1 329 ? -18.691 -4.158 29.516 1.00 94.81 329 PRO A O 1
ATOM 2657 N N . LEU A 1 330 ? -18.890 -3.185 31.534 1.00 94.00 330 LEU A N 1
ATOM 2658 C CA . LEU A 1 330 ? -18.563 -1.828 31.083 1.00 94.00 330 LEU A CA 1
ATOM 2659 C C . LEU A 1 330 ? -17.085 -1.704 30.705 1.00 94.00 330 LEU A C 1
ATOM 2661 O O . LEU A 1 330 ? -16.767 -1.130 29.664 1.00 94.00 330 LEU A O 1
ATOM 2665 N N . VAL A 1 331 ? -16.191 -2.312 31.491 1.00 94.88 331 VAL A N 1
ATOM 2666 C CA . VAL A 1 331 ? -14.764 -2.400 31.148 1.00 94.88 331 VAL A CA 1
ATOM 2667 C C . VAL A 1 331 ? -14.557 -3.183 29.854 1.00 94.88 331 VAL A C 1
ATOM 2669 O O . VAL A 1 331 ? -13.879 -2.699 28.946 1.00 94.88 331 VAL A O 1
ATOM 2672 N N . TRP A 1 332 ? -15.183 -4.356 29.732 1.00 96.19 332 TRP A N 1
ATOM 2673 C CA . TRP A 1 332 ? -15.107 -5.170 28.522 1.00 96.19 332 TRP A CA 1
ATOM 2674 C C . TRP A 1 332 ? -15.617 -4.412 27.292 1.00 96.19 332 TRP A C 1
ATOM 2676 O O . TRP A 1 332 ? -14.925 -4.355 26.271 1.00 96.19 332 TRP A O 1
ATOM 2686 N N . ALA A 1 333 ? -16.799 -3.798 27.389 1.00 94.94 333 ALA A N 1
ATOM 2687 C CA . ALA A 1 333 ? -17.415 -3.060 26.293 1.00 94.94 333 ALA A CA 1
ATOM 2688 C C . ALA A 1 333 ? -16.587 -1.828 25.903 1.00 94.94 333 ALA A C 1
ATOM 2690 O O . ALA A 1 333 ? -16.407 -1.573 24.711 1.00 94.94 333 ALA A O 1
ATOM 2691 N N . GLY A 1 334 ? -16.048 -1.096 26.882 1.00 94.75 334 GLY A N 1
ATOM 2692 C CA . GLY A 1 334 ? -15.214 0.081 26.660 1.00 94.75 334 GLY A CA 1
ATOM 2693 C C . GLY A 1 334 ? -13.895 -0.250 25.958 1.00 94.75 334 GLY A C 1
ATOM 2694 O O . GLY A 1 334 ? -13.576 0.366 24.940 1.00 94.75 334 GLY A O 1
ATOM 2695 N N . ILE A 1 335 ? -13.168 -1.275 26.423 1.00 94.06 335 ILE A N 1
ATOM 2696 C CA . ILE A 1 335 ? -11.910 -1.717 25.794 1.00 94.06 335 ILE A CA 1
ATOM 2697 C C . ILE A 1 335 ? -12.177 -2.270 24.391 1.00 94.06 335 ILE A C 1
ATOM 2699 O O . ILE A 1 335 ? -11.548 -1.832 23.427 1.00 94.06 335 ILE A O 1
ATOM 2703 N N . SER A 1 336 ? -13.139 -3.190 24.258 1.00 94.81 336 SER A N 1
ATOM 2704 C CA . SER A 1 336 ? -13.452 -3.828 22.972 1.00 94.81 336 SER A CA 1
ATOM 2705 C C . SER A 1 336 ? -13.878 -2.791 21.933 1.00 94.81 336 SER A C 1
ATOM 2707 O O . SER A 1 336 ? -13.353 -2.777 20.823 1.00 94.81 336 SER A O 1
ATOM 2709 N N . SER A 1 337 ? -14.776 -1.871 22.299 1.00 94.12 337 SER A N 1
ATOM 2710 C CA . SER A 1 337 ? -15.245 -0.819 21.389 1.00 94.12 337 SER A CA 1
ATOM 2711 C C . SER A 1 337 ? -14.132 0.154 21.013 1.00 94.12 337 SER A C 1
ATOM 2713 O O . SER A 1 337 ? -14.026 0.518 19.844 1.00 94.12 337 SER A O 1
ATOM 2715 N N . SER A 1 338 ? -13.268 0.532 21.960 1.00 93.00 338 SER A N 1
ATOM 2716 C CA . SER A 1 338 ? -12.125 1.411 21.681 1.00 93.00 338 SER A CA 1
ATOM 2717 C C . SER A 1 338 ? -11.156 0.774 20.685 1.00 93.00 338 SER A C 1
ATOM 2719 O O . SER A 1 338 ? -10.719 1.441 19.749 1.00 93.00 338 SER A O 1
ATOM 2721 N N . LEU A 1 339 ? -10.869 -0.525 20.833 1.00 92.25 339 LEU A N 1
ATOM 2722 C CA . LEU A 1 339 ? -10.009 -1.276 19.915 1.00 92.25 339 LEU A CA 1
ATOM 2723 C C . LEU A 1 339 ? -10.647 -1.465 18.532 1.00 92.25 339 LEU A C 1
ATOM 2725 O O . LEU A 1 339 ? -9.962 -1.308 17.520 1.00 92.25 339 LEU A O 1
ATOM 2729 N N . CYS A 1 340 ? -11.948 -1.757 18.456 1.00 92.12 340 CYS A N 1
ATOM 2730 C CA . CYS A 1 340 ? -12.671 -1.815 17.182 1.00 92.12 340 CYS A CA 1
ATOM 2731 C C . CYS A 1 340 ? -12.587 -0.469 16.442 1.00 92.12 340 CYS A C 1
ATOM 2733 O O . CYS A 1 340 ? -12.196 -0.414 15.273 1.00 92.12 340 CYS A O 1
ATOM 2735 N N . LEU A 1 341 ? -12.879 0.626 17.152 1.00 91.12 341 LEU A N 1
ATOM 2736 C CA . LEU A 1 341 ? -12.868 1.980 16.603 1.00 91.12 341 LEU A CA 1
ATOM 2737 C C . LEU A 1 341 ? -11.470 2.423 16.189 1.00 91.12 341 LEU A C 1
ATOM 2739 O O . LEU A 1 341 ? -11.331 3.062 15.153 1.00 91.12 341 LEU A O 1
ATOM 2743 N N . TRP A 1 342 ? -10.432 2.036 16.929 1.00 87.75 342 TRP A N 1
ATOM 2744 C CA . TRP A 1 342 ? -9.044 2.283 16.543 1.00 87.75 342 TRP A CA 1
ATOM 2745 C C . TRP A 1 342 ? -8.718 1.691 15.161 1.00 87.75 342 TRP A C 1
ATOM 2747 O O . TRP A 1 342 ? -8.051 2.329 14.351 1.00 87.75 342 TRP A O 1
ATOM 2757 N N . ASN A 1 343 ? -9.277 0.519 14.840 1.00 86.00 343 ASN A N 1
ATOM 2758 C CA . ASN A 1 343 ? -9.140 -0.126 13.529 1.00 86.00 343 ASN A CA 1
ATOM 2759 C C . ASN A 1 343 ? -10.185 0.353 12.494 1.00 86.00 343 ASN A C 1
ATOM 2761 O O . ASN A 1 343 ? -10.295 -0.224 11.417 1.00 86.00 343 ASN A O 1
ATOM 2765 N N . GLY A 1 344 ? -10.959 1.402 12.798 1.00 87.88 344 GLY A N 1
ATOM 2766 C CA . GLY A 1 344 ? -11.938 1.994 11.878 1.00 87.88 344 GLY A CA 1
ATOM 2767 C C . GLY A 1 344 ? -13.264 1.238 11.758 1.00 87.88 344 GLY A C 1
ATOM 2768 O O . GLY A 1 344 ? -14.082 1.586 10.905 1.00 87.88 344 GLY A O 1
ATOM 2769 N N . ILE A 1 345 ? -13.502 0.236 12.612 1.00 90.44 345 ILE A N 1
ATOM 2770 C CA . ILE A 1 345 ? -14.730 -0.562 12.614 1.00 90.44 345 ILE A CA 1
ATOM 2771 C C . ILE A 1 345 ? -15.560 -0.195 13.843 1.00 90.44 345 ILE A C 1
ATOM 2773 O O . ILE A 1 345 ? -15.191 -0.476 14.977 1.00 90.44 345 ILE A O 1
ATOM 2777 N N . CYS A 1 346 ? -16.718 0.421 13.642 1.00 91.50 346 CYS A N 1
ATOM 2778 C CA . CYS A 1 346 ? -17.693 0.645 14.701 1.00 91.50 346 CYS A CA 1
ATOM 2779 C C . CYS A 1 346 ? -18.643 -0.560 14.818 1.00 91.50 346 CYS A C 1
ATOM 2781 O O . CYS A 1 346 ? -19.303 -0.887 13.826 1.00 91.50 346 CYS A O 1
ATOM 2783 N N . PRO A 1 347 ? -18.785 -1.180 16.008 1.00 91.12 347 PRO A N 1
ATOM 2784 C CA . PRO A 1 347 ? -19.716 -2.291 16.222 1.00 91.12 347 PRO A CA 1
ATOM 2785 C C . PRO A 1 347 ? -21.185 -1.936 15.949 1.00 91.12 347 PRO A C 1
ATOM 2787 O O . PRO A 1 347 ? -21.940 -2.774 15.463 1.00 91.12 347 PRO A O 1
ATOM 2790 N N . LEU A 1 348 ? -21.591 -0.689 16.223 1.00 88.50 348 LEU A N 1
ATOM 2791 C CA . LEU A 1 348 ? -22.961 -0.213 15.991 1.00 88.50 348 LEU A CA 1
ATOM 2792 C C . LEU A 1 348 ? -23.259 -0.027 14.496 1.00 88.50 348 LEU A C 1
ATOM 2794 O O . LEU A 1 348 ? -24.317 -0.415 14.006 1.00 88.50 348 LEU A O 1
ATOM 2798 N N . ALA A 1 349 ? -22.308 0.542 13.754 1.00 86.44 349 ALA A N 1
ATOM 2799 C CA . ALA A 1 349 ? -22.423 0.665 12.303 1.00 86.44 349 ALA A CA 1
ATOM 2800 C C . ALA A 1 349 ? -22.396 -0.726 11.642 1.00 86.44 349 ALA A C 1
ATOM 2802 O O . ALA A 1 349 ? -23.199 -1.018 10.759 1.00 86.44 349 ALA A O 1
ATOM 2803 N N . PHE A 1 350 ? -21.557 -1.636 12.151 1.00 88.81 350 PHE A N 1
ATOM 2804 C CA . PHE A 1 350 ? -21.531 -3.026 11.703 1.00 88.81 350 PHE A CA 1
ATOM 2805 C C . PHE A 1 350 ? -22.877 -3.737 11.915 1.00 88.81 350 PHE A C 1
ATOM 2807 O O . PHE A 1 350 ? -23.393 -4.372 10.996 1.00 88.81 350 PHE A O 1
ATOM 2814 N N . SER A 1 351 ? -23.471 -3.626 13.109 1.00 87.62 351 SER A N 1
ATOM 2815 C CA . SER A 1 351 ? -24.730 -4.314 13.430 1.00 87.62 351 SER A CA 1
ATOM 2816 C C . SER A 1 351 ? -25.910 -3.802 12.604 1.00 87.62 351 SER A C 1
ATOM 2818 O O . SER A 1 351 ? -26.773 -4.583 12.208 1.00 87.62 351 SER A O 1
ATOM 2820 N N . THR A 1 352 ? -25.911 -2.509 12.282 1.00 85.81 352 THR A N 1
ATOM 2821 C CA . THR A 1 352 ? -26.924 -1.854 11.442 1.00 85.81 352 THR A CA 1
ATOM 2822 C C . THR A 1 352 ? -26.635 -1.959 9.943 1.00 85.81 352 THR A C 1
ATOM 2824 O O . THR A 1 352 ? -27.323 -1.309 9.155 1.00 85.81 352 THR A O 1
ATOM 2827 N N . ARG A 1 353 ? -25.622 -2.745 9.537 1.00 84.62 353 ARG A N 1
ATOM 2828 C CA . ARG A 1 353 ? -25.165 -2.881 8.139 1.00 84.62 353 ARG A CA 1
ATOM 2829 C C . ARG A 1 353 ? -24.949 -1.529 7.461 1.00 84.62 353 ARG A C 1
ATOM 2831 O O . ARG A 1 353 ? -25.279 -1.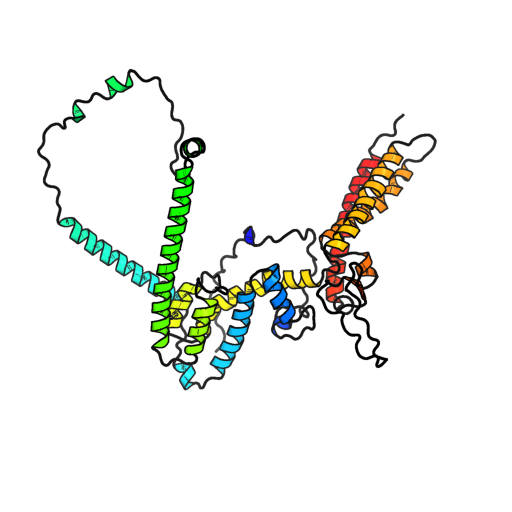343 6.295 1.00 84.62 353 ARG A O 1
ATOM 2838 N N . SER A 1 354 ? -24.452 -0.567 8.228 1.00 82.38 354 SER A N 1
ATOM 2839 C CA . SER A 1 354 ? -24.309 0.818 7.811 1.00 82.38 354 SER A CA 1
ATOM 2840 C C . SER A 1 354 ? -22.834 1.202 7.710 1.00 82.38 354 SER A C 1
ATOM 2842 O O . SER A 1 354 ? -22.030 0.837 8.568 1.00 82.38 354 SER A O 1
ATOM 2844 N N . ARG A 1 355 ? -22.472 1.971 6.683 1.00 83.75 355 ARG A N 1
ATOM 2845 C CA . ARG A 1 355 ? -21.176 2.654 6.570 1.00 83.75 355 ARG A CA 1
ATOM 2846 C C . ARG A 1 355 ? -21.400 4.157 6.493 1.00 83.75 355 ARG A C 1
ATOM 2848 O O . ARG A 1 355 ? -22.311 4.620 5.817 1.00 83.75 355 ARG A O 1
ATOM 2855 N N . GLN A 1 356 ? -20.540 4.915 7.157 1.00 80.75 356 GLN A N 1
ATOM 2856 C CA . GLN A 1 356 ? -20.510 6.363 7.023 1.00 80.75 356 GLN A CA 1
ATOM 2857 C C . GLN A 1 356 ? -19.834 6.777 5.707 1.00 80.75 356 GLN A C 1
ATOM 2859 O O . GLN A 1 356 ? -18.701 6.365 5.428 1.00 80.75 356 GLN A O 1
ATOM 2864 N N . LEU A 1 357 ? -20.500 7.621 4.920 1.00 73.19 357 LEU A N 1
ATOM 2865 C CA . LEU A 1 357 ? -19.924 8.172 3.692 1.00 73.19 357 LEU A CA 1
ATOM 2866 C C . LEU A 1 357 ? -18.963 9.324 3.976 1.00 73.19 357 LEU A C 1
ATOM 2868 O O . LEU A 1 357 ? -19.078 10.031 4.979 1.00 73.19 357 LEU A O 1
ATOM 2872 N N . ALA A 1 358 ? -17.996 9.523 3.080 1.00 67.06 358 ALA A N 1
ATOM 2873 C CA . ALA A 1 358 ? -17.239 10.768 3.078 1.00 67.06 358 ALA A CA 1
ATOM 2874 C C . ALA A 1 358 ? -18.063 11.921 2.490 1.00 67.06 358 ALA A C 1
ATOM 2876 O O . ALA A 1 358 ? -18.874 11.724 1.595 1.00 67.06 358 ALA A O 1
ATOM 2877 N N . LEU A 1 359 ? -17.763 13.149 2.923 1.00 64.69 359 LEU A N 1
ATOM 2878 C CA . LEU A 1 359 ? -18.401 14.383 2.436 1.00 64.69 359 LEU A CA 1
ATOM 2879 C C . LEU A 1 359 ? -18.301 14.585 0.913 1.00 64.69 359 LEU A C 1
ATOM 2881 O O . LEU A 1 359 ? -19.093 15.324 0.340 1.00 64.69 359 LEU A O 1
ATOM 2885 N N . TRP A 1 360 ? -17.305 13.975 0.268 1.00 64.69 360 TRP A N 1
ATOM 2886 C CA . TRP A 1 360 ? -17.069 14.059 -1.177 1.00 64.69 360 TRP A CA 1
ATOM 2887 C C . TRP A 1 360 ? -17.524 12.809 -1.941 1.00 64.69 360 TRP A C 1
ATOM 2889 O O . TRP A 1 360 ? -17.422 12.786 -3.165 1.00 64.69 360 TRP A O 1
ATOM 2899 N N . GLU A 1 361 ? -17.966 11.758 -1.246 1.00 67.31 361 GLU A N 1
ATOM 2900 C CA . GLU A 1 361 ? -18.493 10.559 -1.895 1.00 67.31 361 GLU A CA 1
ATOM 2901 C C . GLU A 1 361 ? -19.940 10.833 -2.319 1.00 67.31 361 GLU A C 1
ATOM 2903 O O . GLU A 1 361 ? -20.750 11.256 -1.490 1.00 67.31 361 GLU A O 1
ATOM 2908 N N . PRO A 1 362 ? -20.291 10.635 -3.601 1.00 66.19 362 PRO A N 1
ATOM 2909 C CA . PRO A 1 362 ? -21.673 10.763 -4.022 1.00 66.19 362 PRO A CA 1
ATOM 2910 C C . PRO A 1 362 ? -22.513 9.675 -3.350 1.00 66.19 362 PRO A C 1
ATOM 2912 O O . PRO A 1 362 ? -22.084 8.526 -3.234 1.00 66.19 362 PRO A O 1
ATOM 2915 N N . MET A 1 363 ? -23.733 10.030 -2.943 1.00 67.06 363 MET A N 1
ATOM 2916 C CA . MET A 1 363 ? -24.697 9.035 -2.484 1.00 67.06 363 MET A CA 1
ATOM 2917 C C . MET A 1 363 ? -24.935 8.011 -3.601 1.00 67.06 363 MET A C 1
ATOM 2919 O O . MET A 1 363 ? -25.234 8.417 -4.732 1.00 67.06 363 MET A O 1
ATOM 2923 N N . PRO A 1 364 ? -24.821 6.701 -3.316 1.00 62.91 364 PRO A N 1
ATOM 2924 C CA . PRO A 1 364 ? -25.158 5.685 -4.294 1.00 62.91 364 PRO A CA 1
ATOM 2925 C C . PRO A 1 364 ? -26.634 5.834 -4.667 1.00 62.91 364 PRO A C 1
ATOM 2927 O O . PRO A 1 364 ? -27.513 5.910 -3.805 1.00 62.91 364 PRO A O 1
ATOM 2930 N N . MET A 1 365 ? -26.903 5.924 -5.968 1.00 57.41 365 MET A N 1
ATOM 2931 C CA . MET A 1 365 ? -28.270 5.988 -6.469 1.00 57.41 365 MET A CA 1
ATOM 2932 C C . MET A 1 365 ? -28.945 4.638 -6.190 1.00 57.41 365 MET A C 1
ATOM 2934 O O . MET A 1 365 ? -28.356 3.604 -6.512 1.00 57.41 365 MET A O 1
ATOM 2938 N N . PRO A 1 366 ? -30.154 4.607 -5.604 1.00 54.00 366 PRO A N 1
ATOM 2939 C CA . PRO A 1 366 ? -30.876 3.356 -5.436 1.00 54.00 366 PRO A CA 1
ATOM 2940 C C . PRO A 1 366 ? -31.130 2.738 -6.815 1.00 54.00 366 PRO A C 1
ATOM 2942 O O . PRO A 1 366 ? -31.620 3.421 -7.717 1.00 54.00 366 PRO A O 1
ATOM 2945 N N . ALA A 1 367 ? -30.777 1.461 -6.978 1.00 47.72 367 ALA A N 1
ATOM 2946 C CA . ALA A 1 367 ? -31.076 0.707 -8.189 1.00 47.72 367 ALA A CA 1
ATOM 2947 C C . ALA A 1 367 ? -32.594 0.736 -8.436 1.00 47.72 367 ALA A C 1
ATOM 2949 O O . ALA A 1 367 ? -33.366 0.404 -7.538 1.00 47.72 367 ALA A O 1
ATOM 2950 N N . ASP A 1 368 ? -32.989 1.220 -9.617 1.00 42.22 368 ASP A N 1
ATOM 2951 C CA . ASP A 1 368 ? -34.350 1.361 -10.147 1.00 42.22 368 ASP A CA 1
ATOM 2952 C C . ASP A 1 368 ? -35.508 0.963 -9.212 1.00 42.22 368 ASP A C 1
ATOM 2954 O O . ASP A 1 368 ? -36.037 -0.146 -9.238 1.00 42.22 368 ASP A O 1
ATOM 2958 N N . SER A 1 369 ? -36.012 1.942 -8.462 1.00 38.97 369 SER A N 1
ATOM 2959 C CA . SER A 1 369 ? -37.439 1.999 -8.144 1.00 38.97 369 SER A CA 1
ATOM 2960 C C . SER A 1 369 ? -37.973 3.275 -8.780 1.00 38.97 369 SER A C 1
ATOM 2962 O O . SER A 1 369 ? -37.706 4.382 -8.322 1.00 38.97 369 SER A O 1
ATOM 2964 N N . GLY A 1 370 ? -38.643 3.119 -9.924 1.00 38.97 370 GLY A N 1
ATOM 2965 C CA . GLY A 1 370 ? -39.045 4.196 -10.829 1.00 38.97 370 GLY A CA 1
ATOM 2966 C C . GLY A 1 370 ? -40.090 5.161 -10.270 1.00 38.97 370 GLY A C 1
ATOM 2967 O O . GLY A 1 370 ? -41.153 5.310 -10.864 1.00 38.97 370 GLY A O 1
ATOM 2968 N N . HIS A 1 371 ? -39.831 5.833 -9.150 1.00 35.53 371 HIS A N 1
ATOM 2969 C CA . HIS A 1 371 ? -40.704 6.851 -8.581 1.00 35.53 371 HIS A CA 1
ATOM 2970 C C . HIS A 1 371 ? -39.951 8.158 -8.310 1.00 35.53 371 HIS A C 1
ATOM 2972 O O . HIS A 1 371 ? -39.253 8.337 -7.323 1.00 35.53 371 HIS A O 1
ATOM 2978 N N . ARG A 1 372 ? -40.227 9.090 -9.228 1.00 34.12 372 ARG A N 1
ATOM 2979 C CA . ARG A 1 372 ? -40.410 10.532 -9.029 1.00 34.12 372 ARG A CA 1
ATOM 2980 C C . ARG A 1 372 ? -39.207 11.319 -8.483 1.00 34.12 372 ARG A C 1
ATOM 2982 O O . ARG A 1 372 ? -38.945 11.402 -7.291 1.00 34.12 372 ARG A O 1
ATOM 2989 N N . ARG A 1 373 ? -38.582 12.053 -9.414 1.00 48.88 373 ARG A N 1
ATOM 2990 C CA . ARG A 1 373 ? -37.757 13.242 -9.158 1.00 48.88 373 ARG A CA 1
ATOM 2991 C C . ARG A 1 373 ? -38.429 14.155 -8.125 1.00 48.88 373 ARG A C 1
ATOM 2993 O O . ARG A 1 373 ? -39.465 14.749 -8.422 1.00 48.88 373 ARG A O 1
ATOM 3000 N N . THR A 1 374 ? -37.764 14.384 -7.000 1.00 35.19 374 THR A N 1
ATOM 3001 C CA . THR A 1 374 ? -37.916 15.622 -6.230 1.00 35.19 374 THR A CA 1
ATOM 3002 C C . THR A 1 374 ? -36.550 16.257 -6.026 1.00 35.19 374 THR A C 1
ATOM 3004 O O . THR A 1 374 ? -35.621 15.647 -5.507 1.00 35.19 374 THR A O 1
ATOM 3007 N N . ARG A 1 375 ? -36.451 17.496 -6.513 1.00 44.44 375 ARG A N 1
ATOM 3008 C CA . ARG A 1 375 ? -35.352 18.438 -6.307 1.00 44.44 375 ARG A CA 1
ATOM 3009 C C . ARG A 1 375 ? -35.051 18.600 -4.816 1.00 44.44 375 ARG A C 1
ATOM 3011 O O . ARG A 1 375 ? -35.963 18.826 -4.030 1.00 44.44 375 ARG A O 1
ATOM 3018 N N . GLY A 1 376 ? -33.763 18.594 -4.495 1.00 33.69 376 GLY A N 1
ATOM 3019 C CA . GLY A 1 376 ? -33.205 18.937 -3.192 1.00 33.69 376 GLY A CA 1
ATOM 3020 C C . GLY A 1 376 ? -31.933 18.132 -2.987 1.00 33.69 376 GLY A C 1
ATOM 3021 O O . GLY A 1 376 ? -32.015 16.963 -2.639 1.00 33.69 376 GLY A O 1
ATOM 3022 N N . ARG A 1 377 ? -30.762 18.715 -3.267 1.00 41.00 377 ARG A N 1
ATOM 3023 C CA . ARG A 1 377 ? -29.489 18.108 -2.854 1.00 41.00 377 ARG A CA 1
ATOM 3024 C C . ARG A 1 377 ? -29.453 18.173 -1.321 1.00 41.00 377 ARG A C 1
ATOM 3026 O O . ARG A 1 377 ? -29.454 19.297 -0.816 1.00 41.00 377 ARG A O 1
ATOM 3033 N N . PRO A 1 378 ? -29.439 17.057 -0.572 1.00 44.62 378 PRO A N 1
ATOM 3034 C CA . PRO A 1 378 ? -29.036 17.139 0.819 1.00 44.62 378 PRO A CA 1
ATOM 3035 C C . PRO A 1 378 ? -27.547 17.496 0.829 1.00 44.62 378 PRO A C 1
ATOM 3037 O O . PRO A 1 378 ? -26.747 16.911 0.099 1.00 44.62 378 PRO A O 1
ATOM 3040 N N . HIS A 1 379 ? -27.181 18.526 1.586 1.00 47.47 379 HIS A N 1
ATOM 3041 C CA . HIS A 1 379 ? -25.778 18.769 1.898 1.00 47.47 379 HIS A CA 1
ATOM 3042 C C . HIS A 1 379 ? -25.277 17.591 2.746 1.00 47.47 379 HIS A C 1
ATOM 3044 O O . HIS A 1 379 ? -25.970 17.240 3.705 1.00 47.47 379 HIS A O 1
ATOM 3050 N N . PRO A 1 380 ? -24.120 16.985 2.425 1.00 52.38 380 PRO A N 1
ATOM 3051 C CA . PRO A 1 380 ? -23.650 15.816 3.147 1.00 52.38 380 PRO A CA 1
ATOM 3052 C C . PRO A 1 380 ? -23.370 16.179 4.605 1.00 52.38 380 PRO A C 1
ATOM 3054 O O . PRO A 1 380 ? -22.605 17.097 4.910 1.00 52.38 380 PRO A O 1
ATOM 3057 N N . GLY A 1 381 ? -24.063 15.496 5.510 1.00 57.88 381 GLY A N 1
ATOM 3058 C CA . GLY A 1 381 ? -23.983 15.724 6.947 1.00 57.88 381 GLY A CA 1
ATOM 3059 C C . GLY A 1 381 ? -22.982 14.784 7.613 1.00 57.88 381 GLY A C 1
ATOM 3060 O O . GLY A 1 381 ? -22.726 13.678 7.150 1.00 57.88 381 GLY A O 1
ATOM 3061 N N . PHE A 1 382 ? -22.469 15.181 8.778 1.00 58.56 382 PHE A N 1
ATOM 3062 C CA . PHE A 1 382 ? -21.591 14.351 9.615 1.00 58.56 382 PHE A CA 1
ATOM 3063 C C . PHE A 1 382 ? -22.188 12.973 9.987 1.00 58.56 382 PHE A C 1
ATOM 3065 O O . PHE A 1 382 ? -21.444 12.041 10.278 1.00 58.56 382 PHE A O 1
ATOM 3072 N N . MET A 1 383 ? -23.516 12.834 9.959 1.00 64.56 383 MET A N 1
ATOM 3073 C CA . MET A 1 383 ? -24.264 11.619 10.316 1.00 64.56 383 MET A CA 1
ATOM 3074 C C . MET A 1 383 ? -24.862 10.903 9.092 1.00 64.56 383 MET A C 1
ATOM 3076 O O . MET A 1 383 ? -25.888 10.239 9.217 1.00 64.56 383 MET A O 1
ATOM 3080 N N . GLU A 1 384 ? -24.288 11.060 7.899 1.00 74.75 384 GLU A N 1
ATOM 3081 C CA . GLU A 1 384 ? -24.804 10.376 6.713 1.00 74.75 384 GLU A CA 1
ATOM 3082 C C . GLU A 1 384 ? -24.264 8.942 6.617 1.00 74.75 384 GLU A C 1
ATOM 3084 O O . GLU A 1 384 ? -23.054 8.700 6.562 1.00 74.75 384 GLU A O 1
ATOM 3089 N N . PHE A 1 385 ? -25.191 7.983 6.628 1.00 77.62 385 PHE A N 1
ATOM 3090 C CA . PHE A 1 385 ? -24.903 6.556 6.580 1.00 77.62 385 PHE A CA 1
ATOM 3091 C C . PHE A 1 385 ? -25.587 5.916 5.376 1.00 77.62 385 PHE A C 1
ATOM 3093 O O . PHE A 1 385 ? -26.775 6.132 5.138 1.00 77.62 385 PHE A O 1
ATOM 3100 N N . VAL A 1 386 ? -24.852 5.060 4.675 1.00 77.31 386 VAL A N 1
ATOM 3101 C CA . VAL A 1 386 ? -25.392 4.145 3.669 1.00 77.31 386 VAL A CA 1
ATOM 3102 C C . VAL A 1 386 ? -25.654 2.808 4.332 1.00 77.31 386 VAL A C 1
ATOM 3104 O O . VAL A 1 386 ? -24.756 2.238 4.953 1.00 77.31 386 VAL A O 1
ATOM 3107 N N . ARG A 1 387 ? -26.889 2.319 4.201 1.00 75.38 387 ARG A N 1
ATOM 3108 C CA . ARG A 1 387 ? -27.285 0.968 4.609 1.00 75.38 387 ARG A CA 1
ATOM 3109 C C . ARG A 1 387 ? -27.055 -0.016 3.473 1.00 75.38 387 ARG A C 1
ATOM 3111 O O . ARG A 1 387 ? -27.237 0.345 2.317 1.00 75.38 387 ARG A O 1
ATOM 3118 N N . ASP A 1 388 ? -26.702 -1.243 3.843 1.00 72.69 388 ASP A N 1
ATOM 3119 C CA . ASP A 1 388 ? -26.475 -2.368 2.933 1.00 72.69 388 ASP A CA 1
ATOM 3120 C C . ASP A 1 388 ? -25.450 -2.043 1.830 1.00 72.69 388 ASP A C 1
ATOM 3122 O O . ASP A 1 388 ? -25.629 -2.361 0.658 1.00 72.69 388 ASP A O 1
ATOM 3126 N N . ASP A 1 389 ? -24.354 -1.392 2.234 1.00 74.25 389 ASP A N 1
ATOM 3127 C CA . ASP A 1 389 ? -23.213 -1.093 1.365 1.00 74.25 389 ASP A CA 1
ATOM 3128 C C . ASP A 1 389 ? -22.496 -2.382 0.900 1.00 74.25 389 ASP A C 1
ATOM 3130 O O . ASP A 1 389 ? -22.759 -3.477 1.404 1.00 74.25 389 ASP A O 1
ATOM 3134 N N . TRP A 1 390 ? -21.551 -2.262 -0.035 1.00 78.56 390 TRP A N 1
ATOM 3135 C CA . TRP A 1 390 ? -20.875 -3.386 -0.700 1.00 78.56 390 TRP A CA 1
ATOM 3136 C C . TRP A 1 390 ? -20.386 -4.481 0.271 1.00 78.56 390 TRP A C 1
ATOM 3138 O O . TRP A 1 390 ? -20.586 -5.671 0.028 1.00 78.56 390 TRP A O 1
ATOM 3148 N N . TRP A 1 391 ? -19.807 -4.096 1.416 1.00 79.31 391 TRP A N 1
ATOM 3149 C CA . TRP A 1 391 ? -19.266 -5.033 2.404 1.00 79.31 391 TRP A CA 1
ATOM 3150 C C . TRP A 1 391 ? -20.359 -5.810 3.151 1.00 79.31 391 TRP A C 1
ATOM 3152 O O . TRP A 1 391 ? -20.103 -6.905 3.643 1.00 79.31 391 TRP A O 1
ATOM 3162 N N . ALA A 1 392 ? -21.573 -5.260 3.258 1.00 78.31 392 ALA A N 1
ATOM 3163 C CA . ALA A 1 392 ? -22.700 -5.925 3.904 1.00 78.31 392 ALA A CA 1
ATOM 3164 C C . ALA A 1 392 ? -23.293 -7.019 3.004 1.00 78.31 392 ALA A C 1
ATOM 3166 O O . ALA A 1 392 ? -23.757 -8.042 3.515 1.00 78.31 392 ALA A O 1
ATOM 3167 N N . GLY A 1 393 ? -23.246 -6.810 1.682 1.00 78.88 393 GLY A N 1
ATOM 3168 C CA . GLY A 1 393 ? -23.606 -7.803 0.669 1.00 78.88 393 GLY A CA 1
ATOM 3169 C C . GLY A 1 393 ? -22.516 -8.850 0.414 1.00 78.88 393 GLY A C 1
ATOM 3170 O O . GLY A 1 393 ? -22.835 -9.973 0.030 1.00 78.88 393 GLY A O 1
ATOM 3171 N N . HIS A 1 394 ? -21.245 -8.517 0.665 1.00 83.50 394 HIS A N 1
ATOM 3172 C CA . HIS A 1 394 ? -20.115 -9.414 0.429 1.00 83.50 394 HIS A CA 1
ATOM 3173 C C . HIS A 1 394 ? -19.757 -10.232 1.689 1.00 83.50 394 HIS A C 1
ATOM 3175 O O . HIS A 1 394 ? -19.230 -9.673 2.658 1.00 83.50 394 HIS A O 1
ATOM 3181 N N . PRO A 1 395 ? -19.989 -11.562 1.713 1.00 85.50 395 PRO A N 1
ATOM 3182 C CA . PRO A 1 395 ? -19.839 -12.368 2.929 1.00 85.50 395 PRO A CA 1
ATOM 3183 C C . PRO A 1 395 ? -18.412 -12.334 3.487 1.00 85.50 395 PRO A C 1
ATOM 3185 O O . PRO A 1 395 ? -18.220 -12.220 4.695 1.00 85.50 395 PRO A O 1
ATOM 3188 N N . GLU A 1 396 ? -17.415 -12.347 2.607 1.00 86.38 396 GLU A N 1
ATOM 3189 C CA . GLU A 1 396 ? -16.006 -12.394 3.001 1.00 86.38 396 GLU A CA 1
ATOM 3190 C C . GLU A 1 396 ? -15.516 -11.054 3.581 1.00 86.38 396 GLU A C 1
ATOM 3192 O O . GLU A 1 396 ? -14.760 -11.031 4.549 1.00 86.38 396 GLU A O 1
ATOM 3197 N N . ALA A 1 397 ? -16.008 -9.917 3.072 1.00 85.75 397 ALA A N 1
ATOM 3198 C CA . ALA A 1 397 ? -15.684 -8.599 3.625 1.00 85.75 397 ALA A CA 1
ATOM 3199 C C . ALA A 1 397 ? -16.243 -8.456 5.050 1.00 85.75 397 ALA A C 1
ATOM 3201 O O . ALA A 1 397 ? -15.576 -7.960 5.966 1.00 85.75 397 ALA A O 1
ATOM 3202 N N . ARG A 1 398 ? -17.459 -8.969 5.259 1.00 88.12 398 ARG A N 1
ATOM 3203 C CA . ARG A 1 398 ? -18.093 -9.025 6.574 1.00 88.12 398 ARG A CA 1
ATOM 3204 C C . ARG A 1 398 ? -17.355 -9.958 7.530 1.00 88.12 398 ARG A C 1
ATOM 3206 O O . ARG A 1 398 ? -17.220 -9.622 8.705 1.00 88.12 398 ARG A O 1
ATOM 3213 N N . GLU A 1 399 ? -16.854 -11.092 7.048 1.00 89.31 399 GLU A N 1
ATOM 3214 C CA . GLU A 1 399 ? -16.018 -12.000 7.838 1.00 89.31 399 GLU A CA 1
ATOM 3215 C C . GLU A 1 399 ? -14.721 -11.315 8.292 1.00 89.31 399 GLU A C 1
ATOM 3217 O O . GLU A 1 399 ? -14.352 -11.401 9.465 1.00 89.31 399 GLU A O 1
ATOM 3222 N N . MET A 1 400 ? -14.077 -10.544 7.411 1.00 88.06 400 MET A N 1
ATOM 3223 C CA . MET A 1 400 ? -12.874 -9.785 7.758 1.00 88.06 400 MET A CA 1
ATOM 3224 C C . MET A 1 400 ? -13.135 -8.750 8.862 1.00 88.06 400 MET A C 1
ATOM 3226 O O . MET A 1 400 ? -12.335 -8.655 9.796 1.00 88.06 400 MET A O 1
ATOM 3230 N N . GLN A 1 401 ? -14.243 -8.002 8.794 1.00 89.56 401 GLN A N 1
ATOM 3231 C CA . GLN A 1 401 ? -14.635 -7.061 9.853 1.00 89.56 401 GLN A CA 1
ATOM 3232 C C . GLN A 1 401 ? -15.016 -7.781 11.154 1.00 89.56 401 GLN A C 1
ATOM 3234 O O . GLN A 1 401 ? -14.647 -7.345 12.248 1.00 89.56 401 GLN A O 1
ATOM 3239 N N . TRP A 1 402 ? -15.725 -8.906 11.042 1.00 90.81 402 TRP A N 1
ATOM 3240 C CA . TRP A 1 402 ? -16.104 -9.746 12.175 1.00 90.81 402 TRP A CA 1
ATOM 3241 C C . TRP A 1 402 ? -14.884 -10.285 12.924 1.00 90.81 402 TRP A C 1
ATOM 3243 O O . TRP A 1 402 ? -14.832 -10.211 14.152 1.00 90.81 402 TRP A O 1
ATOM 3253 N N . ALA A 1 403 ? -13.857 -10.733 12.202 1.00 90.06 403 ALA A N 1
ATOM 3254 C CA . ALA A 1 403 ? -12.606 -11.199 12.787 1.00 90.06 403 ALA A CA 1
ATOM 3255 C C . ALA A 1 403 ? -11.892 -10.109 13.602 1.00 90.06 403 ALA A C 1
ATOM 3257 O O . ALA A 1 403 ? -11.386 -10.391 14.692 1.00 90.06 403 ALA A O 1
ATOM 3258 N N . VAL A 1 404 ? -11.899 -8.855 13.131 1.00 89.50 404 VAL A N 1
ATOM 3259 C CA . VAL A 1 404 ? -11.341 -7.722 13.892 1.00 89.50 404 VAL A CA 1
ATOM 3260 C C . VAL A 1 404 ? -12.122 -7.497 15.187 1.00 89.50 404 VAL A C 1
ATOM 3262 O O . VAL A 1 404 ? -11.512 -7.317 16.241 1.00 89.50 404 VAL A O 1
ATOM 3265 N N . MET A 1 405 ? -13.455 -7.570 15.149 1.00 91.19 405 MET A N 1
ATOM 3266 C CA . MET A 1 405 ? -14.271 -7.417 16.358 1.00 91.19 405 MET A CA 1
ATOM 3267 C C . MET A 1 405 ? -14.099 -8.575 17.342 1.00 91.19 405 MET A C 1
ATOM 3269 O O . MET A 1 405 ? -14.052 -8.334 18.546 1.00 91.19 405 MET A O 1
ATOM 3273 N N . ILE A 1 406 ? -13.945 -9.816 16.868 1.00 92.44 406 ILE A N 1
ATOM 3274 C CA . ILE A 1 406 ? -13.606 -10.952 17.738 1.00 92.44 406 ILE A CA 1
ATOM 3275 C C . ILE A 1 406 ? -12.255 -10.712 18.411 1.00 92.44 406 ILE A C 1
ATOM 3277 O O . ILE A 1 406 ? -12.126 -10.914 19.619 1.00 92.44 406 ILE A O 1
ATOM 3281 N N . ALA A 1 407 ? -11.245 -10.284 17.650 1.00 91.62 407 ALA A N 1
ATOM 3282 C CA . ALA A 1 407 ? -9.924 -10.000 18.197 1.00 91.62 407 ALA A CA 1
ATOM 3283 C C . ALA A 1 407 ? -9.995 -8.896 19.265 1.00 91.62 407 ALA A C 1
ATOM 3285 O O . ALA A 1 407 ? -9.468 -9.074 20.363 1.00 91.62 407 ALA A O 1
ATOM 3286 N N . ALA A 1 408 ? -10.719 -7.809 18.993 1.00 92.69 408 ALA A N 1
ATOM 3287 C CA . ALA A 1 408 ? -10.953 -6.736 19.955 1.00 92.69 408 ALA A CA 1
ATOM 3288 C C . ALA A 1 408 ? -11.701 -7.229 21.202 1.00 92.69 408 ALA A C 1
ATOM 3290 O O . ALA A 1 408 ? -11.305 -6.907 22.319 1.00 92.69 408 ALA A O 1
ATOM 3291 N N . GLY A 1 409 ? -12.722 -8.071 21.023 1.00 94.38 409 GLY A N 1
ATOM 3292 C CA . GLY A 1 409 ? -13.470 -8.697 22.110 1.00 94.38 409 GLY A CA 1
ATOM 3293 C C . GLY A 1 409 ? -12.600 -9.584 23.002 1.00 94.38 409 GLY A C 1
ATOM 3294 O O . GLY A 1 409 ? -12.745 -9.543 24.222 1.00 94.38 409 GLY A O 1
ATOM 3295 N N . ARG A 1 410 ? -11.655 -10.343 22.426 1.00 94.25 410 ARG A N 1
ATOM 3296 C CA . ARG A 1 410 ? -10.684 -11.165 23.175 1.00 94.25 410 ARG A CA 1
ATOM 3297 C C . ARG A 1 410 ? -9.741 -10.309 24.020 1.00 94.25 410 ARG A C 1
ATOM 3299 O O . ARG A 1 410 ? -9.535 -10.612 25.193 1.00 94.25 410 ARG A O 1
ATOM 3306 N N . TRP A 1 411 ? -9.220 -9.219 23.459 1.00 93.81 411 TRP A N 1
ATOM 3307 C CA . TRP A 1 411 ? -8.429 -8.244 24.218 1.00 93.81 411 TRP A CA 1
ATOM 3308 C C . TRP A 1 411 ? -9.254 -7.554 25.307 1.00 93.81 411 TRP A C 1
ATOM 3310 O O . TRP A 1 411 ? -8.768 -7.360 26.420 1.00 93.81 411 TRP A O 1
ATOM 3320 N N . GLY A 1 412 ? -10.524 -7.260 25.027 1.00 94.88 412 GLY A N 1
ATOM 3321 C CA . GLY A 1 412 ? -11.474 -6.785 26.026 1.00 94.88 412 GLY A CA 1
ATOM 3322 C C . GLY A 1 412 ? -11.662 -7.770 27.177 1.00 94.88 412 GLY A C 1
ATOM 3323 O O . GLY A 1 412 ? -11.691 -7.349 28.329 1.00 94.88 412 GLY A O 1
ATOM 3324 N N . VAL A 1 413 ? -11.751 -9.079 26.898 1.00 96.38 413 VAL A N 1
ATOM 3325 C CA . VAL A 1 413 ? -11.847 -10.121 27.941 1.00 96.38 413 VAL A CA 1
ATOM 3326 C C . VAL A 1 413 ? -10.587 -10.133 28.798 1.00 96.38 413 VAL A C 1
ATOM 3328 O O . VAL A 1 413 ? -10.696 -10.173 30.019 1.00 96.38 413 VAL A O 1
ATOM 3331 N N . LEU A 1 414 ? -9.402 -10.039 28.190 1.00 95.56 414 LEU A N 1
ATOM 3332 C CA . LEU A 1 414 ? -8.149 -9.955 28.939 1.00 95.56 414 LEU A CA 1
ATOM 3333 C C . LEU A 1 414 ? -8.137 -8.736 29.876 1.00 95.56 414 LEU A C 1
ATOM 3335 O O . LEU A 1 414 ? -7.869 -8.883 31.066 1.00 95.56 414 LEU A O 1
ATOM 3339 N N . GLY A 1 415 ? -8.489 -7.552 29.365 1.00 94.19 415 GLY A N 1
ATOM 3340 C CA . GLY A 1 415 ? -8.580 -6.335 30.175 1.00 94.19 415 GLY A CA 1
ATOM 3341 C C . GLY A 1 415 ? -9.616 -6.438 31.300 1.00 94.19 415 GLY A C 1
ATOM 3342 O O . GLY A 1 415 ? -9.354 -6.026 32.428 1.00 94.19 415 GLY A O 1
ATOM 3343 N N . MET A 1 416 ? -10.761 -7.064 31.025 1.00 95.44 416 MET A N 1
ATOM 3344 C CA . MET A 1 416 ? -11.796 -7.350 32.019 1.00 95.44 416 MET A CA 1
ATOM 3345 C C . MET A 1 416 ? -11.295 -8.293 33.122 1.00 95.44 416 MET A C 1
ATOM 3347 O O . MET A 1 416 ? -11.557 -8.037 34.292 1.00 95.44 416 MET A O 1
ATOM 3351 N N . LEU A 1 417 ? -10.570 -9.364 32.783 1.00 95.50 417 LEU A N 1
ATOM 3352 C CA . LEU A 1 417 ? -10.020 -10.306 33.766 1.00 95.50 417 LEU A CA 1
ATOM 3353 C C . LEU A 1 417 ? -8.960 -9.647 34.656 1.00 95.50 417 LEU A C 1
ATOM 3355 O O . LEU A 1 417 ? -8.960 -9.863 35.868 1.00 95.50 417 LEU A O 1
ATOM 3359 N N . ILE A 1 418 ? -8.105 -8.802 34.073 1.00 94.75 418 ILE A N 1
ATOM 3360 C CA . ILE A 1 418 ? -7.140 -7.993 34.829 1.00 94.75 418 ILE A CA 1
ATOM 3361 C C . ILE A 1 418 ? -7.885 -7.077 35.808 1.00 94.75 418 ILE A C 1
ATOM 3363 O O . ILE A 1 418 ? -7.562 -7.053 36.996 1.00 94.75 418 ILE A O 1
ATOM 3367 N N . TRP A 1 419 ? -8.928 -6.381 35.343 1.00 94.69 419 TRP A N 1
ATOM 3368 C CA . TRP A 1 419 ? -9.746 -5.518 36.197 1.00 94.69 419 TRP A CA 1
ATOM 3369 C C . TRP A 1 419 ? -10.468 -6.289 37.310 1.00 94.69 419 TRP A C 1
ATOM 3371 O O . TRP A 1 419 ? -10.471 -5.849 38.458 1.00 94.69 419 TRP A O 1
ATOM 3381 N N . ALA A 1 420 ? -11.014 -7.472 37.012 1.00 92.62 420 ALA A N 1
ATOM 3382 C CA . ALA A 1 420 ? -11.620 -8.348 38.014 1.00 92.62 420 ALA A CA 1
ATOM 3383 C C . ALA A 1 420 ? -10.623 -8.702 39.123 1.00 92.62 420 ALA A C 1
ATOM 3385 O O . ALA A 1 420 ? -10.965 -8.623 40.302 1.00 92.62 420 ALA A O 1
ATOM 3386 N N . GLY A 1 421 ? -9.382 -9.033 38.749 1.00 91.06 421 GLY A N 1
ATOM 3387 C CA . GLY A 1 421 ? -8.297 -9.286 39.693 1.00 91.06 421 GLY A CA 1
ATOM 3388 C C . GLY A 1 421 ? -8.027 -8.088 40.603 1.00 91.06 421 GLY A C 1
ATOM 3389 O O . GLY A 1 421 ? -8.008 -8.246 41.820 1.00 91.06 421 GLY A O 1
ATOM 3390 N N . VAL A 1 422 ? -7.900 -6.885 40.033 1.00 90.44 422 VAL A N 1
ATOM 3391 C CA . VAL A 1 422 ? -7.673 -5.641 40.795 1.00 90.44 422 VAL A CA 1
ATOM 3392 C C . VAL A 1 422 ? -8.793 -5.403 41.807 1.00 90.44 422 VAL A C 1
ATOM 3394 O O . VAL A 1 422 ? -8.548 -5.214 42.998 1.00 90.44 422 VAL A O 1
ATOM 3397 N N . VAL A 1 423 ? -10.039 -5.448 41.351 1.00 89.12 423 VAL A N 1
ATOM 3398 C CA . VAL A 1 423 ? -11.190 -5.066 42.167 1.00 89.12 423 VAL A CA 1
ATOM 3399 C C . VAL A 1 423 ? -11.514 -6.107 43.253 1.00 89.12 423 VAL A C 1
ATOM 3401 O O . VAL A 1 423 ? -12.015 -5.753 44.327 1.00 89.12 423 VAL A O 1
ATOM 3404 N N . LEU A 1 424 ? -11.212 -7.387 43.016 1.00 87.31 424 LEU A N 1
ATOM 3405 C CA . LEU A 1 424 ? -11.354 -8.450 44.018 1.00 87.31 424 LEU A CA 1
ATOM 3406 C C . LEU A 1 424 ? -10.186 -8.496 45.013 1.00 87.31 424 LEU A C 1
ATOM 3408 O O . LEU A 1 424 ? -10.408 -8.858 46.169 1.00 87.31 424 LEU A O 1
ATOM 3412 N N . ALA A 1 425 ? -8.972 -8.127 44.592 1.00 87.00 425 ALA A N 1
ATOM 3413 C CA . ALA A 1 425 ? -7.784 -8.121 45.447 1.00 87.00 425 ALA A CA 1
ATOM 3414 C C . ALA A 1 425 ? -7.762 -6.950 46.439 1.00 87.00 425 ALA A C 1
ATOM 3416 O O . ALA A 1 425 ? -7.160 -7.066 47.507 1.00 87.00 425 ALA A O 1
ATOM 3417 N N . LEU A 1 426 ? -8.419 -5.829 46.113 1.00 83.69 426 LEU A N 1
ATOM 3418 C CA . LEU A 1 426 ? -8.454 -4.665 46.994 1.00 83.69 426 LEU A CA 1
ATOM 3419 C C . LEU A 1 426 ? -9.177 -4.994 48.314 1.00 83.69 426 LEU A C 1
ATOM 3421 O O . LEU A 1 426 ? -10.358 -5.382 48.287 1.00 83.69 426 LEU A O 1
ATOM 3425 N N . PRO A 1 427 ? -8.495 -4.838 49.468 1.00 74.50 427 PRO A N 1
ATOM 3426 C CA . PRO A 1 427 ? -9.057 -5.185 50.760 1.00 74.50 427 PRO A CA 1
ATOM 3427 C C . PRO A 1 427 ? -10.316 -4.364 51.029 1.00 74.50 427 PRO A C 1
ATOM 3429 O O . PRO A 1 427 ? -10.426 -3.195 50.666 1.00 74.50 427 PRO A O 1
ATOM 3432 N N . THR A 1 428 ? -11.294 -5.004 51.659 1.00 67.12 428 THR A N 1
ATOM 3433 C CA . THR A 1 428 ? -12.460 -4.313 52.203 1.00 67.12 428 THR A CA 1
ATOM 3434 C C . THR A 1 428 ? -11.982 -3.493 53.395 1.00 67.12 428 THR A C 1
ATOM 3436 O O . THR A 1 428 ? -11.508 -4.095 54.363 1.00 67.12 428 THR A O 1
ATOM 3439 N N . GLY A 1 429 ? -12.020 -2.160 53.301 1.00 61.75 429 GLY A N 1
ATOM 3440 C CA . GLY A 1 429 ? -11.698 -1.286 54.431 1.00 61.75 429 GLY A CA 1
ATOM 3441 C C . GLY A 1 429 ? -12.530 -1.707 55.643 1.00 61.75 429 GLY A C 1
ATOM 3442 O O . GLY A 1 429 ? -13.727 -1.953 55.495 1.00 61.75 429 GLY A O 1
ATOM 3443 N N . ARG A 1 430 ? -11.871 -1.910 56.787 1.00 47.75 430 ARG A N 1
ATOM 3444 C CA . ARG A 1 430 ? -12.550 -2.165 58.063 1.00 47.75 430 ARG A CA 1
ATOM 3445 C C . ARG A 1 430 ? -13.168 -0.888 58.596 1.00 47.75 430 ARG A C 1
ATOM 3447 O O . ARG A 1 430 ? -12.498 0.159 58.457 1.00 47.75 430 ARG A O 1
#

Secondary structure (DSSP, 8-state):
---------------TT-GGG--S--SS--SSPPPGGG-HHHHHTT-SPTTSSHHHHHHHIIIIIS-HHHHHHHHHHHHHHHHHHTS-HHHHHHS----HHHHHHHHHHHHHHHHHHHHHHHHHHHTT-PPPPPP----TTTT--HHHHHTT-----------------HHHHHH-THHHHHHHHHHHHHHHHHHHHHHHHHHHHHHHHTTS--TTHHHHHHHIIIII-TTSTT----TTHHHHHHHHTT---GGGGHHHHHHHHHHIIIIIHHHHHHHHH--S-HHHHHHHHHHHHHIIIIIIIIHHHHHHH---SS--GGGGGGGHHHHHHHHHHHHHHHTT--HHHHHTTEEEPPTTSPPPPPS---------PPPPPTT-EEES-HHHH-HHHHHHHHHHHHHHHHHHHHHHHHHHHHHHHS----

pLDDT: mean 76.05, std 18.7, range [27.66, 96.38]

InterPro domains:
  IPR036305 RGS domain superfamily [SSF48097] (32-278)
  IPR044926 RGS, subdomain 2 [G3DSA:1.10.167.10] (36-285)

Sequence (430 aa):
MPFTSSKVRRVPHPNPASPARQLTLTFLRSSVPIPLSLSLEHVLSDSLCHPLSLSDFNAFLAREERAQENLAFVLWFREYERRFLDLPEEWRGKAEMIEPSEEWERHMRRKAEDRREKESERSLSVSVYAPTPLPEGEAPWEEIDLGALEAGREEVVFLGERAMDNMPDAETLAIAPWIAEEGEEKDRQRMREIIQGAEEELEKTVQLLLRDDLPLREEIVRVVLHFLTLSSPHALSSAHIPALLLTLRRTTHPHSFRQLYAELLSYLQLDAHPRFIRAALVNTRAPFRAAMWCIALGLYLGGGLAIGLALVFCQQGELNRAWRLTSLPLVWAGISSSLCLWNGICPLAFSTRSRQLALWEPMPMPADSGHRRTRGRPHPGFMEFVRDDWWAGHPEAREMQWAVMIAAGRWGVLGMLIWAGVVLALPTGR

Mean predicted aligned error: 14.66 Å

Radius of gyration: 34.25 Å; Cα contacts (8 Å, |Δi|>4): 363; chains: 1; bounding box: 112×56×97 Å

Foldseek 3Di:
DDDDDDDPPPPPPPPPPDPVQDDDDLPDAQPDPDDPCLAVVCQLVQVDDPPSHVVVLLVCCVPPVVQSLLSVVLNVLVVLQVVLVVDDPVQVVQFDQDALVVLVVVVVVVVVVVVVVVVVVVVVVVVPDPDDPDPDDDDPCVPDDVVVVVVPDDDPDDDDDDPDDPDPDPVVCVVPVVVVVVVVVVVVVVVVVVLVVVVVVLVVLLVLLVPDPHPPSVVVSVCCVAALRPPHSSHDDDPSSVSLSSSSSRGPNSNSCVVVSVVSVCCCRPRSSSVSLLVVLQQADDPVLVVQLVVLQCLQVVQQVVVLVCVLVPPDDDDDLCVSLNSLVSLLSSQLQNSLSSSNHHPVCLVQQKGQDDQPDDDDDPDDPPDDDDDDDDRRDNPDIDHNPPLNVPVSSSSSSVSSSVVSSVVSVVSSVVSVCVSSVRDRDD

Solvent-accessible surface area (backbone atoms only — not comparable to full-atom values): 25285 Å² total; per-residue (Å²): 135,85,89,76,91,69,82,79,72,77,70,78,70,78,60,94,79,50,74,90,76,66,80,80,74,59,88,64,70,48,84,59,74,83,52,79,87,72,29,63,66,39,25,76,66,52,74,38,62,82,79,50,16,43,67,43,51,46,52,45,25,55,72,76,67,69,48,41,48,51,54,53,50,51,56,48,48,58,54,47,45,52,56,55,67,72,45,57,66,75,55,47,68,68,32,53,91,56,60,25,69,60,51,38,53,52,52,52,48,52,58,49,52,56,48,52,51,54,50,52,53,49,54,62,60,55,66,76,65,71,78,73,82,72,81,94,63,88,56,85,70,76,76,60,63,63,66,73,64,50,79,75,55,81,86,78,81,82,84,77,95,72,99,81,71,100,64,81,52,74,70,55,42,71,76,42,55,63,59,58,55,50,49,53,50,50,51,53,49,52,51,49,53,52,51,52,54,50,47,54,55,46,51,53,47,51,58,55,44,73,72,60,100,54,63,70,43,71,57,50,53,52,47,43,60,44,32,69,28,85,85,30,97,42,39,64,89,60,89,55,51,69,27,32,58,60,42,49,60,78,27,66,35,63,70,42,49,45,65,56,48,50,52,44,50,47,44,43,60,70,53,49,39,59,49,52,55,51,61,65,65,37,32,44,46,73,72,57,36,50,54,53,34,53,50,20,47,44,32,23,50,55,46,9,49,46,46,28,51,46,57,61,70,64,76,74,74,94,74,59,78,69,64,44,57,71,20,39,64,33,29,23,50,11,46,16,46,34,48,22,33,63,58,25,37,45,71,68,38,58,74,62,34,28,30,45,64,56,82,86,56,78,79,82,76,78,80,88,69,98,71,77,95,72,92,74,83,78,75,76,52,96,84,42,66,42,65,68,39,71,48,66,75,32,70,66,54,40,48,38,55,48,43,32,45,52,52,20,43,54,54,8,50,52,53,25,53,54,48,51,52,54,66,68,66,54,77,77,80,129